Protein AF-0000000081143257 (afdb_homodimer)

Nearest PDB structures (foldseek):
  6wh4-assembly2_B  TM=2.110E-01  e=7.341E+00  Homo sapiens
  6paq-assembly1_A  TM=2.400E-01  e=8.860E+00  Novosphingobium aromaticivorans DSM 12444
  4mnd-assembly1_A-2  TM=6.280E-01  e=2.820E-02  Archaeoglobus fulgidus
  7ezc-assembly1_B  TM=2.021E-01  e=9.972E+00  Homo sapiens

InterPro domains:
  IPR000462 CDP-alcohol phosphatidyltransferase [PF01066] (14-151)
  IPR014387 CDP-diacylglycerol-inositol 3-phosphatidyltransferase, eukaryote [PIRSF000848] (7-224)
  IPR043130 CDP-alcohol phosphatidyltransferase, transmembrane domain [G3DSA:1.20.120.1760] (10-184)
  IPR048254 CDP-alcohol phosphatidyltransferase, conserved site [PS00379] (58-80)

Structure (mmCIF, N/CA/C/O backbone):
data_AF-0000000081143257-model_v1
#
loop_
_entity.id
_entity.type
_entity.pdbx_description
1 polymer 'CDP-diacylglycerol--inositol 3-phosphatidyltransferase'
#
loop_
_atom_site.group_PDB
_atom_site.id
_atom_site.type_symbol
_atom_site.label_atom_id
_atom_site.label_alt_id
_atom_site.label_comp_id
_atom_site.label_asym_id
_atom_site.label_entity_id
_atom_site.label_seq_id
_atom_site.pdbx_PDB_ins_code
_atom_site.Cartn_x
_atom_site.Cartn_y
_atom_site.Cartn_z
_atom_site.occupancy
_atom_site.B_iso_or_equiv
_atom_site.auth_seq_id
_atom_site.auth_comp_id
_atom_site.auth_asym_id
_atom_site.auth_atom_id
_atom_site.pdbx_PDB_model_num
ATOM 1 N N . MET A 1 1 ? -26.156 17.719 33.812 1 37.97 1 MET A N 1
ATOM 2 C CA . MET A 1 1 ? -25.703 16.375 33.469 1 37.97 1 MET A CA 1
ATOM 3 C C . MET A 1 1 ? -24.25 16.422 32.969 1 37.97 1 MET A C 1
ATOM 5 O O . MET A 1 1 ? -23.953 17.141 32 1 37.97 1 MET A O 1
ATOM 9 N N . ALA A 1 2 ? -23.234 16.188 33.562 1 48.09 2 ALA A N 1
ATOM 10 C CA . ALA A 1 2 ? -21.844 16.609 33.469 1 48.09 2 ALA A CA 1
ATOM 11 C C . ALA A 1 2 ? -21.234 16.172 32.125 1 48.09 2 ALA A C 1
ATOM 13 O O . ALA A 1 2 ? -21.375 15.016 31.734 1 48.09 2 ALA A O 1
ATOM 14 N N . ASN A 1 3 ? -21.078 16.906 30.938 1 57.84 3 ASN A N 1
ATOM 15 C CA . ASN A 1 3 ? -20.688 16.797 29.547 1 57.84 3 ASN A CA 1
ATOM 16 C C . ASN A 1 3 ? -19.453 15.922 29.375 1 57.84 3 ASN A C 1
ATOM 18 O O . ASN A 1 3 ? -18.344 16.328 29.75 1 57.84 3 ASN A O 1
ATOM 22 N N . LYS A 1 4 ? -19.578 14.555 29.531 1 72.75 4 LYS A N 1
ATOM 23 C CA . LYS A 1 4 ? -18.484 13.578 29.547 1 72.75 4 LYS A CA 1
ATOM 24 C C . LYS A 1 4 ? -17.547 13.789 28.359 1 72.75 4 LYS A C 1
ATOM 26 O O . LYS A 1 4 ? -17.984 13.898 27.219 1 72.75 4 LYS A O 1
ATOM 31 N N . SER A 1 5 ? -16.312 14.062 28.656 1 91.31 5 SER A N 1
ATOM 32 C CA . SER A 1 5 ? -15.25 14.312 27.688 1 91.31 5 SER A CA 1
ATOM 33 C C . SER A 1 5 ? -15.031 13.102 26.781 1 91.31 5 SER A C 1
ATOM 35 O O . SER A 1 5 ? -15.07 11.961 27.25 1 91.31 5 SER A O 1
ATOM 37 N N . THR A 1 6 ? -15.164 13.203 25.531 1 94.06 6 THR A N 1
ATOM 38 C CA . THR A 1 6 ? -14.914 12.164 24.547 1 94.06 6 THR A CA 1
ATOM 39 C C . THR A 1 6 ? -13.492 11.625 24.656 1 94.06 6 THR A C 1
ATOM 41 O O . THR A 1 6 ? -12.547 12.406 24.797 1 94.06 6 THR A O 1
ATOM 44 N N . THR A 1 7 ? -13.297 10.32 24.75 1 95 7 THR A N 1
ATOM 45 C CA . THR A 1 7 ? -11.992 9.688 24.828 1 95 7 THR A CA 1
ATOM 46 C C . THR A 1 7 ? -11.633 9.031 23.5 1 95 7 THR A C 1
ATOM 48 O O . THR A 1 7 ? -12.477 8.922 22.609 1 95 7 THR A O 1
ATOM 51 N N . ALA A 1 8 ? -10.359 8.625 23.422 1 94.81 8 ALA A N 1
ATOM 52 C CA . ALA A 1 8 ? -9.914 7.902 22.234 1 94.81 8 ALA A CA 1
ATOM 53 C C . ALA A 1 8 ? -10.711 6.613 22.047 1 94.81 8 ALA A C 1
ATOM 55 O O . ALA A 1 8 ? -11.031 6.227 20.922 1 94.81 8 ALA A O 1
ATOM 56 N N . GLY A 1 9 ? -10.93 5.977 23.172 1 96.12 9 GLY A N 1
ATOM 57 C CA . GLY A 1 9 ? -11.719 4.754 23.125 1 96.12 9 GLY A CA 1
ATOM 58 C C . GLY A 1 9 ? -13.109 4.961 22.547 1 96.12 9 GLY A C 1
ATOM 59 O O . GLY A 1 9 ? -13.617 4.105 21.812 1 96.12 9 GLY A O 1
ATOM 60 N N . ASP A 1 10 ? -13.711 6.039 22.844 1 97.12 10 ASP A N 1
ATOM 61 C CA . ASP A 1 10 ? -15.031 6.359 22.312 1 97.12 10 ASP A CA 1
ATOM 62 C C . ASP A 1 10 ? -14.984 6.508 20.781 1 97.12 10 ASP A C 1
ATOM 64 O O . ASP A 1 10 ? -15.867 6.012 20.078 1 97.12 10 ASP A O 1
ATOM 68 N N . VAL A 1 11 ? -13.969 7.145 20.344 1 97.25 11 VAL A N 1
ATOM 69 C CA . VAL A 1 11 ? -13.828 7.371 18.906 1 97.25 11 VAL A CA 1
ATOM 70 C C . VAL A 1 11 ? -13.641 6.035 18.188 1 97.25 11 VAL A C 1
ATOM 72 O O . VAL A 1 11 ? -14.234 5.797 17.141 1 97.25 11 VAL A O 1
ATOM 75 N N . LEU A 1 12 ? -12.805 5.191 18.812 1 97.56 12 LEU A N 1
ATOM 76 C CA . LEU A 1 12 ? -12.531 3.893 18.219 1 97.56 12 LEU A CA 1
ATOM 77 C C . LEU A 1 12 ? -13.797 3.057 18.109 1 97.56 12 LEU A C 1
ATOM 79 O O . LEU A 1 12 ? -13.891 2.16 17.281 1 97.56 12 LEU A O 1
ATOM 83 N N . LEU A 1 13 ? -14.773 3.465 18.922 1 97.62 13 LEU A N 1
ATOM 84 C CA . LEU A 1 13 ? -15.992 2.662 18.953 1 97.62 13 LEU A CA 1
ATOM 85 C C . LEU A 1 13 ? -17.156 3.42 18.328 1 97.62 13 LEU A C 1
ATOM 87 O O . LEU A 1 13 ? -18.312 3.037 18.5 1 97.62 13 LEU A O 1
ATOM 91 N N . TYR A 1 14 ? -16.844 4.48 17.578 1 97.69 14 TYR A N 1
ATOM 92 C CA . TYR A 1 14 ? -17.875 5.145 16.797 1 97.69 14 TYR A CA 1
ATOM 93 C C . TYR A 1 14 ? -18.578 4.152 15.867 1 97.69 14 TYR A C 1
ATOM 95 O O . TYR A 1 14 ? -17.953 3.201 15.391 1 97.69 14 TYR A O 1
ATOM 103 N N . ILE A 1 15 ? -19.766 4.379 15.57 1 97.94 15 ILE A N 1
ATOM 104 C CA . ILE A 1 15 ? -20.578 3.486 14.758 1 97.94 15 ILE A CA 1
ATOM 105 C C . ILE A 1 15 ? -19.938 3.311 13.383 1 97.94 15 ILE A C 1
ATOM 107 O O . ILE A 1 15 ? -19.75 2.186 12.914 1 97.94 15 ILE A O 1
ATOM 111 N N . PRO A 1 16 ? -19.578 4.395 12.68 1 97.94 16 PRO A N 1
ATOM 112 C CA . PRO A 1 16 ? -18.922 4.215 11.383 1 97.94 16 PRO A CA 1
ATOM 113 C C . PRO A 1 16 ? -17.641 3.381 11.469 1 97.94 16 PRO A C 1
ATOM 115 O O . PRO A 1 16 ? -17.328 2.629 10.547 1 97.94 16 PRO A O 1
ATOM 118 N N . ASN A 1 17 ? -16.922 3.486 12.586 1 98.44 17 ASN A N 1
ATOM 119 C CA . ASN A 1 17 ? -15.695 2.723 12.75 1 98.44 17 ASN A CA 1
ATOM 120 C C . ASN A 1 17 ? -15.977 1.238 12.953 1 98.44 17 ASN A C 1
ATOM 122 O O . ASN A 1 17 ? -15.211 0.385 12.5 1 98.44 17 ASN A O 1
ATOM 126 N N . LEU A 1 18 ? -17.047 0.957 13.633 1 98.38 18 LEU A N 1
ATOM 127 C CA . LEU A 1 18 ? -17.453 -0.435 13.781 1 98.38 18 LEU A CA 1
ATOM 128 C C . LEU A 1 18 ? -17.781 -1.055 12.422 1 98.38 18 LEU A C 1
ATOM 130 O O . LEU A 1 18 ? -17.453 -2.215 12.172 1 98.38 18 LEU A O 1
ATOM 134 N N . ILE A 1 19 ? -18.438 -0.302 11.602 1 98.19 19 ILE A N 1
ATOM 135 C CA . ILE A 1 19 ? -18.703 -0.764 10.25 1 98.19 19 ILE A CA 1
ATOM 136 C C . ILE A 1 19 ? -17.391 -0.984 9.5 1 98.19 19 ILE A C 1
ATOM 138 O O . ILE A 1 19 ? -17.234 -1.972 8.781 1 98.19 19 ILE A O 1
ATOM 142 N N . GLY A 1 20 ? -16.438 -0.087 9.727 1 98.19 20 GLY A N 1
ATOM 143 C CA . GLY A 1 20 ? -15.125 -0.239 9.125 1 98.19 20 GLY A CA 1
ATOM 144 C C . GLY A 1 20 ? -14.422 -1.516 9.547 1 98.19 20 GLY A C 1
ATOM 145 O O . GLY A 1 20 ? -13.82 -2.201 8.719 1 98.19 20 GLY A O 1
ATOM 146 N N . TYR A 1 21 ? -14.547 -1.812 10.891 1 98.38 21 TYR A N 1
ATOM 147 C CA . TYR A 1 21 ? -13.938 -3.045 11.383 1 98.38 21 TYR A CA 1
ATOM 148 C C . TYR A 1 21 ? -14.594 -4.266 10.742 1 98.38 21 TYR A C 1
ATOM 150 O O . TYR A 1 21 ? -13.906 -5.234 10.398 1 98.38 21 TYR A O 1
ATOM 158 N N . LEU A 1 22 ? -15.82 -4.215 10.562 1 98.38 22 LEU A N 1
ATOM 159 C CA . LEU A 1 22 ? -16.531 -5.309 9.914 1 98.38 22 LEU A CA 1
ATOM 160 C C . LEU A 1 22 ? -16.078 -5.461 8.461 1 98.38 22 LEU A C 1
ATOM 162 O O . LEU A 1 22 ? -15.953 -6.582 7.965 1 98.38 22 LEU A O 1
ATOM 166 N N . ARG A 1 23 ? -15.883 -4.32 7.793 1 98.56 23 ARG A N 1
ATOM 167 C CA . ARG A 1 23 ? -15.391 -4.355 6.422 1 98.56 23 ARG A CA 1
ATOM 168 C C . ARG A 1 23 ? -14.047 -5.07 6.344 1 98.56 23 ARG A C 1
ATOM 170 O O . ARG A 1 23 ? -13.82 -5.887 5.445 1 98.56 23 ARG A O 1
ATOM 177 N N . VAL A 1 24 ? -13.188 -4.793 7.301 1 98.44 24 VAL A N 1
ATOM 178 C CA . VAL A 1 24 ? -11.859 -5.41 7.344 1 98.44 24 VAL A CA 1
ATOM 179 C C . VAL A 1 24 ? -12 -6.918 7.535 1 98.44 24 VAL A C 1
ATOM 181 O O . VAL A 1 24 ? -11.359 -7.703 6.832 1 98.44 24 VAL A O 1
ATOM 184 N N . ILE A 1 25 ? -12.859 -7.34 8.414 1 98.5 25 ILE A N 1
ATOM 185 C CA . ILE A 1 25 ? -13.078 -8.75 8.703 1 98.5 25 ILE A CA 1
ATOM 186 C C . ILE A 1 25 ? -13.625 -9.453 7.461 1 98.5 25 ILE A C 1
ATOM 188 O O . ILE A 1 25 ? -13.141 -10.523 7.082 1 98.5 25 ILE A O 1
ATOM 192 N N . CYS A 1 26 ? -14.586 -8.836 6.836 1 98.62 26 CYS A N 1
ATOM 193 C CA . CYS A 1 26 ? -15.18 -9.406 5.633 1 98.62 26 CYS A CA 1
ATOM 194 C C . CYS A 1 26 ? -14.141 -9.562 4.531 1 98.62 26 CYS A C 1
ATOM 196 O O . CYS A 1 26 ? -14.094 -10.586 3.846 1 98.62 26 CYS A O 1
ATOM 198 N N . THR A 1 27 ? -13.305 -8.578 4.387 1 98.5 27 THR A N 1
ATOM 199 C CA . THR A 1 27 ? -12.273 -8.617 3.355 1 98.5 27 THR A CA 1
ATOM 200 C C . THR A 1 27 ? -11.273 -9.734 3.633 1 98.5 27 THR A C 1
ATOM 202 O O . THR A 1 27 ? -10.945 -10.516 2.736 1 98.5 27 THR A O 1
ATOM 205 N N . VAL A 1 28 ? -10.812 -9.859 4.875 1 98.56 28 VAL A N 1
ATOM 206 C CA . VAL A 1 28 ? -9.828 -10.867 5.23 1 98.56 28 VAL A CA 1
ATOM 207 C C . VAL A 1 28 ? -10.422 -12.266 5.023 1 98.56 28 VAL A C 1
ATOM 209 O O . VAL A 1 28 ? -9.781 -13.141 4.438 1 98.56 28 VAL A O 1
ATOM 212 N N . LEU A 1 29 ? -11.617 -12.438 5.43 1 98.62 29 LEU A N 1
ATOM 213 C CA . LEU A 1 29 ? -12.281 -13.727 5.246 1 98.62 29 LEU A CA 1
ATOM 214 C C . LEU A 1 29 ? -12.461 -14.031 3.764 1 98.62 29 LEU A C 1
ATOM 216 O O . LEU A 1 29 ? -12.289 -15.18 3.338 1 98.62 29 LEU A O 1
ATOM 220 N N . SER A 1 30 ? -12.836 -13.023 3.062 1 98.69 30 SER A N 1
ATOM 221 C CA . SER A 1 30 ? -12.992 -13.203 1.623 1 98.69 30 SER A CA 1
ATOM 222 C C . SER A 1 30 ? -11.68 -13.656 0.981 1 98.69 30 SER A C 1
ATOM 224 O O . SER A 1 30 ? -11.672 -14.578 0.165 1 98.69 30 SER A O 1
ATOM 226 N N . LEU A 1 31 ? -10.609 -13.07 1.339 1 98.56 31 LEU A N 1
ATOM 227 C CA . LEU A 1 31 ? -9.305 -13.398 0.767 1 98.56 31 LEU A CA 1
ATOM 228 C C . LEU A 1 31 ? -8.891 -14.812 1.147 1 98.56 31 LEU A C 1
ATOM 230 O O . LEU A 1 31 ? -8.32 -15.539 0.326 1 98.56 31 LEU A O 1
ATOM 234 N N . ILE A 1 32 ? -9.148 -15.195 2.395 1 98.62 32 ILE A N 1
ATOM 235 C CA . ILE A 1 32 ? -8.859 -16.547 2.834 1 98.62 32 ILE A CA 1
ATOM 236 C C . ILE A 1 32 ? -9.602 -17.547 1.954 1 98.62 32 ILE A C 1
ATOM 238 O O . ILE A 1 32 ? -9.016 -18.531 1.485 1 98.62 32 ILE A O 1
ATOM 242 N N . LEU A 1 33 ? -10.836 -17.297 1.684 1 98.5 33 LEU A N 1
ATOM 243 C CA . LEU A 1 33 ? -11.648 -18.188 0.872 1 98.5 33 LEU A CA 1
ATOM 244 C C . LEU A 1 33 ? -11.172 -18.188 -0.577 1 98.5 33 LEU A C 1
ATOM 246 O O . LEU A 1 33 ? -11.062 -19.25 -1.196 1 98.5 33 LEU A O 1
ATOM 250 N N . MET A 1 34 ? -10.844 -17.062 -1.081 1 97.88 34 MET A N 1
ATOM 251 C CA . MET A 1 34 ? -10.422 -16.969 -2.477 1 97.88 34 MET A CA 1
ATOM 252 C C . MET A 1 34 ? -9.117 -17.719 -2.709 1 97.88 34 MET A C 1
ATOM 254 O O . MET A 1 34 ? -8.945 -18.359 -3.746 1 97.88 34 MET A O 1
ATOM 258 N N . ILE A 1 35 ? -8.258 -17.703 -1.736 1 97.56 35 ILE A N 1
ATOM 259 C CA . ILE A 1 35 ? -6.898 -18.188 -1.953 1 97.56 35 ILE A CA 1
ATOM 260 C C . ILE A 1 35 ? -6.781 -19.625 -1.447 1 97.56 35 ILE A C 1
ATOM 262 O O . ILE A 1 35 ? -6.23 -20.484 -2.135 1 97.56 35 ILE A O 1
ATOM 266 N N . CYS A 1 36 ? -7.395 -19.922 -0.313 1 97.25 36 CYS A N 1
ATOM 267 C CA . CYS A 1 36 ? -7.188 -21.219 0.314 1 97.25 36 CYS A CA 1
ATOM 268 C C . CYS A 1 36 ? -8.352 -22.156 0.024 1 97.25 36 CYS A C 1
ATOM 270 O O . CYS A 1 36 ? -8.188 -23.375 0.048 1 97.25 36 CYS A O 1
ATOM 272 N N . PHE A 1 37 ? -9.539 -21.625 -0.223 1 96.81 37 PHE A N 1
ATOM 273 C CA . PHE A 1 37 ? -10.719 -22.453 -0.483 1 96.81 37 PHE A CA 1
ATOM 274 C C . PHE A 1 37 ? -11.438 -21.969 -1.742 1 96.81 37 PHE A C 1
ATOM 276 O O . PHE A 1 37 ? -12.609 -21.594 -1.688 1 96.81 37 PHE A O 1
ATOM 283 N N . PRO A 1 38 ? -10.727 -22.188 -2.867 1 92.38 38 PRO A N 1
ATOM 284 C CA . PRO A 1 38 ? -11.25 -21.609 -4.113 1 92.38 38 PRO A CA 1
ATOM 285 C C . PRO A 1 38 ? -12.594 -22.219 -4.512 1 92.38 38 PRO A C 1
ATOM 287 O O . PRO A 1 38 ? -13.32 -21.625 -5.324 1 92.38 38 PRO A O 1
ATOM 290 N N . GLN A 1 39 ? -13.016 -23.328 -3.992 1 93.69 39 GLN A N 1
ATOM 291 C CA . GLN A 1 39 ? -14.312 -23.938 -4.289 1 93.69 39 GLN A CA 1
ATOM 292 C C . GLN A 1 39 ? -15.453 -23.109 -3.697 1 93.69 39 GLN A C 1
ATOM 294 O O . GLN A 1 39 ? -16.594 -23.234 -4.129 1 93.69 39 GLN A O 1
ATOM 299 N N . ARG A 1 40 ? -15.156 -22.281 -2.705 1 96.69 40 ARG A N 1
ATOM 300 C CA . ARG A 1 40 ? -16.156 -21.453 -2.053 1 96.69 40 ARG A CA 1
ATOM 301 C C . ARG A 1 40 ? -16.109 -20.016 -2.584 1 96.69 40 ARG A C 1
ATOM 303 O O . ARG A 1 40 ? -16.203 -19.062 -1.813 1 96.69 40 ARG A O 1
ATOM 310 N N . TRP A 1 41 ? -15.945 -19.938 -3.9 1 95.75 41 TRP A N 1
ATOM 311 C CA . TRP A 1 41 ? -15.727 -18.641 -4.527 1 95.75 41 TRP A CA 1
ATOM 312 C C . TRP A 1 41 ? -16.984 -17.766 -4.43 1 95.75 41 TRP A C 1
ATOM 314 O O . TRP A 1 41 ? -16.891 -16.547 -4.344 1 95.75 41 TRP A O 1
ATOM 324 N N . ILE A 1 42 ? -18.203 -18.328 -4.344 1 96.62 42 ILE A N 1
ATOM 325 C CA . ILE A 1 42 ? -19.438 -17.562 -4.266 1 96.62 42 ILE A CA 1
ATOM 326 C C . ILE A 1 42 ? -19.516 -16.828 -2.934 1 96.62 42 ILE A C 1
ATOM 328 O O . ILE A 1 42 ? -19.781 -15.625 -2.898 1 96.62 42 ILE A O 1
ATOM 332 N N . ILE A 1 43 ? -19.219 -17.531 -1.865 1 98.31 43 ILE A N 1
ATOM 333 C CA . ILE A 1 43 ? -19.234 -16.906 -0.545 1 98.31 43 ILE A CA 1
ATOM 334 C C . ILE A 1 43 ? -18.141 -15.844 -0.47 1 98.31 43 ILE A C 1
ATOM 336 O O . ILE A 1 43 ? -18.328 -14.789 0.142 1 98.31 43 ILE A O 1
ATOM 340 N N . ALA A 1 44 ? -17 -16.141 -1.064 1 98.31 44 ALA A N 1
ATOM 341 C CA . ALA A 1 44 ? -15.891 -15.18 -1.084 1 98.31 44 ALA A CA 1
ATOM 342 C C . ALA A 1 44 ? -16.312 -13.867 -1.746 1 98.31 44 ALA A C 1
ATOM 344 O O . ALA A 1 44 ? -16.031 -12.789 -1.225 1 98.31 44 ALA A O 1
ATOM 345 N N . ILE A 1 45 ? -16.984 -14 -2.836 1 97.75 45 ILE A N 1
ATOM 346 C CA . ILE A 1 45 ? -17.422 -12.82 -3.574 1 97.75 45 ILE A CA 1
ATOM 347 C C . ILE A 1 45 ? -18.453 -12.055 -2.76 1 97.75 45 ILE A C 1
ATOM 349 O O . ILE A 1 45 ? -18.422 -10.82 -2.703 1 97.75 45 ILE A O 1
ATOM 353 N N . ILE A 1 46 ? -19.359 -12.742 -2.152 1 98.25 46 ILE A N 1
ATOM 354 C CA . ILE A 1 46 ? -20.391 -12.109 -1.342 1 98.25 46 ILE A CA 1
ATOM 355 C C . ILE A 1 46 ? -19.75 -11.328 -0.202 1 98.25 46 ILE A C 1
ATOM 357 O O . ILE A 1 46 ? -20.125 -10.18 0.063 1 98.25 46 ILE A O 1
ATOM 361 N N . LEU A 1 47 ? -18.812 -11.93 0.434 1 98.62 47 LEU A N 1
ATOM 362 C CA . LEU A 1 47 ? -18.109 -11.266 1.527 1 98.62 47 LEU A CA 1
ATOM 363 C C . LEU A 1 47 ? -17.359 -10.039 1.025 1 98.62 47 LEU A C 1
ATOM 365 O O . LEU A 1 47 ? -17.391 -8.977 1.658 1 98.62 47 LEU A O 1
ATOM 369 N N . TYR A 1 48 ? -16.719 -10.195 -0.108 1 98.44 48 TYR A N 1
ATOM 370 C CA . TYR A 1 48 ? -15.953 -9.078 -0.651 1 98.44 48 TYR A CA 1
ATOM 371 C C . TYR A 1 48 ? -16.875 -7.918 -1.017 1 98.44 48 TYR A C 1
ATOM 373 O O . TYR A 1 48 ? -16.594 -6.766 -0.681 1 98.44 48 TYR A O 1
ATOM 381 N N . VAL A 1 49 ? -17.922 -8.219 -1.694 1 97 49 VAL A N 1
ATOM 382 C CA . VAL A 1 49 ? -18.875 -7.191 -2.127 1 97 49 VAL A CA 1
ATOM 383 C C . VAL A 1 49 ? -19.531 -6.547 -0.91 1 97 49 VAL A C 1
ATOM 385 O O . VAL A 1 49 ? -19.781 -5.34 -0.898 1 97 49 VAL A O 1
ATOM 388 N N . SER A 1 50 ? -19.797 -7.336 0.068 1 97.75 50 SER A N 1
ATOM 389 C CA . SER A 1 50 ? -20.344 -6.781 1.301 1 97.75 50 SER A CA 1
ATOM 390 C C . SER A 1 50 ? -19.406 -5.766 1.92 1 97.75 50 SER A C 1
ATOM 392 O O . SER A 1 50 ? -19.828 -4.727 2.424 1 97.75 50 SER A O 1
ATOM 394 N N . SER A 1 51 ? -18.125 -6.09 1.945 1 97.5 51 SER A N 1
ATOM 395 C CA . SER A 1 51 ? -17.125 -5.148 2.443 1 97.5 51 SER A CA 1
ATOM 396 C C . SER A 1 51 ? -17.125 -3.861 1.63 1 97.5 51 SER A C 1
ATOM 398 O O . SER A 1 51 ? -17.016 -2.768 2.189 1 97.5 51 SER A O 1
ATOM 400 N N . PHE A 1 52 ? -17.219 -4.02 0.372 1 94.44 52 PHE A N 1
ATOM 401 C CA . PHE A 1 52 ? -17.219 -2.873 -0.527 1 94.44 52 PHE A CA 1
ATOM 402 C C . PHE A 1 52 ? -18.422 -1.982 -0.283 1 94.44 52 PHE A C 1
ATOM 404 O O . PHE A 1 52 ? -18.297 -0.756 -0.235 1 94.44 52 PHE A O 1
ATOM 411 N N . VAL A 1 53 ? -19.594 -2.57 -0.133 1 92.81 53 VAL A N 1
ATOM 412 C CA . VAL A 1 53 ? -20.828 -1.843 0.107 1 92.81 53 VAL A CA 1
ATOM 413 C C . VAL A 1 53 ? -20.781 -1.187 1.484 1 92.81 53 VAL A C 1
ATOM 415 O O . VAL A 1 53 ? -21.359 -0.11 1.685 1 92.81 53 VAL A O 1
ATOM 418 N N . GLY A 1 54 ? -20.125 -1.856 2.391 1 95.19 54 GLY A N 1
ATOM 419 C CA . GLY A 1 54 ? -19.969 -1.289 3.721 1 95.19 54 GLY A CA 1
ATOM 420 C C . GLY A 1 54 ? -19.344 0.093 3.707 1 95.19 54 GLY A C 1
ATOM 421 O O . GLY A 1 54 ? -19.562 0.89 4.621 1 95.19 54 GLY A O 1
ATOM 422 N N . ASP A 1 55 ? -18.547 0.347 2.695 1 94.25 55 ASP A N 1
ATOM 423 C CA . ASP A 1 55 ? -17.906 1.651 2.543 1 94.25 55 ASP A CA 1
ATOM 424 C C . ASP A 1 55 ? -18.953 2.764 2.455 1 94.25 55 ASP A C 1
ATOM 426 O O . ASP A 1 55 ? -18.797 3.816 3.076 1 94.25 55 ASP A O 1
ATOM 430 N N . LEU A 1 56 ? -20 2.518 1.712 1 90 56 LEU A N 1
ATOM 431 C CA . LEU A 1 56 ? -21.094 3.473 1.587 1 90 56 LEU A CA 1
ATOM 432 C C . LEU A 1 56 ? -21.781 3.68 2.926 1 90 56 LEU A C 1
ATOM 434 O O . LEU A 1 56 ? -22.094 4.812 3.307 1 90 56 LEU A O 1
ATOM 438 N N . PHE A 1 57 ? -21.906 2.646 3.648 1 94.69 57 PHE A N 1
ATOM 439 C CA . PHE A 1 57 ? -22.672 2.691 4.895 1 94.69 57 PHE A CA 1
ATOM 440 C C . PHE A 1 57 ? -21.875 3.391 5.988 1 94.69 57 PHE A C 1
ATOM 442 O O . PHE A 1 57 ? -22.438 4.074 6.84 1 94.69 57 PHE A O 1
ATOM 449 N N . ASP A 1 58 ? -20.578 3.143 6.031 1 95.69 58 ASP A N 1
ATOM 450 C CA . ASP A 1 58 ? -19.812 3.807 7.082 1 95.69 58 ASP A CA 1
ATOM 451 C C . ASP A 1 58 ? -19.766 5.316 6.852 1 95.69 58 ASP A C 1
ATOM 453 O O . ASP A 1 58 ? -19.75 6.094 7.809 1 95.69 58 ASP A O 1
ATOM 457 N N . GLY A 1 59 ? -19.766 5.777 5.59 1 93 59 GLY A N 1
ATOM 458 C CA . GLY A 1 59 ? -19.859 7.199 5.301 1 93 59 GLY A CA 1
ATOM 459 C C . GLY A 1 59 ? -21.188 7.805 5.707 1 93 59 GLY A C 1
ATOM 460 O O . GLY A 1 59 ? -21.234 8.875 6.32 1 93 59 GLY A O 1
ATOM 461 N N . ILE A 1 60 ? -22.266 7.066 5.355 1 94.81 60 ILE A N 1
ATOM 462 C CA . ILE A 1 60 ? -23.594 7.527 5.711 1 94.81 60 ILE A CA 1
ATOM 463 C C . ILE A 1 60 ? -23.734 7.594 7.23 1 94.81 60 ILE A C 1
ATOM 465 O O . ILE A 1 60 ? -24.25 8.57 7.77 1 94.81 60 ILE A O 1
ATOM 469 N N . ALA A 1 61 ? -23.219 6.633 7.891 1 96.31 61 ALA A N 1
ATOM 470 C CA . ALA A 1 61 ? -23.297 6.582 9.352 1 96.31 61 ALA A CA 1
ATOM 471 C C . ALA A 1 61 ? -22.5 7.723 9.977 1 96.31 61 ALA A C 1
ATOM 473 O O . ALA A 1 61 ? -22.938 8.32 10.961 1 96.31 61 ALA A O 1
ATOM 474 N N . ALA A 1 62 ? -21.328 8.031 9.445 1 95.75 62 ALA A N 1
ATOM 475 C CA . ALA A 1 62 ? -20.5 9.109 9.984 1 95.75 62 ALA A CA 1
ATOM 476 C C . ALA A 1 62 ? -21.25 10.445 9.953 1 95.75 62 ALA A C 1
ATOM 478 O O . ALA A 1 62 ? -21.203 11.203 10.922 1 95.75 62 ALA A O 1
ATOM 479 N N . ARG A 1 63 ? -21.969 10.648 8.891 1 94.75 63 ARG A N 1
ATOM 480 C CA . ARG A 1 63 ? -22.703 11.891 8.727 1 94.75 63 ARG A CA 1
ATOM 481 C C . ARG A 1 63 ? -23.984 11.883 9.555 1 94.75 63 ARG A C 1
ATOM 483 O O . ARG A 1 63 ? -24.297 12.875 10.219 1 94.75 63 ARG A O 1
ATOM 490 N N . LYS A 1 64 ? -24.672 10.82 9.531 1 96.56 64 LYS A N 1
ATOM 491 C CA . LYS A 1 64 ? -25.953 10.703 10.227 1 96.56 64 LYS A CA 1
ATOM 492 C C . LYS A 1 64 ? -25.781 10.875 11.734 1 96.56 64 LYS A C 1
ATOM 494 O O . LYS A 1 64 ? -26.594 11.523 12.383 1 96.56 64 LYS A O 1
ATOM 499 N N . PHE A 1 65 ? -24.719 10.328 12.297 1 96.81 65 PHE A N 1
ATOM 500 C CA . PHE A 1 65 ? -24.531 10.336 13.742 1 96.81 65 PHE A CA 1
ATOM 501 C C . PHE A 1 65 ? -23.547 11.43 14.156 1 96.81 65 PHE A C 1
ATOM 503 O O . PHE A 1 65 ? -23.125 11.492 15.312 1 96.81 65 PHE A O 1
ATOM 510 N N . ASP A 1 66 ? -23.125 12.219 13.195 1 95.25 66 ASP A N 1
ATOM 511 C CA . ASP A 1 66 ? -22.172 13.289 13.445 1 95.25 66 ASP A CA 1
ATOM 512 C C . ASP A 1 66 ? -20.891 12.742 14.078 1 95.25 66 ASP A C 1
ATOM 514 O O . ASP A 1 66 ? -20.438 13.25 15.109 1 95.25 66 ASP A O 1
ATOM 518 N N . GLN A 1 67 ? -20.422 11.703 13.539 1 96.62 67 GLN A N 1
ATOM 519 C CA . GLN A 1 67 ? -19.234 11.023 14.031 1 96.62 67 GLN A CA 1
ATOM 520 C C . GLN A 1 67 ? -18.141 11.008 12.977 1 96.62 67 GLN A C 1
ATOM 522 O O . GLN A 1 67 ? -17.453 10 12.789 1 96.62 67 GLN A O 1
ATOM 527 N N . CYS A 1 68 ? -18.078 12.086 12.234 1 94.31 68 CYS A N 1
ATOM 528 C CA . CYS A 1 68 ? -16.953 12.234 11.305 1 94.31 68 CYS A CA 1
ATOM 529 C C . CYS A 1 68 ? -15.648 12.461 12.062 1 94.31 68 CYS A C 1
ATOM 531 O O . CYS A 1 68 ? -15.586 13.297 12.961 1 94.31 68 CYS A O 1
ATOM 533 N N . SER A 1 69 ? -14.648 11.641 11.805 1 95.25 69 SER A N 1
ATOM 534 C CA . SER A 1 69 ? -13.359 11.727 12.484 1 95.25 69 SER A CA 1
ATOM 535 C C . SER A 1 69 ? -12.211 11.469 11.523 1 95.25 69 SER A C 1
ATOM 537 O O . SER A 1 69 ? -12.406 10.891 10.453 1 95.25 69 SER A O 1
ATOM 539 N N . LEU A 1 70 ? -11.07 11.867 11.898 1 93.56 70 LEU A N 1
ATOM 540 C CA . LEU A 1 70 ? -9.867 11.586 11.133 1 93.56 70 LEU A CA 1
ATOM 541 C C . LEU A 1 70 ? -9.547 10.094 11.148 1 93.56 70 LEU A C 1
ATOM 543 O O . LEU A 1 70 ? -9.109 9.539 10.141 1 93.56 70 LEU A O 1
ATOM 547 N N . PHE A 1 71 ? -9.781 9.508 12.297 1 96.5 71 PHE A N 1
ATOM 548 C CA . PHE A 1 71 ? -9.539 8.07 12.391 1 96.5 71 PHE A CA 1
ATOM 549 C C . PHE A 1 71 ? -10.43 7.309 11.414 1 96.5 71 PHE A C 1
ATOM 551 O O . PHE A 1 71 ? -9.977 6.391 10.734 1 96.5 71 PHE A O 1
ATOM 558 N N . GLY A 1 72 ? -11.68 7.66 11.438 1 97 72 GLY A N 1
ATOM 559 C CA . GLY A 1 72 ? -12.586 7.016 10.5 1 97 72 GLY A CA 1
ATOM 560 C C . GLY A 1 72 ? -12.141 7.164 9.055 1 97 72 GLY A C 1
ATOM 561 O O . GLY A 1 72 ? -12.25 6.223 8.266 1 97 72 GLY A O 1
ATOM 562 N N . GLY A 1 73 ? -11.68 8.359 8.703 1 94.62 73 GLY A N 1
ATOM 563 C CA . GLY A 1 73 ? -11.133 8.578 7.371 1 94.62 73 GLY A CA 1
ATOM 564 C C . GLY A 1 73 ? -9.914 7.723 7.074 1 94.62 73 GLY A C 1
ATOM 565 O O . GLY A 1 73 ? -9.797 7.16 5.984 1 94.62 73 GLY A O 1
ATOM 566 N N . LEU A 1 74 ? -9.039 7.633 8.008 1 95.56 74 LEU A N 1
ATOM 567 C CA . LEU A 1 74 ? -7.848 6.801 7.871 1 95.56 74 LEU A CA 1
ATOM 568 C C . LEU A 1 74 ? -8.227 5.336 7.676 1 95.56 74 LEU A C 1
ATOM 570 O O . LEU A 1 74 ? -7.719 4.676 6.77 1 95.56 74 LEU A O 1
ATOM 574 N N . LEU A 1 75 ? -9.086 4.863 8.547 1 97.62 75 LEU A N 1
ATOM 575 C CA . LEU A 1 75 ? -9.555 3.482 8.469 1 97.62 75 LEU A CA 1
ATOM 576 C C . LEU A 1 75 ? -10.156 3.193 7.098 1 97.62 75 LEU A C 1
ATOM 578 O O . LEU A 1 75 ? -9.875 2.152 6.496 1 97.62 75 LEU A O 1
ATOM 582 N N . ASP A 1 76 ? -10.93 4.137 6.645 1 96.19 76 ASP A N 1
ATOM 583 C CA . ASP A 1 76 ? -11.594 3.998 5.352 1 96.19 76 ASP A CA 1
ATOM 584 C C . ASP A 1 76 ? -10.578 3.924 4.215 1 96.19 76 ASP A C 1
ATOM 586 O O . ASP A 1 76 ? -10.625 3.006 3.393 1 96.19 76 ASP A O 1
ATOM 590 N N . MET A 1 77 ? -9.617 4.77 4.164 1 94.25 77 MET A N 1
ATOM 591 C CA . MET A 1 77 ? -8.641 4.848 3.084 1 94.25 77 MET A CA 1
ATOM 592 C C . MET A 1 77 ? -7.75 3.607 3.062 1 94.25 77 MET A C 1
ATOM 594 O O . MET A 1 77 ? -7.457 3.07 1.995 1 94.25 77 MET A O 1
ATOM 598 N N . VAL A 1 78 ? -7.332 3.166 4.203 1 96.88 78 VAL A N 1
ATOM 599 C CA . VAL A 1 78 ? -6.441 2.012 4.301 1 96.88 78 VAL A CA 1
ATOM 600 C C . VAL A 1 78 ? -7.199 0.744 3.906 1 96.88 78 VAL A C 1
ATOM 602 O O . VAL A 1 78 ? -6.68 -0.089 3.16 1 96.88 78 VAL A O 1
ATOM 605 N N . THR A 1 79 ? -8.414 0.634 4.402 1 97.56 79 THR A N 1
ATOM 606 C CA . THR A 1 79 ? -9.219 -0.544 4.09 1 97.56 79 THR A CA 1
ATOM 607 C C . THR A 1 79 ? -9.453 -0.654 2.586 1 97.56 79 THR A C 1
ATOM 609 O O . THR A 1 79 ? -9.359 -1.742 2.016 1 97.56 79 THR A O 1
ATOM 612 N N . ASP A 1 80 ? -9.742 0.454 1.969 1 95.5 80 ASP A N 1
ATOM 613 C CA . ASP A 1 80 ? -9.984 0.457 0.53 1 95.5 80 ASP A CA 1
ATOM 614 C C . ASP A 1 80 ? -8.75 -0.02 -0.236 1 95.5 80 ASP A C 1
ATOM 616 O O . ASP A 1 80 ? -8.852 -0.876 -1.117 1 95.5 80 ASP A O 1
ATOM 620 N N . ARG A 1 81 ? -7.582 0.503 0.116 1 96 81 ARG A N 1
ATOM 621 C CA . ARG A 1 81 ? -6.34 0.139 -0.559 1 96 81 ARG A CA 1
ATOM 622 C C . ARG A 1 81 ? -5.98 -1.32 -0.299 1 96 81 ARG A C 1
ATOM 624 O O . ARG A 1 81 ? -5.539 -2.027 -1.206 1 96 81 ARG A O 1
ATOM 631 N N . CYS A 1 82 ? -6.176 -1.775 0.881 1 97.25 82 CYS A N 1
ATOM 632 C CA . CYS A 1 82 ? -5.82 -3.139 1.252 1 97.25 82 CYS A CA 1
ATOM 633 C C . CYS A 1 82 ? -6.758 -4.148 0.597 1 97.25 82 CYS A C 1
ATOM 635 O O . CYS A 1 82 ? -6.324 -5.223 0.18 1 97.25 82 CYS A O 1
ATOM 637 N N . SER A 1 83 ? -8.031 -3.773 0.563 1 97.62 83 SER A N 1
ATOM 638 C CA . SER A 1 83 ? -8.984 -4.664 -0.083 1 97.62 83 SER A CA 1
ATOM 639 C C . SER A 1 83 ? -8.656 -4.855 -1.559 1 97.62 83 SER A C 1
ATOM 641 O O . SER A 1 83 ? -8.602 -5.984 -2.047 1 97.62 83 SER A O 1
ATOM 643 N N . THR A 1 84 ? -8.414 -3.777 -2.217 1 97.5 84 THR A N 1
ATOM 644 C CA . THR A 1 84 ? -8.078 -3.848 -3.633 1 97.5 84 THR A CA 1
ATOM 645 C C . THR A 1 84 ? -6.77 -4.613 -3.836 1 97.5 84 THR A C 1
ATOM 647 O O . THR A 1 84 ? -6.668 -5.449 -4.734 1 97.5 84 THR A O 1
ATOM 650 N N . THR A 1 85 ? -5.789 -4.352 -3.033 1 98.5 85 THR A N 1
ATOM 651 C CA . THR A 1 85 ? -4.523 -5.074 -3.092 1 98.5 85 THR A CA 1
ATOM 652 C C . THR A 1 85 ? -4.75 -6.574 -2.93 1 98.5 85 THR A C 1
ATOM 654 O O . THR A 1 85 ? -4.23 -7.375 -3.709 1 98.5 85 THR A O 1
ATOM 657 N N . GLY A 1 86 ? -5.527 -6.918 -1.936 1 98.5 86 GLY A N 1
ATOM 658 C CA . GLY A 1 86 ? -5.82 -8.328 -1.708 1 98.5 86 GLY A CA 1
ATOM 659 C C . GLY A 1 86 ? -6.523 -8.984 -2.879 1 98.5 86 GLY A C 1
ATOM 660 O O . GLY A 1 86 ? -6.191 -10.109 -3.256 1 98.5 86 GLY A O 1
ATOM 661 N N . LEU A 1 87 ? -7.488 -8.289 -3.408 1 98.38 87 LEU A N 1
ATOM 662 C CA . LEU A 1 87 ? -8.219 -8.836 -4.543 1 98.38 87 LEU A CA 1
ATOM 663 C C . LEU A 1 87 ? -7.293 -9.055 -5.734 1 98.38 87 LEU A C 1
ATOM 665 O O . LEU A 1 87 ? -7.367 -10.094 -6.402 1 98.38 87 LEU A O 1
ATOM 669 N N . LEU A 1 88 ? -6.422 -8.141 -5.988 1 98.56 88 LEU A N 1
ATOM 670 C CA . LEU A 1 88 ? -5.484 -8.258 -7.102 1 98.56 88 LEU A CA 1
ATOM 671 C C . LEU A 1 88 ? -4.484 -9.383 -6.852 1 98.56 88 LEU A C 1
ATOM 673 O O . LEU A 1 88 ? -4.055 -10.055 -7.793 1 98.56 88 LEU A O 1
ATOM 677 N N . CYS A 1 89 ? -4.129 -9.578 -5.594 1 98.38 89 CYS A N 1
ATOM 678 C CA . CYS A 1 89 ? -3.297 -10.727 -5.258 1 98.38 89 CYS A CA 1
ATOM 679 C C . CYS A 1 89 ? -4.035 -12.031 -5.535 1 98.38 89 CYS A C 1
ATOM 681 O O . CYS A 1 89 ? -3.453 -12.977 -6.078 1 98.38 89 CYS A O 1
ATOM 683 N N . ALA A 1 90 ? -5.281 -12.055 -5.172 1 98 90 ALA A N 1
ATOM 684 C CA . ALA A 1 90 ? -6.086 -13.242 -5.438 1 98 90 ALA A CA 1
ATOM 685 C C . ALA A 1 90 ? -6.203 -13.5 -6.938 1 98 90 ALA A C 1
ATOM 687 O O . ALA A 1 90 ? -6.141 -14.648 -7.383 1 98 90 ALA A O 1
ATOM 688 N N . LEU A 1 91 ? -6.363 -12.438 -7.672 1 97.75 91 LEU A N 1
ATOM 689 C CA . LEU A 1 91 ? -6.438 -12.562 -9.125 1 97.75 91 LEU A CA 1
ATOM 690 C C . LEU A 1 91 ? -5.121 -13.086 -9.695 1 97.75 91 LEU A C 1
ATOM 692 O O . LEU A 1 91 ? -5.121 -13.93 -10.594 1 97.75 91 LEU A O 1
ATOM 696 N N . SER A 1 92 ? -4.047 -12.547 -9.18 1 97.56 92 SER A N 1
ATOM 697 C CA . SER A 1 92 ? -2.734 -13.023 -9.602 1 97.56 92 SER A CA 1
ATOM 698 C C . SER A 1 92 ? -2.582 -14.523 -9.336 1 97.56 92 SER A C 1
ATOM 700 O O . SER A 1 92 ? -2.014 -15.25 -10.148 1 97.56 92 SER A O 1
ATOM 702 N N . HIS A 1 93 ? -3.107 -14.906 -8.227 1 95.94 93 HIS A N 1
ATOM 703 C CA . HIS A 1 93 ? -3.064 -16.312 -7.855 1 95.94 93 HIS A CA 1
ATOM 704 C C . HIS A 1 93 ? -3.904 -17.156 -8.812 1 95.94 93 HIS A C 1
ATOM 706 O O . HIS A 1 93 ? -3.521 -18.281 -9.156 1 95.94 93 HIS A O 1
ATOM 712 N N . GLU A 1 94 ? -5.004 -16.656 -9.266 1 93.94 94 GLU A N 1
ATOM 713 C CA . GLU A 1 94 ? -5.91 -17.359 -10.164 1 93.94 94 GLU A CA 1
ATOM 714 C C . GLU A 1 94 ? -5.328 -17.453 -11.57 1 93.94 94 GLU A C 1
ATOM 716 O O . GLU A 1 94 ? -5.613 -18.406 -12.305 1 93.94 94 GLU A O 1
ATOM 721 N N . HIS A 1 95 ? -4.508 -16.516 -11.922 1 95 95 HIS A N 1
ATOM 722 C CA . HIS A 1 95 ? -4.008 -16.453 -13.289 1 95 95 HIS A CA 1
ATOM 723 C C . HIS A 1 95 ? -2.504 -16.703 -13.336 1 95 95 HIS A C 1
ATOM 725 O O . HIS A 1 95 ? -1.795 -16.094 -14.141 1 95 95 HIS A O 1
ATOM 731 N N . THR A 1 96 ? -2.084 -17.547 -12.539 1 92.69 96 THR A N 1
ATOM 732 C CA . THR A 1 96 ? -0.66 -17.812 -12.391 1 92.69 96 THR A CA 1
ATOM 733 C C . THR A 1 96 ? -0.067 -18.328 -13.703 1 92.69 96 THR A C 1
ATOM 735 O O . THR A 1 96 ? 1.13 -18.172 -13.953 1 92.69 96 THR A O 1
ATOM 738 N N . GLU A 1 97 ? -0.855 -18.922 -14.602 1 93.5 97 GLU A N 1
ATOM 739 C CA . GLU A 1 97 ? -0.382 -19.516 -15.852 1 93.5 97 GLU A CA 1
ATOM 740 C C . GLU A 1 97 ? -0.066 -18.438 -16.875 1 93.5 97 GLU A C 1
ATOM 742 O O . GLU A 1 97 ? 0.583 -18.703 -17.891 1 93.5 97 GLU A O 1
ATOM 747 N N . ARG A 1 98 ? -0.498 -17.219 -16.625 1 96.12 98 ARG A N 1
ATOM 748 C CA . ARG A 1 98 ? -0.243 -16.094 -17.516 1 96.12 98 ARG A CA 1
ATOM 749 C C . ARG A 1 98 ? 0.592 -15.023 -16.812 1 96.12 98 ARG A C 1
ATOM 751 O O . ARG A 1 98 ? 0.047 -14.055 -16.281 1 96.12 98 ARG A O 1
ATOM 758 N N . PRO A 1 99 ? 1.915 -15.07 -16.984 1 96.81 99 PRO A N 1
ATOM 759 C CA . PRO A 1 99 ? 2.801 -14.164 -16.25 1 96.81 99 PRO A CA 1
ATOM 760 C C . PRO A 1 99 ? 2.537 -12.695 -16.578 1 96.81 99 PRO A C 1
ATOM 762 O O . PRO A 1 99 ? 2.707 -11.82 -15.727 1 96.81 99 PRO A O 1
ATOM 765 N N . ILE A 1 100 ? 2.111 -12.453 -17.75 1 97.44 100 ILE A N 1
ATOM 766 C CA . ILE A 1 100 ? 1.856 -11.07 -18.156 1 97.44 100 ILE A CA 1
ATOM 767 C C . ILE A 1 100 ? 0.708 -10.5 -17.328 1 97.44 100 ILE A C 1
ATOM 769 O O . ILE A 1 100 ? 0.724 -9.32 -16.969 1 97.44 100 ILE A O 1
ATOM 773 N N . LEU A 1 101 ? -0.306 -11.312 -17.031 1 97.38 101 LEU A N 1
ATOM 774 C CA . LEU A 1 101 ? -1.42 -10.852 -16.203 1 97.38 101 LEU A CA 1
ATOM 775 C C . LEU A 1 101 ? -0.981 -10.656 -14.75 1 97.38 101 LEU A C 1
ATOM 777 O O . LEU A 1 101 ? -1.413 -9.711 -14.094 1 97.38 101 LEU A O 1
ATOM 781 N N . VAL A 1 102 ? -0.152 -11.547 -14.312 1 98 102 VAL A N 1
ATOM 782 C CA . VAL A 1 102 ? 0.385 -11.422 -12.969 1 98 102 VAL A CA 1
ATOM 783 C C . VAL A 1 102 ? 1.152 -10.109 -12.836 1 98 102 VAL A C 1
ATOM 785 O O . VAL A 1 102 ? 0.976 -9.375 -11.859 1 98 102 VAL A O 1
ATOM 788 N N . LEU A 1 103 ? 1.961 -9.867 -13.844 1 98.44 103 LEU A N 1
ATOM 789 C CA . LEU A 1 103 ? 2.707 -8.609 -13.859 1 98.44 103 LEU A CA 1
ATOM 790 C C . LEU A 1 103 ? 1.763 -7.414 -13.898 1 98.44 103 LEU A C 1
ATOM 792 O O . LEU A 1 103 ? 1.971 -6.43 -13.188 1 98.44 103 LEU A O 1
ATOM 796 N N . LEU A 1 104 ? 0.771 -7.508 -14.688 1 98.12 104 LEU A N 1
ATOM 797 C CA . LEU A 1 104 ? -0.203 -6.426 -14.789 1 98.12 104 LEU A CA 1
ATOM 798 C C . LEU A 1 104 ? -0.851 -6.145 -13.438 1 98.12 104 LEU A C 1
ATOM 800 O O . LEU A 1 104 ? -0.933 -4.992 -13.008 1 98.12 104 LEU A O 1
ATOM 804 N N . PHE A 1 105 ? -1.339 -7.184 -12.758 1 98.5 105 PHE A N 1
ATOM 805 C CA . PHE A 1 105 ? -1.988 -7.016 -11.461 1 98.5 105 PHE A CA 1
ATOM 806 C C . PHE A 1 105 ? -1.018 -6.438 -10.438 1 98.5 105 PHE A C 1
ATOM 808 O O . PHE A 1 105 ? -1.397 -5.594 -9.625 1 98.5 105 PHE A O 1
ATOM 815 N N . THR A 1 106 ? 0.24 -6.871 -10.5 1 98.62 106 THR A N 1
ATOM 816 C CA . THR A 1 106 ? 1.265 -6.344 -9.602 1 98.62 106 THR A CA 1
ATOM 817 C C . THR A 1 106 ? 1.487 -4.855 -9.844 1 98.62 106 THR A C 1
ATOM 819 O O . THR A 1 106 ? 1.538 -4.066 -8.898 1 98.62 106 THR A O 1
ATOM 822 N N . MET A 1 107 ? 1.548 -4.461 -11.094 1 98.56 107 MET A N 1
ATOM 823 C CA . MET A 1 107 ? 1.766 -3.059 -11.445 1 98.56 107 MET A CA 1
ATOM 824 C C . MET A 1 107 ? 0.555 -2.211 -11.07 1 98.56 107 MET A C 1
ATOM 826 O O . MET A 1 107 ? 0.699 -1.045 -10.695 1 98.56 107 MET A O 1
ATOM 830 N N . LEU A 1 108 ? -0.614 -2.789 -11.188 1 98.31 108 LEU A N 1
ATOM 831 C CA . LEU A 1 108 ? -1.819 -2.076 -10.781 1 98.31 108 LEU A CA 1
ATOM 832 C C . LEU A 1 108 ? -1.815 -1.814 -9.273 1 98.31 108 LEU A C 1
ATOM 834 O O . LEU A 1 108 ? -2.234 -0.745 -8.828 1 98.31 108 LEU A O 1
ATOM 838 N N . ILE A 1 109 ? -1.375 -2.801 -8.492 1 98.62 109 ILE A N 1
ATOM 839 C CA . ILE A 1 109 ? -1.245 -2.627 -7.051 1 98.62 109 ILE A CA 1
ATOM 840 C C . ILE A 1 109 ? -0.274 -1.485 -6.754 1 98.62 109 ILE A C 1
ATOM 842 O O . ILE A 1 109 ? -0.59 -0.578 -5.98 1 98.62 109 ILE A O 1
ATOM 846 N N . ILE A 1 110 ? 0.855 -1.51 -7.395 1 98.44 110 ILE A N 1
ATOM 847 C CA . ILE A 1 110 ? 1.914 -0.531 -7.172 1 98.44 110 ILE A CA 1
ATOM 848 C C . ILE A 1 110 ? 1.417 0.862 -7.547 1 98.44 110 ILE A C 1
ATOM 850 O O . ILE A 1 110 ? 1.637 1.827 -6.812 1 98.44 110 ILE A O 1
ATOM 854 N N . LEU A 1 111 ? 0.735 0.959 -8.633 1 98.12 111 LEU A N 1
ATOM 855 C CA . LEU A 1 111 ? 0.205 2.246 -9.07 1 98.12 111 LEU A CA 1
ATOM 856 C C . LEU A 1 111 ? -0.834 2.771 -8.086 1 98.12 111 LEU A C 1
ATOM 858 O O . LEU A 1 111 ? -0.817 3.951 -7.73 1 98.12 111 LEU A O 1
ATOM 862 N N . ASP A 1 112 ? -1.707 1.93 -7.688 1 97.38 112 ASP A N 1
ATOM 863 C CA . ASP A 1 112 ? -2.764 2.324 -6.762 1 97.38 112 ASP A CA 1
ATOM 864 C C . ASP A 1 112 ? -2.178 2.855 -5.457 1 97.38 112 ASP A C 1
ATOM 866 O O . ASP A 1 112 ? -2.553 3.936 -4.996 1 97.38 112 ASP A O 1
ATOM 870 N N . ILE A 1 113 ? -1.245 2.141 -4.914 1 97.5 113 ILE A N 1
ATOM 871 C CA . ILE A 1 113 ? -0.628 2.51 -3.643 1 97.5 113 ILE A CA 1
ATOM 872 C C . ILE A 1 113 ? 0.171 3.801 -3.814 1 97.5 113 ILE A C 1
ATOM 874 O O . ILE A 1 113 ? 0.019 4.738 -3.029 1 97.5 113 ILE A O 1
ATOM 878 N N . SER A 1 114 ? 0.962 3.885 -4.848 1 97.88 114 SER A N 1
ATOM 879 C CA . SER A 1 114 ? 1.818 5.051 -5.043 1 97.88 114 SER A CA 1
ATOM 880 C C . SER A 1 114 ? 0.992 6.312 -5.262 1 97.88 114 SER A C 1
ATOM 882 O O . SER A 1 114 ? 1.308 7.371 -4.711 1 97.88 114 SER A O 1
ATOM 884 N N . SER A 1 115 ? -0.023 6.164 -6.012 1 96.5 115 SER A N 1
ATOM 885 C CA . SER A 1 115 ? -0.869 7.309 -6.328 1 96.5 115 SER A CA 1
ATOM 886 C C . SER A 1 115 ? -1.581 7.832 -5.086 1 96.5 115 SER A C 1
ATOM 888 O O . SER A 1 115 ? -1.46 9.008 -4.742 1 96.5 115 SER A O 1
ATOM 890 N N . HIS A 1 116 ? -2.197 6.973 -4.371 1 96.06 116 HIS A N 1
ATOM 891 C CA . HIS A 1 116 ? -2.988 7.395 -3.221 1 96.06 116 HIS A CA 1
ATOM 892 C C . HIS A 1 116 ? -2.092 7.797 -2.055 1 96.06 116 HIS A C 1
ATOM 894 O O . HIS A 1 116 ? -2.438 8.695 -1.282 1 96.06 116 HIS A O 1
ATOM 900 N N . TRP A 1 117 ? -0.973 7.125 -1.959 1 95.81 117 TRP A N 1
ATOM 901 C CA . TRP A 1 117 ? 0.002 7.496 -0.94 1 95.81 117 TRP A CA 1
ATOM 902 C C . TRP A 1 117 ? 0.482 8.93 -1.144 1 95.81 117 TRP A C 1
ATOM 904 O O . TRP A 1 117 ? 0.493 9.727 -0.202 1 95.81 117 TRP A O 1
ATOM 914 N N . SER A 1 118 ? 0.793 9.273 -2.324 1 95.12 118 SER A N 1
ATOM 915 C CA . SER A 1 118 ? 1.317 10.594 -2.641 1 95.12 118 SER A CA 1
ATOM 916 C C . SER A 1 118 ? 0.249 11.672 -2.463 1 95.12 118 SER A C 1
ATOM 918 O O . SER A 1 118 ? 0.533 12.758 -1.96 1 95.12 118 SER A O 1
ATOM 920 N N . GLN A 1 119 ? -0.941 11.328 -2.855 1 92.19 119 GLN A N 1
ATOM 921 C CA . GLN A 1 119 ? -2.039 12.273 -2.693 1 92.19 119 GLN A CA 1
ATOM 922 C C . GLN A 1 119 ? -2.32 12.547 -1.219 1 92.19 119 GLN A C 1
ATOM 924 O O . GLN A 1 119 ? -2.496 13.695 -0.817 1 92.19 119 GLN A O 1
ATOM 929 N N . MET A 1 120 ? -2.357 11.5 -0.49 1 92 120 MET A N 1
ATOM 930 C CA . MET A 1 120 ? -2.613 11.641 0.941 1 92 120 MET A CA 1
ATOM 931 C C . MET A 1 120 ? -1.488 12.406 1.624 1 92 120 MET A C 1
ATOM 933 O O . MET A 1 120 ? -1.741 13.25 2.486 1 92 120 MET A O 1
ATOM 937 N N . TYR A 1 121 ? -0.258 12.109 1.246 1 91.19 121 TYR A N 1
ATOM 938 C CA . TYR A 1 121 ? 0.899 12.805 1.803 1 91.19 121 TYR A CA 1
ATOM 939 C C . TYR A 1 121 ? 0.817 14.305 1.54 1 91.19 121 TYR A C 1
ATOM 941 O O . TYR A 1 121 ? 1.039 15.109 2.445 1 91.19 121 TYR A O 1
ATOM 949 N N . PHE A 1 122 ? 0.422 14.672 0.399 1 87.38 122 PHE A N 1
ATOM 950 C CA . PHE A 1 122 ? 0.318 16.078 0.026 1 87.38 122 PHE A CA 1
ATOM 951 C C . PHE A 1 122 ? -0.816 16.766 0.784 1 87.38 122 PHE A C 1
ATOM 953 O O . PHE A 1 122 ? -0.63 17.828 1.356 1 87.38 122 PHE A O 1
ATOM 960 N N . THR A 1 123 ? -1.945 16.141 0.808 1 83.81 123 THR A N 1
ATOM 961 C CA . THR A 1 123 ? -3.119 16.766 1.413 1 83.81 123 THR A CA 1
ATOM 962 C C . THR A 1 123 ? -2.951 16.875 2.926 1 83.81 123 THR A C 1
ATOM 964 O O . THR A 1 123 ? -3.381 17.859 3.531 1 83.81 123 THR A O 1
ATOM 967 N N . SER A 1 124 ? -2.365 15.883 3.527 1 81.69 124 SER A N 1
ATOM 968 C CA . SER A 1 124 ? -2.211 15.883 4.977 1 81.69 124 SER A CA 1
ATOM 969 C C . SER A 1 124 ? -1.113 16.844 5.418 1 81.69 124 SER A C 1
ATOM 971 O O . SER A 1 124 ? -1.177 17.406 6.512 1 81.69 124 SER A O 1
ATOM 973 N N . SER A 1 125 ? -0.124 17.031 4.609 1 76.31 125 SER A N 1
ATOM 974 C CA . SER A 1 125 ? 1.013 17.859 4.984 1 76.31 125 SER A CA 1
ATOM 975 C C . SER A 1 125 ? 0.748 19.328 4.672 1 76.31 125 SER A C 1
ATOM 977 O O . SER A 1 125 ? 1.274 20.219 5.348 1 76.31 125 SER A O 1
ATOM 979 N N . PHE A 1 126 ? 0.069 19.656 3.656 1 69.94 126 PHE A N 1
ATOM 980 C CA . PHE A 1 126 ? 0.042 21.031 3.176 1 69.94 126 PHE A CA 1
ATOM 981 C C . PHE A 1 126 ? -1.364 21.609 3.271 1 69.94 126 PHE A C 1
ATOM 983 O O . PHE A 1 126 ? -1.552 22.828 3.148 1 69.94 126 PHE A O 1
ATOM 990 N N . LYS A 1 127 ? -2.391 20.984 3.057 1 57.09 127 LYS A N 1
ATOM 991 C CA . LYS A 1 127 ? -3.707 21.594 3.219 1 57.09 127 LYS A CA 1
ATOM 992 C C . LYS A 1 127 ? -3.859 22.219 4.605 1 57.09 127 LYS A C 1
ATOM 994 O O . LYS A 1 127 ? -4.566 23.219 4.77 1 57.09 127 LYS A O 1
ATOM 999 N N . GLN A 1 128 ? -3.188 21.719 5.594 1 49.22 128 GLN A N 1
ATOM 1000 C CA . GLN A 1 128 ? -3.25 22.438 6.863 1 49.22 128 GLN A CA 1
ATOM 1001 C C . GLN A 1 128 ? -2.527 23.781 6.777 1 49.22 128 GLN A C 1
ATOM 1003 O O . GLN A 1 128 ? -2.873 24.719 7.492 1 49.22 128 GLN A O 1
ATOM 1008 N N . HIS A 1 129 ? -1.5 23.859 5.867 1 45.38 129 HIS A N 1
ATOM 1009 C CA . HIS A 1 129 ? -0.747 25.109 5.789 1 45.38 129 HIS A CA 1
ATOM 1010 C C . HIS A 1 129 ? -1.418 26.094 4.84 1 45.38 129 HIS A C 1
ATOM 1012 O O . HIS A 1 129 ? -1.132 27.297 4.883 1 45.38 129 HIS A O 1
ATOM 1018 N N . HIS A 1 130 ? -1.995 25.672 3.816 1 45.38 130 HIS A N 1
ATOM 1019 C CA . HIS A 1 130 ? -2.48 26.625 2.834 1 45.38 130 HIS A CA 1
ATOM 1020 C C . HIS A 1 130 ? -3.879 27.125 3.188 1 45.38 130 HIS A C 1
ATOM 1022 O O . HIS A 1 130 ? -4.613 27.594 2.318 1 45.38 130 HIS A O 1
ATOM 1028 N N . LYS A 1 131 ? -4.316 27.141 4.473 1 42.97 131 LYS A N 1
ATOM 1029 C CA . LYS A 1 131 ? -5.449 28.031 4.734 1 42.97 131 LYS A CA 1
ATOM 1030 C C . LYS A 1 131 ? -5.242 29.391 4.078 1 42.97 131 LYS A C 1
ATOM 1032 O O . LYS A 1 131 ? -6 30.328 4.332 1 42.97 131 LYS A O 1
ATOM 1037 N N . SER A 1 132 ? -4.117 29.516 3.273 1 40.62 132 SER A N 1
ATOM 1038 C CA . SER A 1 132 ? -4.078 30.812 2.609 1 40.62 132 SER A CA 1
ATOM 1039 C C . SER A 1 132 ? -4.898 30.812 1.324 1 40.62 132 SER A C 1
ATOM 1041 O O . SER A 1 132 ? -5.148 29.75 0.752 1 40.62 132 SER A O 1
ATOM 1043 N N . ALA A 1 133 ? -5.395 31.891 0.683 1 44.31 133 ALA A N 1
ATOM 1044 C CA . ALA A 1 133 ? -6.332 32.25 -0.382 1 44.31 133 ALA A CA 1
ATOM 1045 C C . ALA A 1 133 ? -6.043 31.438 -1.65 1 44.31 133 ALA A C 1
ATOM 1047 O O . ALA A 1 133 ? -6.969 30.984 -2.33 1 44.31 133 ALA A O 1
ATOM 1048 N N . GLU A 1 134 ? -4.836 31.188 -2.17 1 44.62 134 GLU A N 1
ATOM 1049 C CA . GLU A 1 134 ? -4.441 30.625 -3.461 1 44.62 134 GLU A CA 1
ATOM 1050 C C . GLU A 1 134 ? -4.48 29.109 -3.441 1 44.62 134 GLU A C 1
ATOM 1052 O O . GLU A 1 134 ? -4.723 28.469 -4.469 1 44.62 134 GLU A O 1
ATOM 1057 N N . GLY A 1 135 ? -4.082 28.406 -2.539 1 43.72 135 GLY A N 1
ATOM 1058 C CA . GLY A 1 135 ? -4.234 26.969 -2.365 1 43.72 135 GLY A CA 1
ATOM 1059 C C . GLY A 1 135 ? -5.676 26.5 -2.449 1 43.72 135 GLY A C 1
ATOM 1060 O O . GLY A 1 135 ? -5.941 25.344 -2.77 1 43.72 135 GLY A O 1
ATOM 1061 N N . ASN A 1 136 ? -6.59 27.312 -2.053 1 41.62 136 ASN A N 1
ATOM 1062 C CA . ASN A 1 136 ? -8.031 27.156 -2.184 1 41.62 136 ASN A CA 1
ATOM 1063 C C . ASN A 1 136 ? -8.461 27.062 -3.646 1 41.62 136 ASN A C 1
ATOM 1065 O O . ASN A 1 136 ? -9.438 26.375 -3.965 1 41.62 136 ASN A O 1
ATOM 1069 N N . GLN A 1 137 ? -7.664 27.766 -4.422 1 43.5 137 GLN A N 1
ATOM 1070 C CA . GLN A 1 137 ? -8.109 27.766 -5.809 1 43.5 137 GLN A CA 1
ATOM 1071 C C . GLN A 1 137 ? -7.891 26.391 -6.445 1 43.5 137 GLN A C 1
ATOM 1073 O O . GLN A 1 137 ? -8.734 25.906 -7.207 1 43.5 137 GLN A O 1
ATOM 1078 N N . ASN A 1 138 ? -6.699 25.781 -6.281 1 45.47 138 ASN A N 1
ATOM 1079 C CA . ASN A 1 138 ? -6.438 24.469 -6.871 1 45.47 138 ASN A CA 1
ATOM 1080 C C . ASN A 1 138 ? -7.23 23.375 -6.172 1 45.47 138 ASN A C 1
ATOM 1082 O O . ASN A 1 138 ? -7.676 22.422 -6.812 1 45.47 138 ASN A O 1
ATOM 1086 N N . SER A 1 139 ? -7.273 23.516 -4.902 1 47.22 139 SER A N 1
ATOM 1087 C CA . SER A 1 139 ? -8.219 22.656 -4.203 1 47.22 139 SER A CA 1
ATOM 1088 C C . SER A 1 139 ? -9.641 22.859 -4.73 1 47.22 139 SER A C 1
ATOM 1090 O O . SER A 1 139 ? -10.391 21.891 -4.879 1 47.22 139 SER A O 1
ATOM 1092 N N . PHE A 1 140 ? -9.844 24.078 -4.996 1 45.81 140 PHE A N 1
ATOM 1093 C CA . PHE A 1 140 ? -11.141 24.375 -5.586 1 45.81 140 PHE A CA 1
ATOM 1094 C C . PHE A 1 140 ? -11.289 23.719 -6.953 1 45.81 140 PHE A C 1
ATOM 1096 O O . PHE A 1 140 ? -12.367 23.234 -7.301 1 45.81 140 PHE A O 1
ATOM 1103 N N . ALA A 1 141 ? -10.195 23.688 -7.699 1 48.28 141 ALA A N 1
ATOM 1104 C CA . ALA A 1 141 ? -10.328 23.062 -9.008 1 48.28 141 ALA A CA 1
ATOM 1105 C C . ALA A 1 141 ? -10.539 21.547 -8.875 1 48.28 141 ALA A C 1
ATOM 1107 O O . ALA A 1 141 ? -11.359 20.969 -9.586 1 48.28 141 ALA A O 1
ATOM 1108 N N . LEU A 1 142 ? -9.789 21.031 -7.988 1 50.22 142 LEU A N 1
ATOM 1109 C CA . LEU A 1 142 ? -10 19.609 -7.754 1 50.22 142 LEU A CA 1
ATOM 1110 C C . LEU A 1 142 ? -11.375 19.359 -7.145 1 50.22 142 LEU A C 1
ATOM 1112 O O . LEU A 1 142 ? -12.055 18.406 -7.531 1 50.22 142 LEU A O 1
ATOM 1116 N N . VAL A 1 143 ? -11.633 20.234 -6.164 1 52.38 143 VAL A N 1
ATOM 1117 C CA . VAL A 1 143 ? -12.961 20.125 -5.582 1 52.38 143 VAL A CA 1
ATOM 1118 C C . VAL A 1 143 ? -14.023 20.406 -6.645 1 52.38 143 VAL A C 1
ATOM 1120 O O . VAL A 1 143 ? -15.031 19.703 -6.734 1 52.38 143 VAL A O 1
ATOM 1123 N N . ARG A 1 144 ? -13.758 21.406 -7.473 1 51.53 144 ARG A N 1
ATOM 1124 C CA . ARG A 1 144 ? -14.695 21.703 -8.547 1 51.53 144 ARG A CA 1
ATOM 1125 C C . ARG A 1 144 ? -14.781 20.547 -9.539 1 51.53 144 ARG A C 1
ATOM 1127 O O . ARG A 1 144 ? -15.867 20.188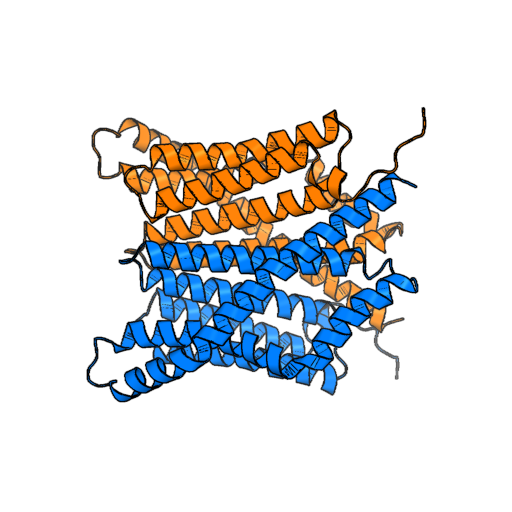 -9.984 1 51.53 144 ARG A O 1
ATOM 1134 N N . TRP A 1 145 ? -13.688 20.078 -9.914 1 55.5 145 TRP A N 1
ATOM 1135 C CA . TRP A 1 145 ? -13.672 18.922 -10.82 1 55.5 145 TRP A CA 1
ATOM 1136 C C . TRP A 1 145 ? -14.344 17.719 -10.172 1 55.5 145 TRP A C 1
ATOM 1138 O O . TRP A 1 145 ? -15.102 17 -10.828 1 55.5 145 TRP A O 1
ATOM 1148 N N . TYR A 1 146 ? -14.039 17.562 -8.875 1 53 146 TYR A N 1
ATOM 1149 C CA . TYR A 1 146 ? -14.711 16.484 -8.148 1 53 146 TYR A CA 1
ATOM 1150 C C . TYR A 1 146 ? -16.219 16.672 -8.18 1 53 146 TYR A C 1
ATOM 1152 O O . TYR A 1 146 ? -16.953 15.727 -8.477 1 53 146 TYR A O 1
ATOM 1160 N N . TYR A 1 147 ? -16.656 17.812 -7.848 1 52.69 147 TYR A N 1
ATOM 1161 C CA . TYR A 1 147 ? -18.094 18.062 -7.785 1 52.69 147 TYR A CA 1
ATOM 1162 C C . TYR A 1 147 ? -18.719 18 -9.172 1 52.69 147 TYR A C 1
ATOM 1164 O O . TYR A 1 147 ? -19.891 17.641 -9.328 1 52.69 147 TYR A O 1
ATOM 1172 N N . SER A 1 148 ? -18.016 18.469 -10.156 1 55.16 148 SER A N 1
ATOM 1173 C CA . SER A 1 148 ? -18.578 18.453 -11.508 1 55.16 148 SER A CA 1
ATOM 1174 C C . SER A 1 148 ? -18.656 17.047 -12.055 1 55.16 148 SER A C 1
ATOM 1176 O O . SER A 1 148 ? -19.547 16.719 -12.852 1 55.16 148 SER A O 1
ATOM 1178 N N . TYR A 1 149 ? -17.828 16.156 -11.406 1 66 149 TYR A N 1
ATOM 1179 C CA . TYR A 1 149 ? -17.781 14.844 -12.031 1 66 149 TYR A CA 1
ATOM 1180 C C . TYR A 1 149 ? -17.922 13.734 -10.992 1 66 149 TYR A C 1
ATOM 1182 O O . TYR A 1 149 ? -17.359 12.648 -11.156 1 66 149 TYR A O 1
ATOM 1190 N N . TYR A 1 150 ? -18.688 14.016 -10.031 1 68.31 150 TYR A N 1
ATOM 1191 C CA . TYR A 1 150 ? -18.859 13.086 -8.914 1 68.31 150 TYR A CA 1
ATOM 1192 C C . TYR A 1 150 ? -19.359 11.734 -9.398 1 68.31 150 TYR A C 1
ATOM 1194 O O . TYR A 1 150 ? -18.812 10.695 -9.016 1 68.31 150 TYR A O 1
ATOM 1202 N N . TYR A 1 151 ? -20.344 11.766 -10.211 1 72.19 151 TYR A N 1
ATOM 1203 C CA . TYR A 1 151 ? -20.906 10.523 -10.711 1 72.19 151 TYR A CA 1
ATOM 1204 C C . TYR A 1 151 ? -19.906 9.773 -11.578 1 72.19 151 TYR A C 1
ATOM 1206 O O . TYR A 1 151 ? -19.859 8.539 -11.562 1 72.19 151 TYR A O 1
ATOM 1214 N N . PHE A 1 152 ? -19.203 10.602 -12.234 1 75.5 152 PHE A N 1
ATOM 1215 C CA . PHE A 1 152 ? -18.203 9.984 -13.086 1 75.5 152 PHE A CA 1
ATOM 1216 C C . PHE A 1 152 ? -17.125 9.305 -12.234 1 75.5 152 PHE A C 1
ATOM 1218 O O . PHE A 1 152 ? -16.703 8.188 -12.539 1 75.5 152 PHE A O 1
ATOM 1225 N N . PHE A 1 153 ? -16.812 9.914 -11.117 1 75.25 153 PHE A N 1
ATOM 1226 C CA . PHE A 1 153 ? -15.812 9.328 -10.234 1 75.25 153 PHE A CA 1
ATOM 1227 C C . PHE A 1 153 ? -16.359 8.078 -9.555 1 75.25 153 PHE A C 1
ATOM 1229 O O . PHE A 1 153 ? -15.633 7.086 -9.406 1 75.25 153 PHE A O 1
ATOM 1236 N N . GLY A 1 154 ? -17.609 8.203 -9.242 1 78.5 154 GLY A N 1
ATOM 1237 C CA . GLY A 1 154 ? -18.234 7.02 -8.672 1 78.5 154 GLY A CA 1
ATOM 1238 C C . GLY A 1 154 ? -18.266 5.844 -9.633 1 78.5 154 GLY A C 1
ATOM 1239 O O . GLY A 1 154 ? -18 4.707 -9.242 1 78.5 154 GLY A O 1
ATOM 1240 N N . TYR A 1 155 ? -18.547 6.211 -10.82 1 81 155 TYR A N 1
ATOM 1241 C CA . TYR A 1 155 ? -18.547 5.199 -11.867 1 81 155 TYR A CA 1
ATOM 1242 C C . TYR A 1 155 ? -17.156 4.582 -12.039 1 81 155 TYR A C 1
ATOM 1244 O O . TYR A 1 155 ? -17.031 3.361 -12.156 1 81 155 TYR A O 1
ATOM 1252 N N . CYS A 1 156 ? -16.172 5.301 -11.953 1 82.25 156 CYS A N 1
ATOM 1253 C CA . CYS A 1 156 ? -14.812 4.801 -12.164 1 82.25 156 CYS A CA 1
ATOM 1254 C C . CYS A 1 156 ? -14.367 3.934 -10.992 1 82.25 156 CYS A C 1
ATOM 1256 O O . CYS A 1 156 ? -13.75 2.889 -11.188 1 82.25 156 CYS A O 1
ATOM 1258 N N . CYS A 1 157 ? -14.727 4.387 -9.82 1 82.38 157 CYS A N 1
ATOM 1259 C CA . CYS A 1 157 ? -14.305 3.646 -8.633 1 82.38 157 CYS A CA 1
ATOM 1260 C C . CYS A 1 157 ? -15.039 2.312 -8.539 1 82.38 157 CYS A C 1
ATOM 1262 O O . CYS A 1 157 ? -14.406 1.267 -8.367 1 82.38 157 CYS A O 1
ATOM 1264 N N . VAL A 1 158 ? -16.328 2.389 -8.703 1 84.94 158 VAL A N 1
ATOM 1265 C CA . VAL A 1 158 ? -17.125 1.174 -8.633 1 84.94 158 VAL A CA 1
ATOM 1266 C C . VAL A 1 158 ? -16.828 0.289 -9.844 1 84.94 158 VAL A C 1
ATOM 1268 O O . VAL A 1 158 ? -16.688 -0.928 -9.711 1 84.94 158 VAL A O 1
ATOM 1271 N N . GLY A 1 159 ? -16.672 0.959 -10.906 1 89 159 GLY A N 1
ATOM 1272 C CA . GLY A 1 159 ? -16.359 0.222 -12.125 1 89 159 GLY A CA 1
ATOM 1273 C C . GLY A 1 159 ? -15.062 -0.555 -12.047 1 89 159 GLY A C 1
ATOM 1274 O O . GLY A 1 159 ? -15 -1.711 -12.469 1 89 159 GLY A O 1
ATOM 1275 N N . THR A 1 160 ? -14.078 0.015 -11.547 1 92.06 160 THR A N 1
ATOM 1276 C CA . THR A 1 160 ? -12.781 -0.644 -11.461 1 92.06 160 THR A CA 1
ATOM 1277 C C . THR A 1 160 ? -12.844 -1.845 -10.523 1 92.06 160 THR A C 1
ATOM 1279 O O . THR A 1 160 ? -12.422 -2.945 -10.883 1 92.06 160 THR A O 1
ATOM 1282 N N . GLU A 1 161 ? -13.406 -1.636 -9.359 1 93.19 161 GLU A N 1
ATOM 1283 C CA . GLU A 1 161 ? -13.492 -2.721 -8.383 1 93.19 161 GLU A CA 1
ATOM 1284 C C . GLU A 1 161 ? -14.305 -3.889 -8.93 1 93.19 161 GLU A C 1
ATOM 1286 O O . GLU A 1 161 ? -13.922 -5.051 -8.781 1 93.19 161 GLU A O 1
ATOM 1291 N N . PHE A 1 162 ? -15.328 -3.604 -9.57 1 93.44 162 PHE A N 1
ATOM 1292 C CA . PHE A 1 162 ? -16.203 -4.672 -10.047 1 93.44 162 PHE A CA 1
ATOM 1293 C C . PHE A 1 162 ? -15.641 -5.293 -11.32 1 93.44 162 PHE A C 1
ATOM 1295 O O . PHE A 1 162 ? -16.016 -6.406 -11.695 1 93.44 162 PHE A O 1
ATOM 1302 N N . THR A 1 163 ? -14.805 -4.562 -12.016 1 95.88 163 THR A N 1
ATOM 1303 C CA . THR A 1 163 ? -14.047 -5.199 -13.086 1 95.88 163 THR A CA 1
ATOM 1304 C C . THR A 1 163 ? -13.195 -6.34 -12.539 1 95.88 163 THR A C 1
ATOM 1306 O O . THR A 1 163 ? -13.203 -7.449 -13.078 1 95.88 163 THR A O 1
ATOM 1309 N N . TYR A 1 164 ? -12.477 -6.102 -11.453 1 97.06 164 TYR A N 1
ATOM 1310 C CA . TYR A 1 164 ? -11.625 -7.121 -10.852 1 97.06 164 TYR A CA 1
ATOM 1311 C C . TYR A 1 164 ? -12.453 -8.297 -10.344 1 97.06 164 TYR A C 1
ATOM 1313 O O . TYR A 1 164 ? -12.078 -9.453 -10.523 1 97.06 164 TYR A O 1
ATOM 1321 N N . VAL A 1 165 ? -13.586 -7.984 -9.758 1 96.75 165 VAL A N 1
ATOM 1322 C CA . VAL A 1 165 ? -14.469 -9.031 -9.25 1 96.75 165 VAL A CA 1
ATOM 1323 C C . VAL A 1 165 ? -14.984 -9.883 -10.406 1 96.75 165 VAL A C 1
ATOM 1325 O O . VAL A 1 165 ? -15 -11.109 -10.32 1 96.75 165 VAL A O 1
ATOM 1328 N N . ALA A 1 166 ? -15.367 -9.273 -11.477 1 96.19 166 ALA A N 1
ATOM 1329 C CA . ALA A 1 166 ? -15.883 -9.984 -12.641 1 96.19 166 ALA A CA 1
ATOM 1330 C C . ALA A 1 166 ? -14.812 -10.891 -13.242 1 96.19 166 ALA A C 1
ATOM 1332 O O . ALA A 1 166 ? -15.109 -12.023 -13.656 1 96.19 166 ALA A O 1
ATOM 1333 N N . ILE A 1 167 ? -13.625 -10.43 -13.32 1 96.06 167 ILE A N 1
ATOM 1334 C CA . ILE A 1 167 ? -12.531 -11.242 -13.836 1 96.06 167 ILE A CA 1
ATOM 1335 C C . ILE A 1 167 ? -12.32 -12.461 -12.938 1 96.06 167 ILE A C 1
ATOM 1337 O O . ILE A 1 167 ? -12.07 -13.562 -13.43 1 96.06 167 ILE A O 1
ATOM 1341 N N . TYR A 1 168 ? -12.438 -12.258 -11.648 1 96.44 168 TYR A N 1
ATOM 1342 C CA . TYR A 1 168 ? -12.297 -13.367 -10.719 1 96.44 168 TYR A CA 1
ATOM 1343 C C . TYR A 1 168 ? -13.391 -14.398 -10.93 1 96.44 168 TYR A C 1
ATOM 1345 O O . TYR A 1 168 ? -13.117 -15.602 -10.992 1 96.44 168 TYR A O 1
ATOM 1353 N N . ILE A 1 169 ? -14.633 -13.914 -11.07 1 95.75 169 ILE A N 1
ATOM 1354 C CA . ILE A 1 169 ? -15.758 -14.805 -11.281 1 95.75 169 ILE A CA 1
ATOM 1355 C C . ILE A 1 169 ? -15.578 -15.562 -12.594 1 95.75 169 ILE A C 1
ATOM 1357 O O . ILE A 1 169 ? -15.797 -16.781 -12.656 1 95.75 169 ILE A O 1
ATOM 1361 N N . LEU A 1 170 ? -15.172 -14.906 -13.57 1 94.31 170 LEU A N 1
ATOM 1362 C CA . LEU A 1 170 ? -14.977 -15.523 -14.875 1 94.31 170 LEU A CA 1
ATOM 1363 C C . LEU A 1 170 ? -13.93 -16.625 -14.812 1 94.31 170 LEU A C 1
ATOM 1365 O O . LEU A 1 170 ? -14.078 -17.672 -15.453 1 94.31 170 LEU A O 1
ATOM 1369 N N . ALA A 1 171 ? -12.898 -16.391 -14.039 1 93.06 171 ALA A N 1
ATOM 1370 C CA . ALA A 1 171 ? -11.852 -17.391 -13.891 1 93.06 171 ALA A CA 1
ATOM 1371 C C . ALA A 1 171 ? -12.391 -18.656 -13.234 1 93.06 171 ALA A C 1
ATOM 1373 O O . ALA A 1 171 ? -11.906 -19.766 -13.5 1 93.06 171 ALA A O 1
ATOM 1374 N N . LYS A 1 172 ? -13.414 -18.5 -12.422 1 92.81 172 LYS A N 1
ATOM 1375 C CA . LYS A 1 172 ? -13.961 -19.641 -11.695 1 92.81 172 LYS A CA 1
ATOM 1376 C C . LYS A 1 172 ? -15.008 -20.375 -12.531 1 92.81 172 LYS A C 1
ATOM 1378 O O . LYS A 1 172 ? -15.117 -21.594 -12.461 1 92.81 172 LYS A O 1
ATOM 1383 N N . VAL A 1 173 ? -15.719 -19.703 -13.406 1 91.12 173 VAL A N 1
ATOM 1384 C CA . VAL A 1 173 ? -16.906 -20.297 -14.031 1 91.12 173 VAL A CA 1
ATOM 1385 C C . VAL A 1 173 ? -16.578 -20.734 -15.461 1 91.12 173 VAL A C 1
ATOM 1387 O O . VAL A 1 173 ? -17.344 -21.453 -16.078 1 91.12 173 VAL A O 1
ATOM 1390 N N . THR A 1 174 ? -15.508 -20.312 -16.016 1 82.75 174 THR A N 1
ATOM 1391 C CA . THR A 1 174 ? -15.188 -20.562 -17.406 1 82.75 174 THR A CA 1
ATOM 1392 C C . THR A 1 174 ? -15.164 -22.062 -17.688 1 82.75 174 THR A C 1
ATOM 1394 O O . THR A 1 174 ? -15.617 -22.5 -18.75 1 82.75 174 THR A O 1
ATOM 1397 N N . ALA A 1 175 ? -14.836 -22.875 -16.766 1 78 175 ALA A N 1
ATOM 1398 C CA . ALA A 1 175 ? -14.727 -24.312 -17.047 1 78 175 ALA A CA 1
ATOM 1399 C C . ALA A 1 175 ? -15.992 -25.047 -16.625 1 78 175 ALA A C 1
ATOM 1401 O O . ALA A 1 175 ? -16.078 -26.266 -16.781 1 78 175 ALA A O 1
ATOM 1402 N N . LEU A 1 176 ? -16.969 -24.203 -16.188 1 84.5 176 LEU A N 1
ATOM 1403 C CA . LEU A 1 176 ? -18.156 -24.859 -15.633 1 84.5 176 LEU A CA 1
ATOM 1404 C C . LEU A 1 176 ? -19.391 -24.562 -16.469 1 84.5 176 LEU A C 1
ATOM 1406 O O . LEU A 1 176 ? -19.875 -23.422 -16.5 1 84.5 176 LEU A O 1
ATOM 1410 N N . ASP A 1 177 ? -19.969 -25.547 -17.062 1 82.44 177 ASP A N 1
ATOM 1411 C CA . ASP A 1 177 ? -21.109 -25.406 -17.969 1 82.44 177 ASP A CA 1
ATOM 1412 C C . ASP A 1 177 ? -22.328 -24.906 -17.219 1 82.44 177 ASP A C 1
ATOM 1414 O O . ASP A 1 177 ? -23.141 -24.141 -17.766 1 82.44 177 ASP A O 1
ATOM 1418 N N . GLN A 1 178 ? -22.438 -25.281 -16.016 1 87.19 178 GLN A N 1
ATOM 1419 C CA . GLN A 1 178 ? -23.609 -24.922 -15.203 1 87.19 178 GLN A CA 1
ATOM 1420 C C . GLN A 1 178 ? -23.688 -23.422 -14.992 1 87.19 178 GLN A C 1
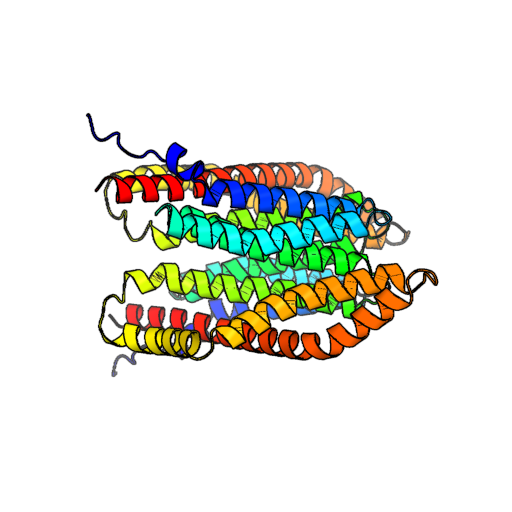ATOM 1422 O O . GLN A 1 178 ? -24.766 -22.891 -14.695 1 87.19 178 GLN A O 1
ATOM 1427 N N . TYR A 1 179 ? -22.609 -22.703 -15.305 1 88.81 179 TYR A N 1
ATOM 1428 C CA . TYR A 1 179 ? -22.594 -21.281 -15.023 1 88.81 179 TYR A CA 1
ATOM 1429 C C . TYR A 1 179 ? -22.5 -20.469 -16.312 1 88.81 179 TYR A C 1
ATOM 1431 O O . TYR A 1 179 ? -21.844 -19.422 -16.344 1 88.81 179 TYR A O 1
ATOM 1439 N N . GLU A 1 180 ? -23.125 -20.875 -17.344 1 88 180 GLU A N 1
ATOM 1440 C CA . GLU A 1 180 ? -23.031 -20.219 -18.641 1 88 180 GLU A CA 1
ATOM 1441 C C . GLU A 1 180 ? -23.672 -18.828 -18.594 1 88 180 GLU A C 1
ATOM 1443 O O . GLU A 1 180 ? -23.141 -17.875 -19.172 1 88 180 GLU A O 1
ATOM 1448 N N . THR A 1 181 ? -24.734 -18.75 -17.938 1 89.75 181 THR A N 1
ATOM 1449 C CA . THR A 1 181 ? -25.422 -17.469 -17.812 1 89.75 181 THR A CA 1
ATOM 1450 C C . THR A 1 181 ? -24.578 -16.453 -17.047 1 89.75 181 THR A C 1
ATOM 1452 O O . THR A 1 181 ? -24.484 -15.289 -17.438 1 89.75 181 THR A O 1
ATOM 1455 N N . VAL A 1 182 ? -24.016 -16.891 -15.992 1 90.31 182 VAL A N 1
ATOM 1456 C CA . VAL A 1 182 ? -23.141 -16.031 -15.188 1 90.31 182 VAL A CA 1
ATOM 1457 C C . VAL A 1 182 ? -21.938 -15.594 -16.016 1 90.31 182 VAL A C 1
ATOM 1459 O O . VAL A 1 182 ? -21.516 -14.438 -15.953 1 90.31 182 VAL A O 1
ATOM 1462 N N . ARG A 1 183 ? -21.422 -16.453 -16.766 1 92.12 183 ARG A N 1
ATOM 1463 C CA . ARG A 1 183 ? -20.297 -16.156 -17.625 1 92.12 183 ARG A CA 1
ATOM 1464 C C . ARG A 1 183 ? -20.641 -15.047 -18.625 1 92.12 183 ARG A C 1
ATOM 1466 O O . ARG A 1 183 ? -19.906 -14.062 -18.75 1 92.12 183 ARG A O 1
ATOM 1473 N N . MET A 1 184 ? -21.766 -15.258 -19.281 1 91.75 184 MET A N 1
ATOM 1474 C CA . MET A 1 184 ? -22.203 -14.273 -20.266 1 91.75 184 MET A CA 1
ATOM 1475 C C . MET A 1 184 ? -22.438 -12.914 -19.609 1 91.75 184 MET A C 1
ATOM 1477 O O . MET A 1 184 ? -22.062 -11.875 -20.141 1 91.75 184 MET A O 1
ATOM 1481 N N . GLY A 1 185 ? -23.078 -12.984 -18.516 1 92.06 185 GLY A N 1
ATOM 1482 C CA . GLY A 1 185 ? -23.312 -11.758 -17.766 1 92.06 185 GLY A CA 1
ATOM 1483 C C . GLY A 1 185 ? -22.031 -11.031 -17.406 1 92.06 185 GLY A C 1
ATOM 1484 O O . GLY A 1 185 ? -21.938 -9.812 -17.547 1 92.06 185 GLY A O 1
ATOM 1485 N N . CYS A 1 186 ? -21.047 -11.727 -16.953 1 92.31 186 CYS A N 1
ATOM 1486 C CA . CYS A 1 186 ? -19.766 -11.141 -16.578 1 92.31 186 CYS A CA 1
ATOM 1487 C C . CYS A 1 186 ? -19.047 -10.57 -17.797 1 92.31 186 CYS A C 1
ATOM 1489 O O . CYS A 1 186 ? -18.453 -9.5 -17.719 1 92.31 186 CYS A O 1
ATOM 1491 N N . GLU A 1 187 ? -19.141 -11.219 -18.875 1 92.81 187 GLU A N 1
ATOM 1492 C CA . GLU A 1 187 ? -18.469 -10.75 -20.094 1 92.81 187 GLU A CA 1
ATOM 1493 C C . GLU A 1 187 ? -19.094 -9.438 -20.578 1 92.81 187 GLU A C 1
ATOM 1495 O O . GLU A 1 187 ? -18.375 -8.516 -20.969 1 92.81 187 GLU A O 1
ATOM 1500 N N . TYR A 1 188 ? -20.391 -9.383 -20.547 1 92.94 188 TYR A N 1
ATOM 1501 C CA . TYR A 1 188 ? -21.062 -8.148 -20.938 1 92.94 188 TYR A CA 1
ATOM 1502 C C . TYR A 1 188 ? -20.734 -7.023 -19.969 1 92.94 188 TYR A C 1
ATOM 1504 O O . TYR A 1 188 ? -20.5 -5.883 -20.375 1 92.94 188 TYR A O 1
ATOM 1512 N N . PHE A 1 189 ? -20.766 -7.391 -18.75 1 92.81 189 PHE A N 1
ATOM 1513 C CA . PHE A 1 189 ? -20.438 -6.406 -17.734 1 92.81 189 PHE A CA 1
ATOM 1514 C C . PHE A 1 189 ? -19.016 -5.875 -17.922 1 92.81 189 PHE A C 1
ATOM 1516 O O . PHE A 1 189 ? -18.766 -4.68 -17.75 1 92.81 189 PHE A O 1
ATOM 1523 N N . LEU A 1 190 ? -18.078 -6.703 -18.297 1 93.12 190 LEU A N 1
ATOM 1524 C CA . LEU A 1 190 ? -16.672 -6.316 -18.469 1 93.12 190 LEU A CA 1
ATOM 1525 C C . LEU A 1 190 ? -16.531 -5.348 -19.641 1 93.12 190 LEU A C 1
ATOM 1527 O O . LEU A 1 190 ? -15.664 -4.469 -19.609 1 93.12 190 LEU A O 1
ATOM 1531 N N . MET A 1 191 ? -17.406 -5.441 -20.594 1 92 191 MET A N 1
ATOM 1532 C CA . MET A 1 191 ? -17.375 -4.527 -21.734 1 92 191 MET A CA 1
ATOM 1533 C C . MET A 1 191 ? -17.672 -3.098 -21.297 1 92 191 MET A C 1
ATOM 1535 O O . MET A 1 191 ? -17.125 -2.145 -21.844 1 92 191 MET A O 1
ATOM 1539 N N . ILE A 1 192 ? -18.453 -2.98 -20.312 1 90.38 192 ILE A N 1
ATOM 1540 C CA . ILE A 1 192 ? -18.844 -1.667 -19.828 1 90.38 192 ILE A CA 1
ATOM 1541 C C . ILE A 1 192 ? -17.875 -1.193 -18.75 1 90.38 192 ILE A C 1
ATOM 1543 O O . ILE A 1 192 ? -17.578 0 -18.641 1 90.38 192 ILE A O 1
ATOM 1547 N N . SER A 1 193 ? -17.328 -2.121 -18 1 92.06 193 SER A N 1
ATOM 1548 C CA . SER A 1 193 ? -16.547 -1.738 -16.828 1 92.06 193 SER A CA 1
ATOM 1549 C C . SER A 1 193 ? -15.078 -1.562 -17.156 1 92.06 193 SER A C 1
ATOM 1551 O O . SER A 1 193 ? -14.359 -0.821 -16.484 1 92.06 193 SER A O 1
ATOM 1553 N N . ILE A 1 194 ? -14.586 -2.094 -18.2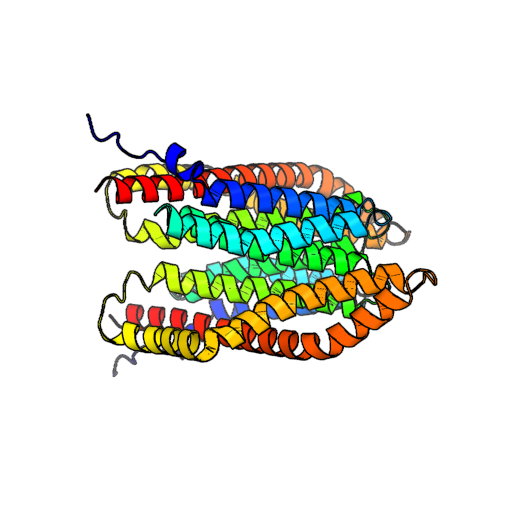34 1 92.94 194 ILE A N 1
ATOM 1554 C CA . ILE A 1 194 ? -13.172 -2.023 -18.594 1 92.94 194 ILE A CA 1
ATOM 1555 C C . ILE A 1 194 ? -12.797 -0.582 -18.922 1 92.94 194 ILE A C 1
ATOM 1557 O O . ILE A 1 194 ? -11.773 -0.076 -18.453 1 92.94 194 ILE A O 1
ATOM 1561 N N . PRO A 1 195 ? -13.641 0.091 -19.703 1 91.5 195 PRO A N 1
ATOM 1562 C CA . PRO A 1 195 ? -13.297 1.494 -19.953 1 91.5 195 PRO A CA 1
ATOM 1563 C C . PRO A 1 195 ? -13.219 2.318 -18.672 1 91.5 195 PRO A C 1
ATOM 1565 O O . PRO A 1 195 ? -12.375 3.209 -18.562 1 91.5 195 PRO A O 1
ATOM 1568 N N . ALA A 1 196 ? -14.109 2.029 -17.797 1 90.38 196 ALA A N 1
ATOM 1569 C CA . ALA A 1 196 ? -14.07 2.717 -16.5 1 90.38 196 ALA A CA 1
ATOM 1570 C C . ALA A 1 196 ? -12.773 2.412 -15.758 1 90.38 196 ALA A C 1
ATOM 1572 O O . ALA A 1 196 ? -12.172 3.305 -15.156 1 90.38 196 ALA A O 1
ATOM 1573 N N . CYS A 1 197 ? -12.359 1.241 -15.844 1 93 197 CYS A N 1
ATOM 1574 C CA . CYS A 1 197 ? -11.125 0.818 -15.195 1 93 197 CYS A C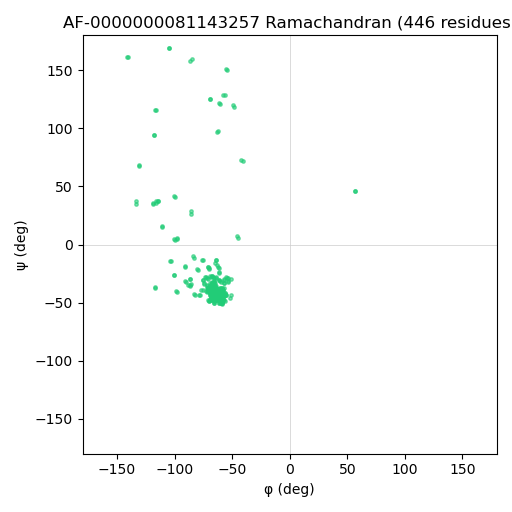A 1
ATOM 1575 C C . CYS A 1 197 ? -9.914 1.498 -15.82 1 93 197 CYS A C 1
ATOM 1577 O O . CYS A 1 197 ? -9.023 1.978 -15.117 1 93 197 CYS A O 1
ATOM 1579 N N . ILE A 1 198 ? -9.867 1.583 -17.109 1 93.69 198 ILE A N 1
ATOM 1580 C CA . ILE A 1 198 ? -8.766 2.229 -17.828 1 93.69 198 ILE A CA 1
ATOM 1581 C C . ILE A 1 198 ? -8.711 3.709 -17.453 1 93.69 198 ILE A C 1
ATOM 1583 O O . ILE A 1 198 ? -7.633 4.246 -17.188 1 93.69 198 ILE A O 1
ATOM 1587 N N . THR A 1 199 ? -9.859 4.293 -17.438 1 91.12 199 THR A N 1
ATOM 1588 C CA . THR A 1 199 ? -9.922 5.703 -17.062 1 91.12 199 THR A CA 1
ATOM 1589 C C . THR A 1 199 ? -9.391 5.914 -15.648 1 91.12 199 THR A C 1
ATOM 1591 O O . THR A 1 199 ? -8.625 6.848 -15.398 1 91.12 199 THR A O 1
ATOM 1594 N N . LYS A 1 200 ? -9.781 5.059 -14.781 1 92.75 200 LYS A N 1
ATOM 1595 C CA . LYS A 1 200 ? -9.32 5.168 -13.398 1 92.75 200 LYS A CA 1
ATOM 1596 C C . LYS A 1 200 ? -7.801 5.062 -13.312 1 92.75 200 LYS A C 1
ATOM 1598 O O . LYS A 1 200 ? -7.172 5.758 -12.516 1 92.75 200 LYS A O 1
ATOM 1603 N N . GLN A 1 201 ? -7.215 4.25 -14.086 1 94.69 201 GLN A N 1
ATOM 1604 C CA . GLN A 1 201 ? -5.766 4.09 -14.062 1 94.69 201 GLN A CA 1
ATOM 1605 C C . GLN A 1 201 ? -5.066 5.32 -14.633 1 94.69 201 GLN A C 1
ATOM 1607 O O . GLN A 1 201 ? -4.016 5.73 -14.141 1 94.69 201 GLN A O 1
ATOM 1612 N N . ILE A 1 202 ? -5.656 5.891 -15.648 1 93.12 202 ILE A N 1
ATOM 1613 C CA . ILE A 1 202 ? -5.117 7.129 -16.203 1 93.12 202 ILE A CA 1
ATOM 1614 C C . ILE A 1 202 ? -5.18 8.234 -15.156 1 93.12 202 ILE A C 1
ATOM 1616 O O . ILE A 1 202 ? -4.219 8.992 -14.984 1 93.12 202 ILE A O 1
ATOM 1620 N N . VAL A 1 203 ? -6.262 8.25 -14.484 1 89.94 203 VAL A N 1
ATOM 1621 C CA . VAL A 1 203 ? -6.434 9.242 -13.43 1 89.94 203 VAL A CA 1
ATOM 1622 C C . VAL A 1 203 ? -5.41 8.992 -12.32 1 89.94 203 VAL A C 1
ATOM 1624 O O . VAL A 1 203 ? -4.844 9.945 -11.773 1 89.94 203 VAL A O 1
ATOM 1627 N N . ASN A 1 204 ? -5.168 7.77 -11.969 1 93.31 204 ASN A N 1
ATOM 1628 C CA . ASN A 1 204 ? -4.18 7.438 -10.945 1 93.31 204 ASN A CA 1
ATOM 1629 C C . ASN A 1 204 ? -2.787 7.934 -11.336 1 93.31 204 ASN A C 1
ATOM 1631 O O . ASN A 1 204 ? -2.049 8.445 -10.492 1 93.31 204 ASN A O 1
ATOM 1635 N N . VAL A 1 205 ? -2.449 7.801 -12.578 1 94.56 205 VAL A N 1
ATOM 1636 C CA . VAL A 1 205 ? -1.15 8.266 -13.055 1 94.56 205 VAL A CA 1
ATOM 1637 C C . VAL A 1 205 ? -1.085 9.789 -12.961 1 94.56 205 VAL A C 1
ATOM 1639 O O . VAL A 1 205 ? -0.094 10.344 -12.484 1 94.56 205 VAL A O 1
ATOM 1642 N N . SER A 1 206 ? -2.109 10.445 -13.383 1 92.94 206 SER A N 1
ATOM 1643 C CA . SER A 1 206 ? -2.166 11.898 -13.344 1 92.94 206 SER A CA 1
ATOM 1644 C C . SER A 1 206 ? -2.09 12.422 -11.914 1 92.94 206 SER A C 1
ATOM 1646 O O . SER A 1 206 ? -1.392 13.398 -11.633 1 92.94 206 SER A O 1
ATOM 1648 N N . GLN A 1 207 ? -2.809 11.727 -11.055 1 90 207 GLN A N 1
ATOM 1649 C CA . GLN A 1 207 ? -2.82 12.133 -9.648 1 90 207 GLN A CA 1
ATOM 1650 C C . GLN A 1 207 ? -1.45 11.93 -9.008 1 90 207 GLN A C 1
ATOM 1652 O O . GLN A 1 207 ? -1.025 12.734 -8.18 1 90 207 GLN A O 1
ATOM 1657 N N . LEU A 1 208 ? -0.84 10.898 -9.336 1 94 208 LEU A N 1
ATOM 1658 C CA . LEU A 1 208 ? 0.506 10.648 -8.828 1 94 208 LEU A CA 1
ATOM 1659 C C . LEU A 1 208 ? 1.462 11.75 -9.258 1 94 208 LEU A C 1
ATOM 1661 O O . LEU A 1 208 ? 2.176 12.32 -8.43 1 94 208 LEU A O 1
ATOM 1665 N N . CYS A 1 209 ? 1.418 12.125 -10.508 1 93.81 209 CYS A N 1
ATOM 1666 C CA . CYS A 1 209 ? 2.295 13.164 -11.039 1 93.81 209 CYS A CA 1
ATOM 1667 C C . CYS A 1 209 ? 1.978 14.523 -10.422 1 93.81 209 CYS A C 1
ATOM 1669 O O . CYS A 1 209 ? 2.885 15.258 -10.039 1 93.81 209 CYS A O 1
ATOM 1671 N N . SER A 1 210 ? 0.742 14.766 -10.305 1 91.94 210 SER A N 1
ATOM 1672 C CA . SER A 1 210 ? 0.312 16.047 -9.75 1 91.94 210 SER A CA 1
ATOM 1673 C C . SER A 1 210 ? 0.725 16.172 -8.289 1 91.94 210 SER A C 1
ATOM 1675 O O . SER A 1 210 ? 1.198 17.219 -7.859 1 91.94 210 SER A O 1
ATOM 1677 N N . ALA A 1 211 ? 0.511 15.133 -7.551 1 92.19 211 ALA A N 1
ATOM 1678 C CA . ALA A 1 211 ? 0.879 15.156 -6.137 1 92.19 211 ALA A CA 1
ATOM 1679 C C . ALA A 1 211 ? 2.387 15.32 -5.965 1 92.19 211 ALA A C 1
ATOM 1681 O O . ALA A 1 211 ? 2.84 16.109 -5.133 1 92.19 211 ALA A O 1
ATOM 1682 N N . CYS A 1 212 ? 3.145 14.617 -6.73 1 94.31 212 CYS A N 1
ATOM 1683 C CA . CYS A 1 212 ? 4.598 14.703 -6.668 1 94.31 212 CYS A CA 1
ATOM 1684 C C . CYS A 1 212 ? 5.074 16.109 -7.016 1 94.31 212 CYS A C 1
ATOM 1686 O O . CYS A 1 212 ? 5.93 16.672 -6.328 1 94.31 212 CYS A O 1
ATOM 1688 N N . HIS A 1 213 ? 4.5 16.656 -8.039 1 94.25 213 HIS A N 1
ATOM 1689 C CA . HIS A 1 213 ? 4.867 18.016 -8.445 1 94.25 213 HIS A CA 1
ATOM 1690 C C . HIS A 1 213 ? 4.512 19.031 -7.359 1 94.25 213 HIS A C 1
ATOM 1692 O O . HIS A 1 213 ? 5.266 19.969 -7.113 1 94.25 213 HIS A O 1
ATOM 1698 N N . ALA A 1 214 ? 3.398 18.844 -6.762 1 91.25 214 ALA A N 1
ATOM 1699 C CA . ALA A 1 214 ? 2.949 19.766 -5.719 1 91.25 214 ALA A CA 1
ATOM 1700 C C . ALA A 1 214 ? 3.895 19.734 -4.52 1 91.25 214 ALA A C 1
ATOM 1702 O O . ALA A 1 214 ? 4.219 20.781 -3.953 1 91.25 214 ALA A O 1
ATOM 1703 N N . VAL A 1 215 ? 4.316 18.594 -4.121 1 93.19 215 VAL A N 1
ATOM 1704 C CA . VAL A 1 215 ? 5.238 18.469 -2.998 1 93.19 215 VAL A CA 1
ATOM 1705 C C . VAL A 1 215 ? 6.578 19.109 -3.35 1 93.19 215 VAL A C 1
ATOM 1707 O O . VAL A 1 215 ? 7.156 19.828 -2.535 1 93.19 215 VAL A O 1
ATOM 1710 N N . ALA A 1 216 ? 7.055 18.875 -4.562 1 95.31 216 ALA A N 1
ATOM 1711 C CA . ALA A 1 216 ? 8.312 19.469 -5.02 1 95.31 216 ALA A CA 1
ATOM 1712 C C . ALA A 1 216 ? 8.211 21 -5.066 1 95.31 216 ALA A C 1
ATOM 1714 O O . ALA A 1 216 ? 9.172 21.688 -4.742 1 95.31 216 ALA A O 1
ATOM 1715 N N . ALA A 1 217 ? 7.09 21.469 -5.488 1 92.94 217 ALA A N 1
ATOM 1716 C CA . ALA A 1 217 ? 6.863 22.922 -5.523 1 92.94 217 ALA A CA 1
ATOM 1717 C C . ALA A 1 217 ? 6.914 23.516 -4.121 1 92.94 217 ALA A C 1
ATOM 1719 O O . ALA A 1 217 ? 7.465 24.609 -3.926 1 92.94 217 ALA A O 1
ATOM 1720 N N . TYR A 1 218 ? 6.332 22.812 -3.236 1 91.56 218 TYR A N 1
ATOM 1721 C CA . TYR A 1 218 ? 6.387 23.25 -1.847 1 91.56 218 TYR A CA 1
ATOM 1722 C C . TYR A 1 218 ? 7.824 23.297 -1.347 1 91.56 218 TYR A C 1
ATOM 1724 O O . TYR A 1 218 ? 8.227 24.266 -0.687 1 91.56 218 TYR A O 1
ATOM 1732 N N . ASP A 1 219 ? 8.586 22.297 -1.613 1 93.75 219 ASP A N 1
ATOM 1733 C CA . ASP A 1 219 ? 9.992 22.25 -1.229 1 93.75 219 ASP A CA 1
ATOM 1734 C C . ASP A 1 219 ? 10.75 23.453 -1.806 1 93.75 219 ASP A C 1
ATOM 1736 O O . ASP A 1 219 ? 11.57 24.062 -1.116 1 93.75 219 ASP A O 1
ATOM 1740 N N . ALA A 1 220 ? 10.5 23.75 -3.004 1 94.5 220 ALA A N 1
ATOM 1741 C CA . ALA A 1 220 ? 11.164 24.859 -3.668 1 94.5 220 ALA A CA 1
ATOM 1742 C C . ALA A 1 220 ? 10.82 26.188 -2.99 1 94.5 220 ALA A C 1
ATOM 1744 O O . ALA A 1 220 ? 11.695 27.031 -2.781 1 94.5 220 ALA A O 1
ATOM 1745 N N . GLU A 1 221 ? 9.586 26.312 -2.695 1 91.44 221 GLU A N 1
ATOM 1746 C CA . GLU A 1 221 ? 9.141 27.516 -2.012 1 91.44 221 GLU A CA 1
ATOM 1747 C C . GLU A 1 221 ? 9.836 27.672 -0.663 1 91.44 221 GLU A C 1
ATOM 1749 O O . GLU A 1 221 ? 10.234 28.781 -0.295 1 91.44 221 GLU A O 1
ATOM 1754 N N . GLN A 1 222 ? 9.961 26.609 0.076 1 90.5 222 GLN A N 1
ATOM 1755 C CA . GLN A 1 222 ? 10.594 26.656 1.389 1 90.5 222 GLN A CA 1
ATOM 1756 C C . GLN A 1 222 ? 12.078 26.984 1.269 1 90.5 222 GLN A C 1
ATOM 1758 O O . GLN A 1 222 ? 12.648 27.656 2.125 1 90.5 222 GLN A O 1
ATOM 1763 N N . LYS A 1 223 ? 12.703 26.5 0.226 1 91.62 223 LYS A N 1
ATOM 1764 C CA . LYS A 1 223 ? 14.133 26.734 0.015 1 91.62 223 LYS A CA 1
ATOM 1765 C C . LYS A 1 223 ? 14.391 28.188 -0.368 1 91.62 223 LYS A C 1
ATOM 1767 O O . LYS A 1 223 ? 15.445 28.75 -0.044 1 91.62 223 LYS A O 1
ATOM 1772 N N . ASN A 1 224 ? 13.461 28.797 -0.999 1 92 224 ASN A N 1
ATOM 1773 C CA . ASN A 1 224 ? 13.594 30.172 -1.443 1 92 224 ASN A CA 1
ATOM 1774 C C . ASN A 1 224 ? 13.258 31.156 -0.328 1 92 224 ASN A C 1
ATOM 1776 O O . ASN A 1 224 ? 13.477 32.375 -0.467 1 92 224 ASN A O 1
ATOM 1780 N N . LYS A 1 225 ? 12.711 30.828 0.778 1 86.62 225 LYS A N 1
ATOM 1781 C CA . LYS A 1 225 ? 12.461 31.688 1.938 1 86.62 225 LYS A CA 1
ATOM 1782 C C . LYS A 1 225 ? 13.695 31.781 2.824 1 86.62 225 LYS A C 1
ATOM 1784 O O . LYS A 1 225 ? 14.008 32.844 3.344 1 86.62 225 LYS A O 1
ATOM 1789 N N . MET B 1 1 ? 25.969 38.031 -8.172 1 38.62 1 MET B N 1
ATOM 1790 C CA . MET B 1 1 ? 25.562 36.906 -9 1 38.62 1 MET B CA 1
ATOM 1791 C C . MET B 1 1 ? 24.125 36.5 -8.703 1 38.62 1 MET B C 1
ATOM 1793 O O . MET B 1 1 ? 23.781 36.219 -7.555 1 38.62 1 MET B O 1
ATOM 1797 N N . ALA B 1 2 ? 23.125 36.781 -9.305 1 47.88 2 ALA B N 1
ATOM 1798 C CA . ALA B 1 2 ? 21.703 36.938 -8.961 1 47.88 2 ALA B CA 1
ATOM 1799 C C . ALA B 1 2 ? 21.109 35.625 -8.438 1 47.88 2 ALA B C 1
ATOM 1801 O O . ALA B 1 2 ? 21.312 34.562 -9.039 1 47.88 2 ALA B O 1
ATOM 1802 N N . ASN B 1 3 ? 20.922 35.219 -7.105 1 57.97 3 ASN B N 1
ATOM 1803 C CA . ASN B 1 3 ? 20.516 34.094 -6.277 1 57.97 3 ASN B CA 1
ATOM 1804 C C . ASN B 1 3 ? 19.312 33.344 -6.875 1 57.97 3 ASN B C 1
ATOM 1806 O O . ASN B 1 3 ? 18.188 33.875 -6.855 1 57.97 3 ASN B O 1
ATOM 1810 N N . LYS B 1 4 ? 19.5 32.594 -7.988 1 72.25 4 LYS B N 1
ATOM 1811 C CA . LYS B 1 4 ? 18.453 31.938 -8.766 1 72.25 4 LYS B CA 1
ATOM 1812 C C . LYS B 1 4 ? 17.5 31.156 -7.863 1 72.25 4 LYS B C 1
ATOM 1814 O O . LYS B 1 4 ? 17.922 30.344 -7.043 1 72.25 4 LYS B O 1
ATOM 1819 N N . SER B 1 5 ? 16.25 31.531 -7.875 1 91.31 5 SER B N 1
ATOM 1820 C CA . SER B 1 5 ? 15.188 30.922 -7.086 1 91.31 5 SER B CA 1
ATOM 1821 C C . SER B 1 5 ? 15 29.453 -7.441 1 91.31 5 SER B C 1
ATOM 1823 O O . SER B 1 5 ? 15.078 29.078 -8.617 1 91.31 5 SER B O 1
ATOM 1825 N N . THR B 1 6 ? 15.117 28.562 -6.562 1 94 6 THR B N 1
ATOM 1826 C CA . THR B 1 6 ? 14.898 27.141 -6.73 1 94 6 THR B CA 1
ATOM 1827 C C . THR B 1 6 ? 13.477 26.859 -7.227 1 94 6 THR B C 1
ATOM 1829 O O . THR B 1 6 ? 12.516 27.438 -6.727 1 94 6 THR B O 1
ATOM 1832 N N . THR B 1 7 ? 13.312 26.078 -8.289 1 95.06 7 THR B N 1
ATOM 1833 C CA . THR B 1 7 ? 12.016 25.703 -8.836 1 95.06 7 THR B CA 1
ATOM 1834 C C . THR B 1 7 ? 11.68 24.25 -8.484 1 95.06 7 THR B C 1
ATOM 1836 O O . THR B 1 7 ? 12.531 23.516 -7.988 1 95.06 7 THR B O 1
ATOM 1839 N N . ALA B 1 8 ? 10.406 23.922 -8.758 1 94.81 8 ALA B N 1
ATOM 1840 C CA . ALA B 1 8 ? 9.984 22.531 -8.547 1 94.81 8 ALA B CA 1
ATOM 1841 C C . ALA B 1 8 ? 10.797 21.578 -9.414 1 94.81 8 ALA B C 1
ATOM 1843 O O . ALA B 1 8 ? 11.133 20.484 -8.984 1 94.81 8 ALA B O 1
ATOM 1844 N N . GLY B 1 9 ? 11.023 22.016 -10.617 1 96.19 9 GLY B N 1
ATOM 1845 C CA . GLY B 1 9 ? 11.828 21.219 -11.523 1 96.19 9 GLY B CA 1
ATOM 1846 C C . GLY B 1 9 ? 13.219 20.938 -10.992 1 96.19 9 GLY B C 1
ATOM 1847 O O . GLY B 1 9 ? 13.75 19.844 -11.172 1 96.19 9 GLY B O 1
ATOM 1848 N N . ASP B 1 10 ? 13.805 21.859 -10.344 1 97.12 10 ASP B N 1
ATOM 1849 C CA . ASP B 1 10 ? 15.125 21.672 -9.742 1 97.12 10 ASP B CA 1
ATOM 1850 C C . ASP B 1 10 ? 15.086 20.609 -8.648 1 97.12 10 ASP B C 1
ATOM 1852 O O . ASP B 1 10 ? 15.984 19.766 -8.57 1 97.12 10 ASP B O 1
ATOM 1856 N N . VAL B 1 11 ? 14.062 20.672 -7.902 1 97.31 11 VAL B N 1
ATOM 1857 C CA . VAL B 1 11 ? 13.93 19.719 -6.809 1 97.31 11 VAL B CA 1
ATOM 1858 C C . VAL B 1 11 ? 13.773 18.297 -7.371 1 97.31 11 VAL B C 1
ATOM 1860 O O . VAL B 1 11 ? 14.391 17.359 -6.875 1 97.31 11 VAL B O 1
ATOM 1863 N N . LEU B 1 12 ? 12.953 18.219 -8.422 1 97.56 12 LEU B N 1
ATOM 1864 C CA . LEU B 1 12 ? 12.703 16.922 -9.039 1 97.56 12 LEU B CA 1
ATOM 1865 C C . LEU B 1 12 ? 13.992 16.328 -9.602 1 97.56 12 LEU B C 1
ATOM 1867 O O . LEU B 1 12 ? 14.109 15.117 -9.75 1 97.56 12 LEU B O 1
ATOM 1871 N N . LEU B 1 13 ? 14.961 17.234 -9.797 1 97.62 13 LEU B N 1
ATOM 1872 C CA . LEU B 1 13 ? 16.188 16.766 -10.422 1 97.62 13 LEU B CA 1
ATOM 1873 C C . LEU B 1 13 ? 17.344 16.781 -9.43 1 97.62 13 LEU B C 1
ATOM 1875 O O . LEU B 1 13 ? 18.516 16.688 -9.828 1 97.62 13 LEU B O 1
ATOM 1879 N N . TYR B 1 14 ? 17 16.891 -8.141 1 97.62 14 TYR B N 1
ATOM 1880 C CA . TYR B 1 14 ? 18.031 16.719 -7.121 1 97.62 14 TYR B CA 1
ATOM 1881 C C . TYR B 1 14 ? 18.75 15.391 -7.281 1 97.62 14 TYR B C 1
ATOM 1883 O O . TYR B 1 14 ? 18.141 14.398 -7.703 1 97.62 14 TYR B O 1
ATOM 1891 N N . ILE B 1 15 ? 19.938 15.328 -6.922 1 97.88 15 ILE B N 1
ATOM 1892 C CA . ILE B 1 15 ? 20.781 14.141 -7.074 1 97.88 15 ILE B CA 1
ATOM 1893 C C . ILE B 1 15 ? 20.141 12.961 -6.332 1 97.88 15 ILE B C 1
ATOM 1895 O O . ILE B 1 15 ? 19.984 11.875 -6.895 1 97.88 15 ILE B O 1
ATOM 1899 N N . PRO B 1 16 ? 19.766 13.109 -5.059 1 97.88 16 PRO B N 1
ATOM 1900 C CA . PRO B 1 16 ? 19.125 11.992 -4.371 1 97.88 16 PRO B CA 1
ATOM 1901 C C . PRO B 1 16 ? 17.875 11.5 -5.078 1 97.88 16 PRO B C 1
ATOM 1903 O O . PRO B 1 16 ? 17.578 10.305 -5.062 1 97.88 16 PRO B O 1
ATOM 1906 N N . ASN B 1 17 ? 17.156 12.422 -5.711 1 98.44 17 ASN B N 1
ATOM 1907 C CA . ASN B 1 17 ? 15.93 12.031 -6.41 1 98.44 17 ASN B CA 1
ATOM 1908 C C . ASN B 1 17 ? 16.234 11.242 -7.68 1 98.44 17 ASN B C 1
ATOM 1910 O O . ASN B 1 17 ? 15.492 10.328 -8.047 1 98.44 17 ASN B O 1
ATOM 1914 N N . LEU B 1 18 ? 17.297 11.594 -8.32 1 98.31 18 LEU B N 1
ATOM 1915 C CA . LEU B 1 18 ? 17.734 10.828 -9.484 1 98.31 18 LEU B CA 1
ATOM 1916 C C . LEU B 1 18 ? 18.078 9.391 -9.086 1 98.31 18 LEU B C 1
ATOM 1918 O O . LEU B 1 18 ? 17.766 8.453 -9.812 1 98.31 18 LEU B O 1
ATOM 1922 N N . ILE B 1 19 ? 18.719 9.258 -7.977 1 98.19 19 ILE B N 1
ATOM 1923 C CA . ILE B 1 19 ? 19.016 7.922 -7.461 1 98.19 19 ILE B CA 1
ATOM 1924 C C . ILE B 1 19 ? 17.703 7.188 -7.164 1 98.19 19 ILE B C 1
ATOM 1926 O O . ILE B 1 19 ? 17.578 5.996 -7.461 1 98.19 19 ILE B O 1
ATOM 1930 N N . GLY B 1 20 ? 16.75 7.918 -6.625 1 98.12 20 GLY B N 1
ATOM 1931 C CA . GLY B 1 20 ? 15.438 7.34 -6.371 1 98.12 20 GLY B CA 1
ATOM 1932 C C . GLY B 1 20 ? 14.75 6.836 -7.625 1 98.12 20 GLY B C 1
ATOM 1933 O O . GLY B 1 20 ? 14.164 5.75 -7.629 1 98.12 20 GLY B O 1
ATOM 1934 N N . TYR B 1 21 ? 14.859 7.676 -8.711 1 98.31 21 TYR B N 1
ATOM 1935 C CA . TYR B 1 21 ? 14.273 7.254 -9.977 1 98.31 21 TYR B CA 1
ATOM 1936 C C . TYR B 1 21 ? 14.945 5.992 -10.5 1 98.31 21 TYR B C 1
ATOM 1938 O O . TYR B 1 21 ? 14.281 5.098 -11.023 1 98.31 21 TYR B O 1
ATOM 1946 N N . LEU B 1 22 ? 16.172 5.902 -10.336 1 98.38 22 LEU B N 1
ATOM 1947 C CA . LEU B 1 22 ? 16.906 4.715 -10.758 1 98.38 22 LEU B CA 1
ATOM 1948 C C . LEU B 1 22 ? 16.484 3.498 -9.945 1 98.38 22 LEU B C 1
ATOM 1950 O O . LEU B 1 22 ? 16.375 2.395 -10.492 1 98.38 22 LEU B O 1
ATOM 1954 N N . ARG B 1 23 ? 16.266 3.715 -8.648 1 98.5 23 ARG B N 1
ATOM 1955 C CA . ARG B 1 23 ? 15.781 2.631 -7.797 1 98.5 23 ARG B CA 1
ATOM 1956 C C . ARG B 1 23 ? 14.453 2.09 -8.305 1 98.5 23 ARG B C 1
ATOM 1958 O O . ARG B 1 23 ? 14.25 0.875 -8.367 1 98.5 23 ARG B O 1
ATOM 1965 N N . VAL B 1 24 ? 13.578 2.984 -8.711 1 98.44 24 VAL B N 1
ATOM 1966 C CA . VAL B 1 24 ? 12.266 2.598 -9.219 1 98.44 24 VAL B CA 1
ATOM 1967 C C . VAL B 1 24 ? 12.43 1.783 -10.5 1 98.44 24 VAL B C 1
ATOM 1969 O O . VAL B 1 24 ? 11.805 0.73 -10.656 1 98.44 24 VAL B O 1
ATOM 1972 N N . ILE B 1 25 ? 13.289 2.213 -11.383 1 98.5 25 ILE B N 1
ATOM 1973 C CA . ILE B 1 25 ? 13.523 1.531 -12.648 1 98.5 25 ILE B CA 1
ATOM 1974 C C . ILE B 1 25 ? 14.094 0.137 -12.391 1 98.5 25 ILE B C 1
ATOM 1976 O O . ILE B 1 25 ? 13.625 -0.847 -12.969 1 98.5 25 ILE B O 1
ATOM 1980 N N . CYS B 1 26 ? 15.055 0.058 -11.516 1 98.62 26 CYS B N 1
ATOM 1981 C CA . CYS B 1 26 ? 15.664 -1.224 -11.18 1 98.62 26 CYS B CA 1
ATOM 1982 C C . CYS B 1 26 ? 14.633 -2.182 -10.594 1 98.62 26 CYS B C 1
ATOM 1984 O O . CYS B 1 26 ? 14.609 -3.363 -10.938 1 98.62 26 CYS B O 1
ATOM 1986 N N . THR B 1 27 ? 13.789 -1.668 -9.758 1 98.5 27 THR B N 1
ATOM 1987 C CA . THR B 1 27 ? 12.766 -2.5 -9.133 1 98.5 27 THR B CA 1
ATOM 1988 C C . THR B 1 27 ? 11.781 -3.021 -10.18 1 98.5 27 THR B C 1
ATOM 1990 O O . THR B 1 27 ? 11.469 -4.215 -10.203 1 98.5 27 THR B O 1
ATOM 1993 N N . VAL B 1 28 ? 11.312 -2.156 -11.062 1 98.56 28 VAL B N 1
ATOM 1994 C CA . VAL B 1 28 ? 10.336 -2.551 -12.07 1 98.56 28 VAL B CA 1
ATOM 1995 C C . VAL B 1 28 ? 10.953 -3.59 -13.008 1 98.56 28 VAL B C 1
ATOM 1997 O O . VAL B 1 28 ? 10.336 -4.609 -13.312 1 98.56 28 VAL B O 1
ATOM 2000 N N . LEU B 1 29 ? 12.156 -3.369 -13.398 1 98.62 29 LEU B N 1
ATOM 2001 C CA . LEU B 1 29 ? 12.844 -4.324 -14.266 1 98.62 29 LEU B CA 1
ATOM 2002 C C . LEU B 1 29 ? 13.039 -5.656 -13.547 1 98.62 29 LEU B C 1
ATOM 2004 O O . LEU B 1 29 ? 12.891 -6.719 -14.156 1 98.62 29 LEU B O 1
ATOM 2008 N N . SER B 1 30 ? 13.398 -5.551 -12.32 1 98.69 30 SER B N 1
ATOM 2009 C CA . SER B 1 30 ? 13.57 -6.77 -11.531 1 98.69 30 SER B CA 1
ATOM 2010 C C . SER B 1 30 ? 12.273 -7.57 -11.477 1 98.69 30 SER B C 1
ATOM 2012 O O . SER B 1 30 ? 12.281 -8.789 -11.664 1 98.69 30 SER B O 1
ATOM 2014 N N . LEU B 1 31 ? 11.188 -6.934 -11.273 1 98.56 31 LEU B N 1
ATOM 2015 C CA . LEU B 1 31 ? 9.898 -7.602 -11.172 1 98.56 31 LEU B CA 1
ATOM 2016 C C . LEU B 1 31 ? 9.5 -8.227 -12.508 1 98.56 31 LEU B C 1
ATOM 2018 O O . LEU B 1 31 ? 8.961 -9.336 -12.539 1 98.56 31 LEU B O 1
ATOM 2022 N N . ILE B 1 32 ? 9.766 -7.508 -13.594 1 98.62 32 ILE B N 1
ATOM 2023 C CA . ILE B 1 32 ? 9.492 -8.047 -14.922 1 98.62 32 ILE B CA 1
ATOM 2024 C C . ILE B 1 32 ? 10.258 -9.352 -15.117 1 98.62 32 ILE B C 1
ATOM 2026 O O . ILE B 1 32 ? 9.695 -10.352 -15.578 1 98.62 32 ILE B O 1
ATOM 2030 N N . LEU B 1 33 ? 11.484 -9.375 -14.734 1 98.5 33 LEU B N 1
ATOM 2031 C CA . LEU B 1 33 ? 12.32 -10.562 -14.898 1 98.5 33 LEU B CA 1
ATOM 2032 C C . LEU B 1 33 ? 11.852 -11.68 -13.977 1 98.5 33 LEU B C 1
ATOM 2034 O O . LEU B 1 33 ? 11.766 -12.844 -14.398 1 98.5 33 LEU B O 1
ATOM 2038 N N . MET B 1 34 ? 11.516 -11.359 -12.797 1 97.94 34 MET B N 1
ATOM 2039 C CA . MET B 1 34 ? 11.102 -12.367 -11.828 1 97.94 34 MET B CA 1
ATOM 2040 C C . MET B 1 34 ? 9.812 -13.047 -12.273 1 97.94 34 MET B C 1
ATOM 2042 O O . MET B 1 34 ? 9.648 -14.258 -12.094 1 97.94 34 MET B O 1
ATOM 2046 N N . ILE B 1 35 ? 8.93 -12.297 -12.883 1 97.56 35 ILE B N 1
ATOM 2047 C CA . ILE B 1 35 ? 7.586 -12.797 -13.133 1 97.56 35 ILE B CA 1
ATOM 2048 C C . ILE B 1 35 ? 7.488 -13.328 -14.562 1 97.56 35 ILE B C 1
ATOM 2050 O O . ILE B 1 35 ? 6.961 -14.422 -14.789 1 97.56 35 ILE B O 1
ATOM 2054 N N . CYS B 1 36 ? 8.094 -12.633 -15.508 1 97.25 36 CYS B N 1
ATOM 2055 C CA . CYS B 1 36 ? 7.902 -12.984 -16.906 1 97.25 36 CYS B CA 1
ATOM 2056 C C . CYS B 1 36 ? 9.086 -13.789 -17.438 1 97.25 36 CYS B C 1
ATOM 2058 O O . CYS B 1 36 ? 8.945 -14.555 -18.391 1 97.25 36 CYS B O 1
ATOM 2060 N N . PHE B 1 37 ? 10.273 -1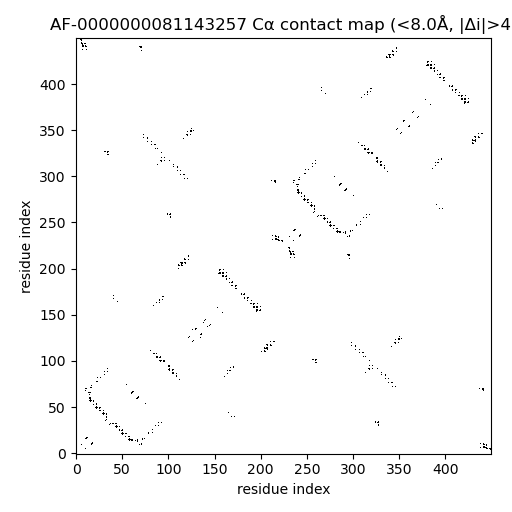3.625 -16.859 1 96.88 37 PHE B N 1
ATOM 2061 C CA . PHE B 1 37 ? 11.469 -14.336 -17.312 1 96.88 37 PHE B CA 1
ATOM 2062 C C . PHE B 1 37 ? 12.188 -14.984 -16.125 1 96.88 37 PHE B C 1
ATOM 2064 O O . PHE B 1 37 ? 13.352 -14.68 -15.859 1 96.88 37 PHE B O 1
ATOM 2071 N N . PRO B 1 38 ? 11.492 -15.992 -15.57 1 92.5 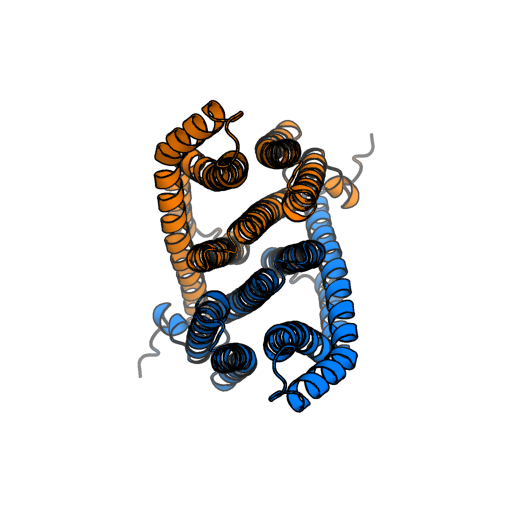38 PRO B N 1
ATOM 2072 C CA . PRO B 1 38 ? 12.008 -16.578 -14.336 1 92.5 38 PRO B CA 1
ATOM 2073 C C . PRO B 1 38 ? 13.375 -17.234 -14.523 1 92.5 38 PRO B C 1
ATOM 2075 O O . PRO B 1 38 ? 14.094 -17.469 -13.547 1 92.5 38 PRO B O 1
ATOM 2078 N N . GLN B 1 39 ? 13.812 -17.547 -15.711 1 93.62 39 GLN B N 1
ATOM 2079 C CA . GLN B 1 39 ? 15.117 -18.141 -15.969 1 93.62 39 GLN B CA 1
ATOM 2080 C C . GLN B 1 39 ? 16.25 -17.141 -15.711 1 93.62 39 GLN B C 1
ATOM 2082 O O . GLN B 1 39 ? 17.391 -17.531 -15.523 1 93.62 39 GLN B O 1
ATOM 2087 N N . ARG B 1 40 ? 15.922 -15.867 -15.719 1 96.69 40 ARG B N 1
ATOM 2088 C CA . ARG B 1 40 ? 16.906 -14.812 -15.492 1 96.69 40 ARG B CA 1
ATOM 2089 C C . ARG B 1 40 ? 16.844 -14.305 -14.055 1 96.69 40 ARG B C 1
ATOM 2091 O O . ARG B 1 40 ? 16.922 -13.094 -13.82 1 96.69 40 ARG B O 1
ATOM 2098 N N . TRP B 1 41 ? 16.688 -15.258 -13.141 1 95.75 41 TRP B N 1
ATOM 2099 C CA . TRP B 1 41 ? 16.453 -14.906 -11.742 1 95.75 41 TRP B CA 1
ATOM 2100 C C . TRP B 1 41 ? 17.688 -14.258 -11.133 1 95.75 41 TRP B C 1
ATOM 2102 O O . TRP B 1 41 ? 17.578 -13.406 -10.242 1 95.75 41 TRP B O 1
ATOM 2112 N N . ILE B 1 42 ? 18.906 -14.547 -11.609 1 96.62 42 ILE B N 1
ATOM 2113 C CA . ILE B 1 42 ? 20.141 -13.977 -11.062 1 96.62 42 ILE B CA 1
ATOM 2114 C C . ILE B 1 42 ? 20.188 -12.477 -11.344 1 96.62 42 ILE B C 1
ATOM 2116 O O . ILE B 1 42 ? 20.438 -11.68 -10.438 1 96.62 42 ILE B O 1
ATOM 2120 N N . ILE B 1 43 ? 19.906 -12.109 -12.578 1 98.31 43 ILE B N 1
ATOM 2121 C CA . ILE B 1 43 ? 19.891 -10.695 -12.945 1 98.31 43 ILE B CA 1
ATOM 2122 C C . ILE B 1 43 ? 18.781 -9.969 -12.18 1 98.31 43 ILE B C 1
ATOM 2124 O O . ILE B 1 43 ? 18.953 -8.828 -11.766 1 98.31 43 ILE B O 1
ATOM 2128 N N . ALA B 1 44 ? 17.641 -10.633 -12.031 1 98.38 44 ALA B N 1
ATOM 2129 C CA . ALA B 1 44 ? 16.531 -10.055 -11.297 1 98.38 44 ALA B CA 1
ATOM 2130 C C . ALA B 1 44 ? 16.922 -9.719 -9.867 1 98.38 44 ALA B C 1
ATOM 2132 O O . ALA B 1 44 ? 16.625 -8.633 -9.375 1 98.38 44 ALA B O 1
ATOM 2133 N N . ILE B 1 45 ? 17.609 -10.633 -9.258 1 97.75 45 ILE B N 1
ATOM 2134 C CA . ILE B 1 45 ? 18.031 -10.43 -7.875 1 97.75 45 ILE B CA 1
ATOM 2135 C C . ILE B 1 45 ? 19.062 -9.297 -7.801 1 97.75 45 ILE B C 1
ATOM 2137 O O . ILE B 1 45 ? 19 -8.469 -6.895 1 97.75 45 ILE B O 1
ATOM 2141 N N . ILE B 1 46 ? 19.969 -9.258 -8.711 1 98.25 46 ILE B N 1
ATOM 2142 C CA . ILE B 1 46 ? 20.984 -8.211 -8.734 1 98.25 46 ILE B CA 1
ATOM 2143 C C . ILE B 1 46 ? 20.312 -6.84 -8.875 1 98.25 46 ILE B C 1
ATOM 2145 O O . ILE B 1 46 ? 20.672 -5.898 -8.164 1 98.25 46 ILE B O 1
ATOM 2149 N N . LEU B 1 47 ? 19.375 -6.758 -9.742 1 98.56 47 LEU B N 1
ATOM 2150 C CA . LEU B 1 47 ? 18.656 -5.504 -9.945 1 98.56 47 LEU B CA 1
ATOM 2151 C C . LEU B 1 47 ? 17.891 -5.117 -8.688 1 98.56 47 LEU B C 1
ATOM 2153 O O . LEU B 1 47 ? 17.906 -3.953 -8.273 1 98.56 47 LEU B O 1
ATOM 2157 N N . TYR B 1 48 ? 17.25 -6.098 -8.094 1 98.38 48 TYR B N 1
ATOM 2158 C CA . TYR B 1 48 ? 16.484 -5.812 -6.891 1 98.38 48 TYR B CA 1
ATOM 2159 C C . TYR B 1 48 ? 17.375 -5.332 -5.758 1 98.38 48 TYR B C 1
ATOM 2161 O O . TYR B 1 48 ? 17.062 -4.344 -5.094 1 98.38 48 TYR B O 1
ATOM 2169 N N . VAL B 1 49 ? 18.438 -6.031 -5.543 1 97 49 VAL B N 1
ATOM 2170 C CA . VAL B 1 49 ? 19.375 -5.691 -4.469 1 97 49 VAL B CA 1
ATOM 2171 C C . VAL B 1 49 ? 20.016 -4.332 -4.746 1 97 49 VAL B C 1
ATOM 2173 O O . VAL B 1 49 ? 20.234 -3.543 -3.826 1 97 49 VAL B O 1
ATOM 2176 N N . SER B 1 50 ? 20.297 -4.078 -5.992 1 97.69 50 SER B N 1
ATOM 2177 C CA . SER B 1 50 ? 20.828 -2.768 -6.355 1 97.69 50 SER B CA 1
ATOM 2178 C C . SER B 1 50 ? 19.859 -1.654 -5.977 1 97.69 50 SER B C 1
ATOM 2180 O O . SER B 1 50 ? 20.266 -0.596 -5.5 1 97.69 50 SER B O 1
ATOM 2182 N N . SER B 1 51 ? 18.578 -1.872 -6.238 1 97.5 51 SER B N 1
ATOM 2183 C CA . SER B 1 51 ? 17.562 -0.905 -5.84 1 97.5 51 SER B CA 1
ATOM 2184 C C . SER B 1 51 ? 17.547 -0.705 -4.328 1 97.5 51 SER B C 1
ATOM 2186 O O . SER B 1 51 ? 17.422 0.423 -3.848 1 97.5 51 SER B O 1
ATOM 2188 N N . PHE B 1 52 ? 17.656 -1.78 -3.652 1 94.12 52 PHE B N 1
ATOM 2189 C CA . PHE B 1 52 ? 17.641 -1.733 -2.193 1 94.12 52 PHE B CA 1
ATOM 2190 C C . PHE B 1 52 ? 18.828 -0.956 -1.659 1 94.12 52 PHE B C 1
ATOM 2192 O O . PHE B 1 52 ? 18.688 -0.138 -0.748 1 94.12 52 PHE B O 1
ATOM 2199 N N . VAL B 1 53 ? 20 -1.187 -2.191 1 92.69 53 VAL B N 1
ATOM 2200 C CA . VAL B 1 53 ? 21.219 -0.516 -1.78 1 92.69 53 VAL B CA 1
ATOM 2201 C C . VAL B 1 53 ? 21.156 0.961 -2.162 1 92.69 53 VAL B C 1
ATOM 2203 O O . VAL B 1 53 ? 21.703 1.815 -1.458 1 92.69 53 VAL B O 1
ATOM 2206 N N . GLY B 1 54 ? 20.516 1.215 -3.25 1 95.12 54 GLY B N 1
ATOM 2207 C CA . GLY B 1 54 ? 20.328 2.596 -3.67 1 95.12 54 GLY B CA 1
ATOM 2208 C C . GLY B 1 54 ? 19.688 3.463 -2.604 1 95.12 54 GLY B C 1
ATOM 2209 O O . GLY B 1 54 ? 19.891 4.68 -2.578 1 95.12 54 GLY B O 1
ATOM 2210 N N . ASP B 1 55 ? 18.891 2.84 -1.771 1 94.25 55 ASP B N 1
ATOM 2211 C CA . ASP B 1 55 ? 18.234 3.549 -0.674 1 94.25 55 ASP B CA 1
ATOM 2212 C C . ASP B 1 55 ? 19.266 4.211 0.239 1 94.25 55 ASP B C 1
ATOM 2214 O O . ASP B 1 55 ? 19.094 5.359 0.65 1 94.25 55 ASP B O 1
ATOM 2218 N N . LEU B 1 56 ? 20.328 3.51 0.527 1 90.06 56 LEU B N 1
ATOM 2219 C CA . LEU B 1 56 ? 21.406 4.039 1.347 1 90.06 56 LEU B CA 1
ATOM 2220 C C . LEU B 1 56 ? 22.094 5.211 0.65 1 90.06 56 LEU B C 1
ATOM 2222 O O . LEU B 1 56 ? 22.375 6.234 1.278 1 90.06 56 LEU B O 1
ATOM 2226 N N . PHE B 1 57 ? 22.203 5.102 -0.601 1 94.69 57 PHE B N 1
ATOM 2227 C CA . PHE B 1 57 ? 22.953 6.098 -1.359 1 94.69 57 PHE B CA 1
ATOM 2228 C C . PHE B 1 57 ? 22.141 7.371 -1.529 1 94.69 57 PHE B C 1
ATOM 2230 O O . PHE B 1 57 ? 22.688 8.477 -1.54 1 94.69 57 PHE B O 1
ATOM 2237 N N . ASP B 1 58 ? 20.859 7.227 -1.755 1 95.69 58 ASP B N 1
ATOM 2238 C CA . ASP B 1 58 ? 20.062 8.445 -1.921 1 95.69 58 ASP B CA 1
ATOM 2239 C C . ASP B 1 58 ? 20 9.234 -0.616 1 95.69 58 ASP B C 1
ATOM 2241 O O . ASP B 1 58 ? 19.953 10.469 -0.63 1 95.69 58 ASP B O 1
ATOM 2245 N N . GLY B 1 59 ? 20 8.562 0.555 1 93.12 59 GLY B N 1
ATOM 2246 C CA . GLY B 1 59 ? 20.078 9.25 1.834 1 93.12 59 GLY B CA 1
ATOM 2247 C C . GLY B 1 59 ? 21.391 9.969 2.049 1 93.12 59 GLY B C 1
ATOM 2248 O O . GLY B 1 59 ? 21.406 11.125 2.484 1 93.12 59 GLY B O 1
ATOM 2249 N N . ILE B 1 60 ? 22.484 9.25 1.713 1 94.88 60 ILE B N 1
ATOM 2250 C CA . ILE B 1 60 ? 23.812 9.844 1.848 1 94.88 60 ILE B CA 1
ATOM 2251 C C . ILE B 1 60 ? 23.922 11.062 0.931 1 94.88 60 ILE B C 1
ATOM 2253 O O . ILE B 1 60 ? 24.422 12.109 1.342 1 94.88 60 ILE B O 1
ATOM 2257 N N . ALA B 1 61 ? 23.438 10.945 -0.231 1 96.31 61 ALA B N 1
ATOM 2258 C CA . ALA B 1 61 ? 23.5 12.031 -1.202 1 96.31 61 ALA B CA 1
ATOM 2259 C C . ALA B 1 61 ? 22.672 13.234 -0.734 1 96.31 61 ALA B C 1
ATOM 2261 O O . ALA B 1 61 ? 23.094 14.383 -0.905 1 96.31 61 ALA B O 1
ATOM 2262 N N . ALA B 1 62 ? 21.5 12.992 -0.162 1 95.75 62 ALA B N 1
ATOM 2263 C CA . ALA B 1 62 ? 20.641 14.078 0.313 1 95.75 62 ALA B CA 1
ATOM 2264 C C . ALA B 1 62 ? 21.375 14.922 1.36 1 95.75 62 ALA B C 1
ATOM 2266 O O . ALA B 1 62 ? 21.297 16.156 1.325 1 95.75 62 ALA B O 1
ATOM 2267 N N . ARG B 1 63 ? 22.078 14.258 2.197 1 94.81 63 ARG B N 1
ATOM 2268 C CA . ARG B 1 63 ? 22.797 14.945 3.268 1 94.81 63 ARG B CA 1
ATOM 2269 C C . ARG B 1 63 ? 24.078 15.602 2.744 1 94.81 63 ARG B C 1
ATOM 2271 O O . ARG B 1 63 ? 24.375 16.75 3.084 1 94.81 63 ARG B O 1
ATOM 2278 N N . LYS B 1 64 ? 24.781 14.914 1.951 1 96.56 64 LYS B N 1
ATOM 2279 C CA . LYS B 1 64 ? 26.062 15.391 1.429 1 96.56 64 LYS B CA 1
ATOM 2280 C C . LYS B 1 64 ? 25.875 16.656 0.591 1 96.56 64 LYS B C 1
ATOM 2282 O O . LYS B 1 64 ? 26.672 17.578 0.671 1 96.56 64 LYS B O 1
ATOM 2287 N N . PHE B 1 65 ? 24.828 16.719 -0.209 1 96.81 65 PHE B N 1
ATOM 2288 C CA . PHE B 1 65 ? 24.625 17.828 -1.13 1 96.81 65 PHE B CA 1
ATOM 2289 C C . PHE B 1 65 ? 23.625 18.828 -0.56 1 96.81 65 PHE B C 1
ATOM 2291 O O . PHE B 1 65 ? 23.188 19.75 -1.258 1 96.81 65 PHE B O 1
ATOM 2298 N N . ASP B 1 66 ? 23.188 18.578 0.65 1 95.25 66 ASP B N 1
ATOM 2299 C CA . ASP B 1 66 ? 22.203 19.438 1.307 1 95.25 66 ASP B CA 1
ATOM 2300 C C . ASP B 1 66 ? 20.938 19.562 0.474 1 95.25 66 ASP B C 1
ATOM 2302 O O . ASP B 1 66 ? 20.469 20.672 0.197 1 95.25 66 ASP B O 1
ATOM 2306 N N . GLN B 1 67 ? 20.484 18.469 0.015 1 96.62 67 GLN B N 1
ATOM 2307 C CA . GLN B 1 67 ? 19.312 18.391 -0.833 1 96.62 67 GLN B CA 1
ATOM 2308 C C . GLN B 1 67 ? 18.219 17.562 -0.172 1 96.62 67 GLN B C 1
ATOM 2310 O O . GLN B 1 67 ? 17.547 16.766 -0.836 1 96.62 67 GLN B O 1
ATOM 2315 N N . CYS B 1 68 ? 18.141 17.672 1.129 1 94.31 68 CYS B N 1
ATOM 2316 C CA . CYS B 1 68 ? 17.031 17.031 1.827 1 94.31 68 CYS B CA 1
ATOM 2317 C C . CYS B 1 68 ? 15.711 17.734 1.508 1 94.31 68 CYS B C 1
ATOM 2319 O O . CYS B 1 68 ? 15.625 18.953 1.583 1 94.31 68 CYS B O 1
ATOM 2321 N N . SER B 1 69 ? 14.727 17 1.034 1 95.25 69 SER B N 1
ATOM 2322 C CA . SER B 1 69 ? 13.43 17.562 0.652 1 95.25 69 SER B CA 1
ATOM 2323 C C . SER B 1 69 ? 12.289 16.625 1.057 1 95.25 69 SER B C 1
ATOM 2325 O O . SER B 1 69 ? 12.508 15.445 1.31 1 95.25 69 SER B O 1
ATOM 2327 N N . LEU B 1 70 ? 11.148 17.156 1.116 1 93.56 70 LEU B N 1
ATOM 2328 C CA . LEU B 1 70 ? 9.953 16.359 1.385 1 93.56 70 LEU B CA 1
ATOM 2329 C C . LEU B 1 70 ? 9.656 15.414 0.225 1 93.56 70 LEU B C 1
ATOM 2331 O O . LEU B 1 70 ? 9.234 14.273 0.438 1 93.56 70 LEU B O 1
ATOM 2335 N N . PHE B 1 71 ? 9.898 15.93 -0.958 1 96.5 71 PHE B N 1
ATOM 2336 C CA . PHE B 1 71 ? 9.68 15.078 -2.121 1 96.5 71 PHE B CA 1
ATOM 2337 C C . PHE B 1 71 ? 10.594 13.859 -2.076 1 96.5 71 PHE B C 1
ATOM 2339 O O . PHE B 1 71 ? 10.148 12.742 -2.348 1 96.5 71 PHE B O 1
ATOM 2346 N N . GLY B 1 72 ? 11.836 14.125 -1.813 1 97 72 GLY B N 1
ATOM 2347 C CA . GLY B 1 72 ? 12.75 13.008 -1.697 1 97 72 GLY B CA 1
ATOM 2348 C C . GLY B 1 72 ? 12.32 11.984 -0.663 1 97 72 GLY B C 1
ATOM 2349 O O . GLY B 1 72 ? 12.453 10.773 -0.879 1 97 72 GLY B O 1
ATOM 2350 N N . GLY B 1 73 ? 11.836 12.461 0.476 1 94.56 73 GLY B N 1
ATOM 2351 C CA . GLY B 1 73 ? 11.305 11.578 1.496 1 94.56 73 GLY B CA 1
ATOM 2352 C C . GLY B 1 73 ? 10.102 10.781 1.021 1 94.56 73 GLY B C 1
ATOM 2353 O O . GLY B 1 73 ? 10.008 9.578 1.284 1 94.56 73 GLY B O 1
ATOM 2354 N N . LEU B 1 74 ? 9.219 11.422 0.344 1 95.5 74 LEU B N 1
ATOM 2355 C CA . LEU B 1 74 ? 8.039 10.766 -0.212 1 95.5 74 LEU B CA 1
ATOM 2356 C C . LEU B 1 74 ? 8.445 9.688 -1.211 1 95.5 74 LEU B C 1
ATOM 2358 O O . LEU B 1 74 ? 7.953 8.555 -1.142 1 95.5 74 LEU B O 1
ATOM 2362 N N . LEU B 1 75 ? 9.305 10.062 -2.133 1 97.56 75 LEU B N 1
ATOM 2363 C CA . LEU B 1 75 ? 9.797 9.125 -3.137 1 97.56 75 LEU B CA 1
ATOM 2364 C C . LEU B 1 75 ? 10.414 7.895 -2.477 1 97.56 75 LEU B C 1
ATOM 2366 O O . LEU B 1 75 ? 10.156 6.766 -2.893 1 97.56 75 LEU B O 1
ATOM 2370 N N . ASP B 1 76 ? 11.18 8.164 -1.448 1 96.19 76 ASP B N 1
ATOM 2371 C CA . ASP B 1 76 ? 11.859 7.094 -0.725 1 96.19 76 ASP B CA 1
ATOM 2372 C C . ASP B 1 76 ? 10.859 6.156 -0.062 1 96.19 76 ASP B C 1
ATOM 2374 O O . ASP B 1 76 ? 10.922 4.938 -0.243 1 96.19 76 ASP B O 1
ATOM 2378 N N . MET B 1 77 ? 9.891 6.641 0.608 1 94.12 77 MET B N 1
ATOM 2379 C CA . MET B 1 77 ? 8.93 5.844 1.355 1 94.12 77 MET B CA 1
ATOM 2380 C C . MET B 1 77 ? 8.055 5.02 0.412 1 94.12 77 MET B C 1
ATOM 2382 O O . MET B 1 77 ? 7.777 3.85 0.679 1 94.12 77 MET B O 1
ATOM 2386 N N . VAL B 1 78 ? 7.621 5.605 -0.661 1 96.81 78 VAL B N 1
ATOM 2387 C CA . VAL B 1 78 ? 6.754 4.922 -1.613 1 96.81 78 VAL B CA 1
ATOM 2388 C C . VAL B 1 78 ? 7.531 3.824 -2.33 1 96.81 78 VAL B C 1
ATOM 2390 O O . VAL B 1 78 ? 7.031 2.709 -2.5 1 96.81 78 VAL B O 1
ATOM 2393 N N . THR B 1 79 ? 8.75 4.148 -2.732 1 97.56 79 THR B N 1
ATOM 2394 C CA . THR B 1 79 ? 9.57 3.168 -3.432 1 97.56 79 THR B CA 1
ATOM 2395 C C . THR B 1 79 ? 9.82 1.945 -2.553 1 97.56 79 THR B C 1
ATOM 2397 O O . THR B 1 79 ? 9.75 0.809 -3.025 1 97.56 79 THR B O 1
ATOM 2400 N N . ASP B 1 80 ? 10.086 2.182 -1.301 1 95.5 80 ASP B N 1
ATOM 2401 C CA . ASP B 1 80 ? 10.336 1.081 -0.377 1 95.5 80 ASP B CA 1
ATOM 2402 C C . ASP B 1 80 ? 9.117 0.169 -0.262 1 95.5 80 ASP B C 1
ATOM 2404 O O . ASP B 1 80 ? 9.242 -1.054 -0.355 1 95.5 80 ASP B O 1
ATOM 2408 N N . ARG B 1 81 ? 7.949 0.76 -0.1 1 96 81 ARG B N 1
ATOM 2409 C CA . ARG B 1 81 ? 6.715 -0.01 0.043 1 96 81 ARG B CA 1
ATOM 2410 C C . ARG B 1 81 ? 6.379 -0.75 -1.247 1 96 81 ARG B C 1
ATOM 2412 O O . ARG B 1 81 ? 5.953 -1.905 -1.213 1 96 81 ARG B O 1
ATOM 2419 N N . CYS B 1 82 ? 6.57 -0.131 -2.344 1 97.25 82 CYS B N 1
ATOM 2420 C CA . CYS B 1 82 ? 6.234 -0.726 -3.633 1 97.25 82 CYS B CA 1
ATOM 2421 C C . CYS B 1 82 ? 7.191 -1.86 -3.975 1 97.25 82 CYS B C 1
ATOM 2423 O O . CYS B 1 82 ? 6.781 -2.877 -4.535 1 97.25 82 CYS B O 1
ATOM 2425 N N . SER B 1 83 ? 8.461 -1.62 -3.656 1 97.62 83 SER B N 1
ATOM 2426 C CA . SER B 1 83 ? 9.445 -2.67 -3.918 1 97.62 83 SER B CA 1
ATOM 2427 C C . SER B 1 83 ? 9.125 -3.932 -3.119 1 97.62 83 SER B C 1
ATOM 2429 O O . SER B 1 83 ? 9.102 -5.031 -3.674 1 97.62 83 SER B O 1
ATOM 2431 N N . THR B 1 84 ? 8.867 -3.752 -1.88 1 97.5 84 THR B N 1
ATOM 2432 C CA . THR B 1 84 ? 8.539 -4.891 -1.031 1 97.5 84 THR B CA 1
ATOM 2433 C C . THR B 1 84 ? 7.246 -5.559 -1.5 1 97.5 84 THR B C 1
ATOM 2435 O O . THR B 1 84 ? 7.168 -6.785 -1.572 1 97.5 84 THR B O 1
ATOM 2438 N N . THR B 1 85 ? 6.254 -4.793 -1.823 1 98.5 85 THR B N 1
ATOM 2439 C CA . THR B 1 85 ? 5 -5.32 -2.354 1 98.5 85 THR B CA 1
ATOM 2440 C C . THR B 1 85 ? 5.254 -6.156 -3.605 1 98.5 85 THR B C 1
ATOM 2442 O O . THR B 1 85 ? 4.754 -7.277 -3.725 1 98.5 85 THR B O 1
ATOM 2445 N N . GLY B 1 86 ? 6.027 -5.594 -4.5 1 98.5 86 GLY B N 1
ATOM 2446 C CA . GLY B 1 86 ? 6.348 -6.316 -5.723 1 98.5 86 GLY B CA 1
ATOM 2447 C C . GLY B 1 86 ? 7.074 -7.621 -5.477 1 98.5 86 GLY B C 1
ATOM 2448 O O . GLY B 1 86 ? 6.766 -8.641 -6.102 1 98.5 86 GLY B O 1
ATOM 2449 N N . LEU B 1 87 ? 8.023 -7.57 -4.586 1 98.38 87 LEU B N 1
ATOM 2450 C CA . LEU B 1 87 ? 8.781 -8.781 -4.27 1 98.38 87 LEU B CA 1
ATOM 2451 C C . LEU B 1 87 ? 7.867 -9.852 -3.686 1 98.38 87 LEU B C 1
ATOM 2453 O O . LEU B 1 87 ? 7.965 -11.023 -4.051 1 98.38 87 LEU B O 1
ATOM 2457 N N . LEU B 1 88 ? 6.973 -9.469 -2.832 1 98.56 88 LEU B N 1
ATOM 2458 C CA . LEU B 1 88 ? 6.051 -10.422 -2.217 1 98.56 88 LEU B CA 1
ATOM 2459 C C . LEU B 1 88 ? 5.066 -10.961 -3.244 1 98.56 88 LEU B C 1
ATOM 2461 O O . LEU B 1 88 ? 4.656 -12.125 -3.164 1 98.56 88 LEU B O 1
ATOM 2465 N N . CYS B 1 89 ? 4.703 -10.133 -4.203 1 98.38 89 CYS B N 1
ATOM 2466 C CA . CYS B 1 89 ? 3.891 -10.625 -5.309 1 98.38 89 CYS B CA 1
ATOM 2467 C C . CYS B 1 89 ? 4.652 -11.664 -6.125 1 98.38 89 CYS B C 1
ATOM 2469 O O . CYS B 1 89 ? 4.09 -12.695 -6.504 1 98.38 89 CYS B O 1
ATOM 2471 N N . ALA B 1 90 ? 5.902 -11.375 -6.371 1 98 90 ALA B N 1
ATOM 2472 C CA . ALA B 1 90 ? 6.73 -12.328 -7.109 1 98 90 ALA B CA 1
ATOM 2473 C C . ALA B 1 90 ? 6.863 -13.641 -6.348 1 98 90 ALA B C 1
ATOM 2475 O O . ALA B 1 90 ? 6.82 -14.719 -6.945 1 98 90 ALA B O 1
ATOM 2476 N N . LEU B 1 91 ? 7.012 -13.523 -5.055 1 97.75 91 LEU B N 1
ATOM 2477 C CA . LEU B 1 91 ? 7.098 -14.719 -4.223 1 97.75 91 LEU B CA 1
ATOM 2478 C C . LEU B 1 91 ? 5.797 -15.516 -4.27 1 97.75 91 LEU B C 1
ATOM 2480 O O . LEU B 1 91 ? 5.816 -16.75 -4.344 1 97.75 91 LEU B O 1
ATOM 2484 N N . SER B 1 92 ? 4.703 -14.797 -4.195 1 97.62 92 SER B N 1
ATOM 2485 C CA . SER B 1 92 ? 3.402 -15.453 -4.305 1 97.62 92 SER B CA 1
ATOM 2486 C C . SER B 1 92 ? 3.271 -16.203 -5.625 1 97.62 92 SER B C 1
ATOM 2488 O O . SER B 1 92 ? 2.723 -17.312 -5.664 1 97.62 92 SER B O 1
ATOM 2490 N N . HIS B 1 93 ? 3.791 -15.578 -6.625 1 96 93 HIS B N 1
ATOM 2491 C CA . HIS B 1 93 ? 3.768 -16.203 -7.945 1 96 93 HIS B CA 1
ATOM 2492 C C . HIS B 1 93 ? 4.629 -17.469 -7.977 1 96 93 HIS B C 1
ATOM 2494 O O . HIS B 1 93 ? 4.27 -18.453 -8.617 1 96 93 HIS B O 1
ATOM 2500 N N . GLU B 1 94 ? 5.727 -17.469 -7.285 1 93.94 94 GLU B N 1
ATOM 2501 C CA . GLU B 1 94 ? 6.652 -18.594 -7.246 1 93.94 94 GLU B CA 1
ATOM 2502 C C . GLU B 1 94 ? 6.086 -19.75 -6.418 1 93.94 94 GLU B C 1
ATOM 2504 O O . GLU B 1 94 ? 6.398 -20.906 -6.672 1 93.94 94 GLU B O 1
ATOM 2509 N N . HIS B 1 95 ? 5.258 -19.422 -5.48 1 94.94 95 HIS B N 1
ATOM 2510 C CA . HIS B 1 95 ? 4.766 -20.438 -4.559 1 94.94 95 HIS B CA 1
ATOM 2511 C C . HIS B 1 95 ? 3.266 -20.656 -4.73 1 94.94 95 HIS B C 1
ATOM 2513 O O . HIS B 1 95 ? 2.555 -20.906 -3.754 1 94.94 95 HIS B O 1
ATOM 2519 N N . THR B 1 96 ? 2.854 -20.594 -5.895 1 92.69 96 THR B N 1
ATOM 2520 C CA . THR B 1 96 ? 1.431 -20.688 -6.207 1 92.69 96 THR B CA 1
ATOM 2521 C C . THR B 1 96 ? 0.86 -22.031 -5.773 1 92.69 96 THR B C 1
ATOM 2523 O O . THR B 1 96 ? -0.337 -22.141 -5.504 1 92.69 96 THR B O 1
ATOM 2526 N N . GLU B 1 97 ? 1.672 -23.094 -5.664 1 93.5 97 GLU B N 1
ATOM 2527 C CA . GLU B 1 97 ? 1.222 -24.438 -5.316 1 93.5 97 GLU B CA 1
ATOM 2528 C C . GLU B 1 97 ? 0.893 -24.547 -3.832 1 93.5 97 GLU B C 1
ATOM 2530 O O . GLU B 1 97 ? 0.26 -25.5 -3.398 1 93.5 97 GLU B O 1
ATOM 2535 N N . ARG B 1 98 ? 1.304 -23.562 -3.055 1 96.19 98 ARG B N 1
ATOM 2536 C CA . ARG B 1 98 ? 1.034 -23.531 -1.62 1 96.19 98 ARG B CA 1
ATOM 2537 C C . ARG B 1 98 ? 0.177 -22.328 -1.252 1 96.19 98 ARG B C 1
ATOM 2539 O O . ARG B 1 98 ? 0.7 -21.281 -0.852 1 96.19 98 ARG B O 1
ATOM 2546 N N . PRO B 1 99 ? -1.142 -22.5 -1.193 1 96.81 99 PRO B N 1
ATOM 2547 C CA . PRO B 1 99 ? -2.049 -21.375 -0.965 1 96.81 99 PRO B CA 1
ATOM 2548 C C . PRO B 1 99 ? -1.809 -20.688 0.377 1 96.81 99 PRO B C 1
ATOM 2550 O O . PRO B 1 99 ? -1.997 -19.469 0.495 1 96.81 99 PRO B O 1
ATOM 2553 N N . ILE B 1 100 ? -1.378 -21.422 1.321 1 97.44 100 ILE B N 1
ATOM 2554 C CA . ILE B 1 100 ? -1.144 -20.844 2.639 1 97.44 100 ILE B CA 1
ATOM 2555 C C . ILE B 1 100 ? -0.012 -19.828 2.561 1 97.44 100 ILE B C 1
ATOM 2557 O O . ILE B 1 100 ? -0.05 -18.797 3.236 1 97.44 100 ILE B O 1
ATOM 2561 N N . LEU B 1 101 ? 1.017 -20.094 1.75 1 97.38 101 LEU B N 1
ATOM 2562 C CA . LEU B 1 101 ? 2.115 -19.141 1.583 1 97.38 101 LEU B CA 1
ATOM 2563 C C . LEU B 1 101 ? 1.661 -17.922 0.803 1 97.38 101 LEU B C 1
ATOM 2565 O O . LEU B 1 101 ? 2.07 -16.797 1.11 1 97.38 101 LEU B O 1
ATOM 2569 N N . VAL B 1 102 ? 0.84 -18.156 -0.169 1 98 102 VAL B N 1
ATOM 2570 C CA . VAL B 1 102 ? 0.291 -17.047 -0.942 1 98 102 VAL B CA 1
ATOM 2571 C C . VAL B 1 102 ? -0.502 -16.125 -0.025 1 98 102 VAL B C 1
ATOM 2573 O O . VAL B 1 102 ? -0.349 -14.906 -0.085 1 98 102 VAL B O 1
ATOM 2576 N N . LEU B 1 103 ? -1.3 -16.766 0.809 1 98.44 103 LEU B N 1
ATOM 2577 C CA . LEU B 1 103 ? -2.068 -15.977 1.771 1 98.44 103 LEU B CA 1
ATOM 2578 C C . LEU B 1 103 ? -1.145 -15.227 2.723 1 98.44 103 LEU B C 1
ATOM 2580 O O . LEU B 1 103 ? -1.375 -14.055 3.021 1 98.44 103 LEU B O 1
ATOM 2584 N N . LEU B 1 104 ? -0.145 -15.875 3.17 1 98.12 104 LEU B N 1
ATOM 2585 C CA . LEU B 1 104 ? 0.81 -15.242 4.074 1 98.12 104 LEU B CA 1
ATOM 2586 C C . LEU B 1 104 ? 1.441 -14.016 3.428 1 98.12 104 LEU B C 1
ATOM 2588 O O . LEU B 1 104 ? 1.499 -12.945 4.039 1 98.12 104 LEU B O 1
ATOM 2592 N N . PHE B 1 105 ? 1.94 -14.148 2.189 1 98.44 105 PHE B N 1
ATOM 2593 C CA . PHE B 1 105 ? 2.574 -13.039 1.493 1 98.44 105 PHE B CA 1
ATOM 2594 C C . PHE B 1 105 ? 1.586 -11.898 1.278 1 98.44 105 PHE B C 1
ATOM 2596 O O . PHE B 1 105 ? 1.943 -10.727 1.409 1 98.44 105 PHE B O 1
ATOM 2603 N N . THR B 1 106 ? 0.329 -12.25 0.973 1 98.62 106 THR B N 1
ATOM 2604 C CA . THR B 1 106 ? -0.713 -11.242 0.795 1 98.62 106 THR B CA 1
ATOM 2605 C C . THR B 1 106 ? -0.96 -10.484 2.096 1 98.62 106 THR B C 1
ATOM 2607 O O . THR B 1 106 ? -1.032 -9.25 2.098 1 98.62 106 THR B O 1
ATOM 2610 N N . MET B 1 107 ? -1.009 -11.188 3.197 1 98.56 107 MET B N 1
ATOM 2611 C CA . MET B 1 107 ? -1.246 -10.562 4.496 1 98.56 107 MET B CA 1
ATOM 2612 C C . MET B 1 107 ? -0.055 -9.711 4.914 1 98.56 107 MET B C 1
ATOM 2614 O O . MET B 1 107 ? -0.223 -8.68 5.57 1 98.56 107 MET B O 1
ATOM 2618 N N . LEU B 1 108 ? 1.118 -10.148 4.562 1 98.31 108 LEU B N 1
ATOM 2619 C CA . LEU B 1 108 ? 2.309 -9.359 4.859 1 98.31 108 LEU B CA 1
ATOM 2620 C C . LEU B 1 108 ? 2.287 -8.031 4.102 1 98.31 108 LEU B C 1
ATOM 2622 O O . LEU B 1 108 ? 2.682 -6.996 4.641 1 98.31 108 LEU B O 1
ATOM 2626 N N . ILE B 1 109 ? 1.859 -8.07 2.83 1 98.56 109 ILE B N 1
ATOM 2627 C CA . ILE B 1 109 ? 1.715 -6.852 2.041 1 98.56 109 ILE B CA 1
ATOM 2628 C C . ILE B 1 109 ? 0.721 -5.91 2.721 1 98.56 109 ILE B C 1
ATOM 2630 O O . ILE B 1 109 ? 1.014 -4.73 2.926 1 98.56 109 ILE B O 1
ATOM 2634 N N . ILE B 1 110 ? -0.401 -6.441 3.105 1 98.5 110 ILE B N 1
ATOM 2635 C CA . ILE B 1 110 ? -1.479 -5.664 3.703 1 98.5 110 ILE B CA 1
ATOM 2636 C C . ILE B 1 110 ? -1.005 -5.051 5.02 1 98.5 110 ILE B C 1
ATOM 2638 O O . ILE B 1 110 ? -1.248 -3.873 5.289 1 98.5 110 ILE B O 1
ATOM 2642 N N . LEU B 1 111 ? -0.317 -5.812 5.793 1 98.06 111 LEU B N 1
ATOM 2643 C CA . LEU B 1 111 ? 0.193 -5.316 7.066 1 98.06 111 LEU B CA 1
ATOM 2644 C C . LEU B 1 111 ? 1.213 -4.207 6.852 1 98.06 111 LEU B C 1
ATOM 2646 O O . LEU B 1 111 ? 1.17 -3.176 7.527 1 98.06 111 LEU B O 1
ATOM 2650 N N . ASP B 1 112 ? 2.1 -4.422 5.961 1 97.31 112 ASP B N 1
ATOM 2651 C CA . ASP B 1 112 ? 3.141 -3.439 5.68 1 97.31 112 ASP B CA 1
ATOM 2652 C C . ASP B 1 112 ? 2.535 -2.107 5.246 1 97.31 112 ASP B C 1
ATOM 2654 O O . ASP B 1 112 ? 2.889 -1.054 5.781 1 97.31 112 ASP B O 1
ATOM 2658 N N . ILE B 1 113 ? 1.608 -2.162 4.344 1 97.56 113 ILE B N 1
ATOM 2659 C CA . ILE B 1 113 ? 0.975 -0.962 3.807 1 97.56 113 ILE B CA 1
ATOM 2660 C C . ILE B 1 113 ? 0.152 -0.282 4.898 1 97.56 113 ILE B C 1
ATOM 2662 O O . ILE B 1 113 ? 0.276 0.925 5.117 1 97.56 113 ILE B O 1
ATOM 2666 N N . SER B 1 114 ? -0.626 -1.036 5.617 1 97.88 114 SER B N 1
ATOM 2667 C CA . SER B 1 114 ? -1.501 -0.458 6.633 1 97.88 114 SER B CA 1
ATOM 2668 C C . SER B 1 114 ? -0.694 0.202 7.746 1 97.88 114 SER B C 1
ATOM 2670 O O . SER B 1 114 ? -1.034 1.295 8.203 1 97.88 114 SER B O 1
ATOM 2672 N N . SER B 1 115 ? 0.326 -0.453 8.117 1 96.44 115 SER B N 1
ATOM 2673 C CA . SER B 1 115 ? 1.154 0.053 9.203 1 96.44 115 SER B CA 1
ATOM 2674 C C . SER B 1 115 ? 1.846 1.354 8.82 1 96.44 115 SER B C 1
ATOM 2676 O O . SER B 1 115 ? 1.699 2.369 9.5 1 96.44 115 SER B O 1
ATOM 2678 N N . HIS B 1 116 ? 2.471 1.366 7.707 1 96 116 HIS B N 1
ATOM 2679 C CA . HIS B 1 116 ? 3.244 2.535 7.297 1 96 116 HIS B CA 1
ATOM 2680 C C . HIS B 1 116 ? 2.33 3.672 6.852 1 96 116 HIS B C 1
ATOM 2682 O O . HIS B 1 116 ? 2.652 4.844 7.047 1 96 116 HIS B O 1
ATOM 2688 N N . TRP B 1 117 ? 1.227 3.287 6.258 1 95.88 117 TRP B N 1
ATOM 2689 C CA . TRP B 1 117 ? 0.234 4.289 5.883 1 95.88 117 TRP B CA 1
ATOM 2690 C C . TRP B 1 117 ? -0.269 5.043 7.109 1 95.88 117 TRP B C 1
ATOM 2692 O O . TRP B 1 117 ? -0.303 6.277 7.117 1 95.88 117 TRP B O 1
ATOM 2702 N N . SER B 1 118 ? -0.575 4.352 8.133 1 95.12 118 SER B N 1
ATOM 2703 C CA . SER B 1 118 ? -1.119 4.945 9.344 1 95.12 118 SER B CA 1
ATOM 2704 C C . SER B 1 118 ? -0.072 5.789 10.062 1 95.12 118 SER B C 1
ATOM 2706 O O . SER B 1 118 ? -0.38 6.871 10.57 1 95.12 118 SER B O 1
ATOM 2708 N N . GLN B 1 119 ? 1.127 5.293 10.062 1 92.25 119 GLN B N 1
ATOM 2709 C CA . GLN B 1 119 ? 2.207 6.043 10.695 1 92.25 119 GLN B CA 1
ATOM 2710 C C . GLN B 1 119 ? 2.469 7.355 9.961 1 92.25 119 GLN B C 1
ATOM 2712 O O . GLN B 1 119 ? 2.623 8.406 10.586 1 92.25 119 GLN B O 1
ATOM 2717 N N . MET B 1 120 ? 2.512 7.242 8.688 1 92 120 MET B N 1
ATOM 2718 C CA . MET B 1 120 ? 2.756 8.438 7.883 1 92 120 MET B CA 1
ATOM 2719 C C . MET B 1 120 ? 1.61 9.43 8.023 1 92 120 MET B C 1
ATOM 2721 O O . MET B 1 120 ? 1.839 10.641 8.109 1 92 120 MET B O 1
ATOM 2725 N N . TYR B 1 121 ? 0.391 8.914 8.023 1 91.25 121 TYR B N 1
ATOM 2726 C CA . TYR B 1 121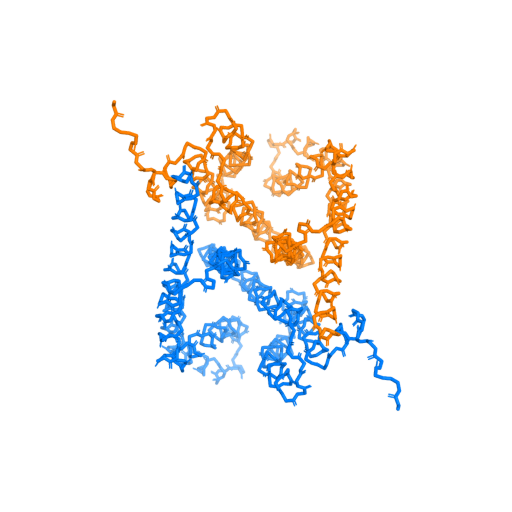 ? -0.785 9.766 8.188 1 91.25 121 TYR B CA 1
ATOM 2727 C C . TYR B 1 121 ? -0.727 10.531 9.508 1 91.25 121 TYR B C 1
ATOM 2729 O O . TYR B 1 121 ? -0.978 11.734 9.547 1 91.25 121 TYR B O 1
ATOM 2737 N N . PHE B 1 122 ? -0.335 9.898 10.516 1 87.69 122 PHE B N 1
ATOM 2738 C CA . PHE B 1 122 ? -0.25 10.516 11.836 1 87.69 122 PHE B CA 1
ATOM 2739 C C . PHE B 1 122 ? 0.864 11.555 11.883 1 87.69 122 PHE B C 1
ATOM 2741 O O . PHE B 1 122 ? 0.652 12.688 12.328 1 87.69 122 PHE B O 1
ATOM 2748 N N . THR B 1 123 ? 2.008 11.203 11.406 1 83.81 123 THR B N 1
ATOM 2749 C CA . THR B 1 123 ? 3.166 12.086 11.5 1 83.81 123 THR B CA 1
ATOM 2750 C C . THR B 1 123 ? 2.982 13.32 10.617 1 83.81 123 THR B C 1
ATOM 2752 O O . THR B 1 123 ? 3.387 14.422 10.992 1 83.81 123 THR B O 1
ATOM 2755 N N . SER B 1 124 ? 2.4 13.141 9.469 1 81.62 124 SER B N 1
ATOM 2756 C CA . SER B 1 124 ? 2.23 14.25 8.547 1 81.62 124 SER B CA 1
ATOM 2757 C C . SER B 1 124 ? 1.108 15.18 8.992 1 81.62 124 SER B C 1
ATOM 2759 O O . SER B 1 124 ? 1.152 16.391 8.734 1 81.62 124 SER B O 1
ATOM 2761 N N . SER B 1 125 ? 0.13 14.656 9.648 1 76.12 125 SER B N 1
ATOM 2762 C CA . SER B 1 125 ? -1.025 15.453 10.047 1 76.12 125 SER B CA 1
ATOM 2763 C C . SER B 1 125 ? -0.781 16.156 11.375 1 76.12 125 SER B C 1
ATOM 2765 O O . SER B 1 125 ? -1.335 17.234 11.625 1 76.12 125 SER B O 1
ATOM 2767 N N . PHE B 1 126 ? -0.088 15.609 12.281 1 69.88 126 PHE B N 1
ATOM 2768 C CA . PHE B 1 126 ? -0.074 16.125 13.641 1 69.88 126 PHE B CA 1
ATOM 2769 C C . PHE B 1 126 ? 1.319 16.609 14.031 1 69.88 126 PHE B C 1
ATOM 2771 O O . PHE B 1 126 ? 1.49 17.281 15.047 1 69.88 126 PHE B O 1
ATOM 2778 N N . LYS B 1 127 ? 2.359 16.078 13.695 1 57.06 127 LYS B N 1
ATOM 2779 C CA . LYS B 1 127 ? 3.66 16.625 14.047 1 57.06 127 LYS B CA 1
ATOM 2780 C C . LYS B 1 127 ? 3.75 18.109 13.664 1 57.06 127 LYS B C 1
ATOM 2782 O O . LYS B 1 127 ? 4.43 18.891 14.336 1 57.06 127 LYS B O 1
ATOM 2787 N N . GLN B 1 128 ? 3.064 18.531 12.664 1 49.06 128 GLN B N 1
ATOM 2788 C CA . GLN B 1 128 ? 3.084 19.969 12.414 1 49.06 128 GLN B CA 1
ATOM 2789 C C . GLN B 1 128 ? 2.342 20.719 13.508 1 49.06 128 GLN B C 1
ATOM 2791 O O . GLN B 1 128 ? 2.652 21.875 13.781 1 49.06 128 GLN B O 1
ATOM 2796 N N . HIS B 1 129 ? 1.345 20.031 14.172 1 45.47 129 HIS B N 1
ATOM 2797 C CA . HIS B 1 129 ? 0.578 20.734 15.188 1 45.47 129 HIS B CA 1
ATOM 2798 C C . HIS B 1 129 ? 1.237 20.625 16.562 1 45.47 129 HIS B C 1
ATOM 2800 O O . HIS B 1 129 ? 0.931 21.406 17.469 1 45.47 129 HIS B O 1
ATOM 2806 N N . HIS B 1 130 ? 1.831 19.578 16.875 1 45.25 130 HIS B N 1
ATOM 2807 C CA . HIS B 1 130 ? 2.289 19.406 18.25 1 45.25 130 HIS B CA 1
ATOM 2808 C C . HIS B 1 130 ? 3.672 20.031 18.453 1 45.25 130 HIS B C 1
ATOM 2810 O O . HIS B 1 130 ? 4.422 19.609 19.328 1 45.25 130 HIS B O 1
ATOM 2816 N N . LYS B 1 131 ? 4.086 21.094 17.719 1 42.28 131 LYS B N 1
ATOM 2817 C CA . LYS B 1 131 ? 5.188 21.859 18.297 1 42.28 131 LYS B CA 1
ATOM 2818 C C . LYS B 1 131 ? 4.953 22.141 19.781 1 42.28 131 LYS B C 1
ATOM 2820 O O . LYS B 1 131 ? 5.672 22.938 20.391 1 42.28 131 LYS B O 1
ATOM 2825 N N . SER B 1 132 ? 3.85 21.516 20.375 1 40.09 132 SER B N 1
ATOM 2826 C CA . SER B 1 132 ? 3.779 21.812 21.797 1 40.09 132 SER B CA 1
ATOM 2827 C C . SER B 1 132 ? 4.621 20.828 22.609 1 40.09 132 SER B C 1
ATOM 2829 O O . SER B 1 132 ? 4.914 19.719 22.141 1 40.09 132 SER B O 1
ATOM 2831 N N . ALA B 1 133 ? 5.133 20.984 23.844 1 42.88 133 ALA B N 1
ATOM 2832 C CA . ALA B 1 133 ? 6.074 20.406 24.797 1 42.88 133 ALA B CA 1
ATOM 2833 C C . ALA B 1 133 ? 5.797 18.906 24.984 1 42.88 133 ALA B C 1
ATOM 2835 O O . ALA B 1 133 ? 6.727 18.109 25.062 1 42.88 133 ALA B O 1
ATOM 2836 N N . GLU B 1 134 ? 4.586 18.375 25.172 1 44.09 134 GLU B N 1
ATOM 2837 C CA . GLU B 1 134 ? 4.199 17.016 25.594 1 44.09 134 GLU B CA 1
ATOM 2838 C C . GLU B 1 134 ? 4.215 16.062 24.406 1 44.09 134 GLU B C 1
ATOM 2840 O O . GLU B 1 134 ? 4.488 14.867 24.578 1 44.09 134 GLU B O 1
ATOM 2845 N N . GLY B 1 135 ? 3.779 16.297 23.312 1 43.62 135 GLY B N 1
ATOM 2846 C CA . GLY B 1 135 ? 3.885 15.508 22.094 1 43.62 135 GLY B CA 1
ATOM 2847 C C . GLY B 1 135 ? 5.312 15.148 21.734 1 43.62 135 GLY B C 1
ATOM 2848 O O . GLY B 1 135 ? 5.555 14.18 21.016 1 43.62 135 GLY B O 1
ATOM 2849 N N . ASN B 1 136 ? 6.266 15.984 22.047 1 41.81 136 ASN B N 1
ATOM 2850 C CA . ASN B 1 136 ? 7.711 15.797 21.953 1 41.81 136 ASN B CA 1
ATOM 2851 C C . ASN B 1 136 ? 8.18 14.617 22.797 1 41.81 136 ASN B C 1
ATOM 2853 O O . ASN B 1 136 ? 9.156 13.945 22.453 1 41.81 136 ASN B O 1
ATOM 2857 N N . GLN B 1 137 ? 7.43 14.477 23.875 1 43.47 137 GLN B N 1
ATOM 2858 C CA . GLN B 1 137 ? 7.93 13.422 24.75 1 43.47 137 GLN B CA 1
ATOM 2859 C C . GLN B 1 137 ? 7.734 12.047 24.125 1 43.47 137 GLN B C 1
ATOM 2861 O O . GLN B 1 137 ? 8.609 11.18 24.219 1 43.47 137 GLN B O 1
ATOM 2866 N N . ASN B 1 138 ? 6.531 11.742 23.578 1 46.22 138 ASN B N 1
ATOM 2867 C CA . ASN B 1 138 ? 6.293 10.43 22.984 1 46.22 138 ASN B CA 1
ATOM 2868 C C . ASN B 1 138 ? 7.059 10.273 21.672 1 46.22 138 ASN B C 1
ATOM 2870 O O . ASN B 1 138 ? 7.531 9.18 21.359 1 46.22 138 ASN B O 1
ATOM 2874 N N . SER B 1 139 ? 7.062 11.336 20.969 1 47.12 139 SER B N 1
ATOM 2875 C CA . SER B 1 139 ? 7.98 11.328 19.828 1 47.12 139 SER B CA 1
ATOM 2876 C C . SER B 1 139 ? 9.422 11.109 20.281 1 47.12 139 SER B C 1
ATOM 2878 O O . SER B 1 139 ? 10.18 10.391 19.641 1 47.12 139 SER B O 1
ATOM 2880 N N . PHE B 1 140 ? 9.648 11.727 21.359 1 45.59 140 PHE B N 1
ATOM 2881 C CA . PHE B 1 140 ? 10.969 11.531 21.938 1 45.59 140 PHE B CA 1
ATOM 2882 C C . PHE B 1 140 ? 11.18 10.07 22.328 1 45.59 140 PHE B C 1
ATOM 2884 O O . PHE B 1 140 ? 12.273 9.523 22.156 1 45.59 140 PHE B O 1
ATOM 2891 N N . ALA B 1 141 ? 10.125 9.445 22.859 1 47.5 141 ALA B N 1
ATOM 2892 C CA . ALA B 1 141 ? 10.32 8.047 23.219 1 47.5 141 ALA B CA 1
ATOM 2893 C C . ALA B 1 141 ? 10.555 7.184 21.984 1 47.5 141 ALA B C 1
ATOM 2895 O O . ALA B 1 141 ? 11.406 6.293 21.984 1 47.5 141 ALA B O 1
ATOM 2896 N N . LEU B 1 142 ? 9.766 7.469 21 1 49.78 142 LEU B N 1
ATOM 2897 C CA . LEU B 1 142 ? 9.992 6.73 19.766 1 49.78 142 LEU B CA 1
ATOM 2898 C C . LEU B 1 142 ? 11.352 7.082 19.156 1 49.78 142 LEU B C 1
ATOM 2900 O O . LEU B 1 142 ? 12.062 6.199 18.688 1 49.78 142 LEU B O 1
ATOM 2904 N N . VAL B 1 143 ? 11.547 8.406 19.172 1 51.47 143 VAL B N 1
ATOM 2905 C CA . VAL B 1 143 ? 12.852 8.828 18.688 1 51.47 143 VAL B CA 1
ATOM 2906 C C . VAL B 1 143 ? 13.945 8.266 19.594 1 51.47 143 VAL B C 1
ATOM 2908 O O . VAL B 1 143 ? 14.977 7.793 19.109 1 51.47 143 VAL B O 1
ATOM 2911 N N . ARG B 1 144 ? 13.719 8.297 20.891 1 50.66 144 ARG B N 1
ATOM 2912 C CA . ARG B 1 144 ? 14.703 7.727 21.812 1 50.66 144 ARG B CA 1
ATOM 2913 C C . ARG B 1 144 ? 14.844 6.223 21.578 1 50.66 144 ARG B C 1
ATOM 2915 O O . ARG B 1 144 ? 15.961 5.695 21.594 1 50.66 144 ARG B O 1
ATOM 2922 N N . TRP B 1 145 ? 13.766 5.574 21.469 1 54.38 145 TRP B N 1
ATOM 2923 C CA . TRP B 1 145 ? 13.828 4.141 21.188 1 54.38 145 TRP B CA 1
ATOM 2924 C C . TRP B 1 145 ? 14.484 3.883 19.828 1 54.38 145 TRP B C 1
ATOM 2926 O O . TRP B 1 145 ? 15.289 2.959 19.703 1 54.38 145 TRP B O 1
ATOM 2936 N N . TYR B 1 146 ? 14.148 4.746 18.875 1 52 146 TYR B N 1
ATOM 2937 C CA . TYR B 1 146 ? 14.812 4.641 17.594 1 52 146 TYR B CA 1
ATOM 2938 C C . TYR B 1 146 ? 16.328 4.801 17.734 1 52 146 TYR B C 1
ATOM 2940 O O . TYR B 1 146 ? 17.094 4.004 17.188 1 52 146 TYR B O 1
ATOM 2948 N N . TYR B 1 147 ? 16.734 5.824 18.406 1 51.72 147 TYR B N 1
ATOM 2949 C CA . TYR B 1 147 ? 18.156 6.09 18.531 1 51.72 147 TYR B CA 1
ATOM 2950 C C . TYR B 1 147 ? 18.828 5.012 19.375 1 51.72 147 TYR B C 1
ATOM 2952 O O . TYR B 1 147 ? 20.016 4.707 19.172 1 51.72 147 TYR B O 1
ATOM 2960 N N . SER B 1 148 ? 18.172 4.527 20.375 1 54.12 148 SER B N 1
ATOM 2961 C CA . SER B 1 148 ? 18.797 3.512 21.219 1 54.12 148 SER B CA 1
ATOM 2962 C C . SER B 1 148 ? 18.922 2.182 20.469 1 54.12 148 SER B C 1
ATOM 2964 O O . SER B 1 148 ? 19.859 1.412 20.719 1 54.12 148 SER B O 1
ATOM 2966 N N . TYR B 1 149 ? 18.078 2.092 19.391 1 65.38 149 TYR B N 1
ATOM 2967 C CA . TYR B 1 149 ? 18.094 0.767 18.781 1 65.38 149 TYR B CA 1
ATOM 2968 C C . TYR B 1 149 ? 18.203 0.862 17.266 1 65.38 149 TYR B C 1
ATOM 2970 O O . TYR B 1 149 ? 17.641 0.043 16.531 1 65.38 149 TYR B O 1
ATOM 2978 N N . TYR B 1 150 ? 18.953 1.786 16.844 1 67.94 150 TYR B N 1
ATOM 2979 C CA . TYR B 1 150 ? 19.109 2.047 15.422 1 67.94 150 TYR B CA 1
ATOM 2980 C C . TYR B 1 150 ? 19.625 0.809 14.703 1 67.94 150 TYR B C 1
ATOM 2982 O O . TYR B 1 150 ? 19.094 0.425 13.656 1 67.94 150 TYR B O 1
ATOM 2990 N N . TYR B 1 151 ? 20.609 0.23 15.258 1 71.94 151 TYR B N 1
ATOM 2991 C CA . TYR B 1 151 ? 21.203 -0.944 14.625 1 71.94 151 TYR B CA 1
ATOM 2992 C C . TYR B 1 151 ? 20.203 -2.104 14.602 1 71.94 151 TYR B C 1
ATOM 2994 O O . TYR B 1 151 ? 20.172 -2.877 13.641 1 71.94 151 TYR B O 1
ATOM 3002 N N . PHE B 1 152 ? 19.516 -2.084 15.641 1 75.5 152 PHE B N 1
ATOM 3003 C CA . PHE B 1 152 ? 18.516 -3.146 15.703 1 75.5 152 PHE B CA 1
ATOM 3004 C C . PHE B 1 152 ? 17.453 -2.945 14.641 1 75.5 152 PHE B C 1
ATOM 3006 O O . PHE B 1 152 ? 17.047 -3.898 13.969 1 75.5 152 PHE B O 1
ATOM 3013 N N . PHE B 1 153 ? 17.125 -1.69 14.391 1 75.12 153 PHE B N 1
ATOM 3014 C CA . PHE B 1 153 ? 16.125 -1.408 13.375 1 75.12 153 PHE B CA 1
ATOM 3015 C C . PHE B 1 153 ? 16.672 -1.671 11.977 1 75.12 153 PHE B C 1
ATOM 3017 O O . PHE B 1 153 ? 15.969 -2.197 11.117 1 75.12 153 PHE B O 1
ATOM 3024 N N . GLY B 1 154 ? 17.906 -1.325 11.875 1 78.44 154 GLY B N 1
ATOM 3025 C CA . GLY B 1 154 ? 18.547 -1.635 10.609 1 78.44 154 GLY B CA 1
ATOM 3026 C C . GLY B 1 154 ? 18.609 -3.123 10.32 1 78.44 154 GLY B C 1
ATOM 3027 O O . GLY B 1 154 ? 18.344 -3.555 9.195 1 78.44 154 GLY B O 1
ATOM 3028 N N . TYR B 1 155 ? 18.891 -3.803 11.367 1 80.94 155 TYR B N 1
ATOM 3029 C CA . TYR B 1 155 ? 18.922 -5.258 11.258 1 80.94 155 TYR B CA 1
ATOM 3030 C C . TYR B 1 155 ? 17.547 -5.805 10.883 1 80.94 155 TYR B C 1
ATOM 3032 O O . TYR B 1 155 ? 17.422 -6.676 10.023 1 80.94 155 TYR B O 1
ATOM 3040 N N . CYS B 1 156 ? 16.547 -5.301 11.383 1 82.06 156 CYS B N 1
ATOM 3041 C CA . CYS B 1 156 ? 15.195 -5.801 11.125 1 82.06 156 CYS B CA 1
ATOM 3042 C C . CYS B 1 156 ? 14.75 -5.465 9.703 1 82.06 156 CYS B C 1
ATOM 3044 O O . CYS B 1 156 ? 14.148 -6.293 9.023 1 82.06 156 CYS B O 1
ATOM 3046 N N . CYS B 1 157 ? 15.094 -4.266 9.297 1 82.06 157 CYS B N 1
ATOM 3047 C CA . CYS B 1 157 ? 14.68 -3.834 7.969 1 82.06 157 CYS B CA 1
ATOM 3048 C C . CYS B 1 157 ? 15.43 -4.602 6.887 1 82.06 157 CYS B C 1
ATOM 3050 O O . CYS B 1 157 ? 14.812 -5.148 5.969 1 82.06 157 CYS B O 1
ATOM 3052 N N . VAL B 1 158 ? 16.719 -4.648 7.062 1 84.81 158 VAL B N 1
ATOM 3053 C CA . VAL B 1 158 ? 17.547 -5.359 6.09 1 84.81 158 VAL B CA 1
ATOM 3054 C C . VAL B 1 158 ? 17.281 -6.859 6.18 1 84.81 158 VAL B C 1
ATOM 3056 O O . VAL B 1 158 ? 17.156 -7.539 5.16 1 84.81 158 VAL B O 1
ATOM 3059 N N . GLY B 1 159 ? 17.094 -7.25 7.375 1 88.88 159 GLY B N 1
ATOM 3060 C CA . GLY B 1 159 ? 16.828 -8.664 7.586 1 88.88 159 GLY B CA 1
ATOM 3061 C C . GLY B 1 159 ? 15.539 -9.125 6.934 1 88.88 159 GLY B C 1
ATOM 3062 O O . GLY B 1 159 ? 15.5 -10.195 6.312 1 88.88 159 GLY B O 1
ATOM 3063 N N . THR B 1 160 ? 14.547 -8.391 7.039 1 92 160 THR B N 1
ATOM 3064 C CA . THR B 1 160 ? 13.258 -8.773 6.473 1 92 160 THR B CA 1
ATOM 3065 C C . THR B 1 160 ? 13.328 -8.82 4.949 1 92 160 THR B C 1
ATOM 3067 O O . THR B 1 160 ? 12.93 -9.812 4.332 1 92 160 THR B O 1
ATOM 3070 N N . GLU B 1 161 ? 13.875 -7.777 4.383 1 93.12 161 GLU B N 1
ATOM 3071 C CA . GLU B 1 161 ? 13.977 -7.723 2.928 1 93.12 161 GLU B CA 1
ATOM 3072 C C . GLU B 1 161 ? 14.812 -8.875 2.387 1 93.12 161 GLU B C 1
ATOM 3074 O O . GLU B 1 161 ? 14.438 -9.508 1.394 1 93.12 161 GLU B O 1
ATOM 3079 N N . PHE B 1 162 ? 15.836 -9.172 3.014 1 93.5 162 PHE B N 1
ATOM 3080 C CA . PHE B 1 162 ? 16.719 -10.211 2.506 1 93.5 162 PHE B CA 1
ATOM 3081 C C . PHE B 1 162 ? 16.188 -11.594 2.846 1 93.5 162 PHE B C 1
ATOM 3083 O O . PHE B 1 162 ? 16.578 -12.586 2.225 1 93.5 162 PHE B O 1
ATOM 3090 N N . THR B 1 163 ? 15.344 -11.672 3.846 1 95.81 163 THR B N 1
ATOM 3091 C CA . THR B 1 163 ? 14.609 -12.914 4.035 1 95.81 163 THR B CA 1
ATOM 3092 C C . THR B 1 163 ? 13.766 -13.242 2.807 1 95.81 163 THR B C 1
ATOM 3094 O O . THR B 1 163 ? 13.805 -14.367 2.303 1 95.81 163 THR B O 1
ATOM 3097 N N . TYR B 1 164 ? 13.031 -12.266 2.285 1 97 164 TYR B N 1
ATOM 3098 C CA . TYR B 1 164 ? 12.195 -12.469 1.108 1 97 164 TYR B CA 1
ATOM 3099 C C . TYR B 1 164 ? 13.039 -12.82 -0.11 1 97 164 TYR B C 1
ATOM 3101 O O . TYR B 1 164 ? 12.68 -13.711 -0.884 1 97 164 TYR B O 1
ATOM 3109 N N . VAL B 1 165 ? 14.164 -12.148 -0.238 1 96.75 165 VAL B N 1
ATOM 3110 C CA . VAL B 1 165 ? 15.055 -12.414 -1.36 1 96.75 165 VAL B CA 1
ATOM 3111 C C . VAL B 1 165 ? 15.594 -13.836 -1.266 1 96.75 165 VAL B C 1
ATOM 3113 O O . VAL B 1 165 ? 15.633 -14.562 -2.264 1 96.75 165 VAL B O 1
ATOM 3116 N N . ALA B 1 166 ? 15.977 -14.258 -0.11 1 96.19 166 ALA B N 1
ATOM 3117 C CA . ALA B 1 166 ? 16.516 -15.602 0.095 1 96.19 166 ALA B CA 1
ATOM 3118 C C . ALA B 1 166 ? 15.469 -16.672 -0.224 1 96.19 166 ALA B C 1
ATOM 3120 O O . ALA B 1 166 ? 15.781 -17.703 -0.823 1 96.19 166 ALA B O 1
ATOM 3121 N N . ILE B 1 167 ? 14.273 -16.453 0.168 1 96.06 167 ILE B N 1
ATOM 3122 C CA . ILE B 1 167 ? 13.195 -17.391 -0.129 1 96.06 167 ILE B CA 1
ATOM 3123 C C . ILE B 1 167 ? 12.992 -17.484 -1.64 1 96.06 167 ILE B C 1
ATOM 3125 O O . ILE B 1 167 ? 12.773 -18.578 -2.178 1 96.06 167 ILE B O 1
ATOM 3129 N N . TYR B 1 168 ? 13.102 -16.359 -2.309 1 96.44 168 TYR B N 1
ATOM 3130 C CA . TYR B 1 168 ? 12.977 -16.359 -3.762 1 96.44 168 TYR B CA 1
ATOM 3131 C C . TYR B 1 168 ? 14.094 -17.172 -4.41 1 96.44 168 TYR B C 1
ATOM 3133 O O . TYR B 1 168 ? 13.836 -18 -5.289 1 96.44 168 TYR B O 1
ATOM 3141 N N . ILE B 1 169 ? 15.328 -16.938 -3.934 1 95.75 169 ILE B N 1
ATOM 3142 C CA . ILE B 1 169 ? 16.469 -17.656 -4.477 1 95.75 169 ILE B CA 1
ATOM 3143 C C . ILE B 1 169 ? 16.312 -19.156 -4.215 1 95.75 169 ILE B C 1
ATOM 3145 O O . ILE B 1 169 ? 16.562 -19.969 -5.105 1 95.75 169 ILE B O 1
ATOM 3149 N N . LEU B 1 170 ? 15.906 -19.5 -3.1 1 94.38 170 LEU B N 1
ATOM 3150 C CA . LEU B 1 170 ? 15.734 -20.891 -2.732 1 94.38 170 LEU B CA 1
ATOM 3151 C C . LEU B 1 170 ? 14.703 -21.578 -3.631 1 94.38 170 LEU B C 1
ATOM 3153 O O . LEU B 1 170 ? 14.883 -22.734 -4.02 1 94.38 170 LEU B O 1
ATOM 3157 N N . ALA B 1 171 ? 13.664 -20.844 -3.953 1 93 171 ALA B N 1
ATOM 3158 C CA . ALA B 1 171 ? 12.625 -21.391 -4.832 1 93 171 ALA B CA 1
ATOM 3159 C C . ALA B 1 171 ? 13.188 -21.688 -6.219 1 93 171 ALA B C 1
ATOM 3161 O O . ALA B 1 171 ? 12.734 -22.609 -6.898 1 93 171 ALA B O 1
ATOM 3162 N N . LYS B 1 172 ? 14.203 -20.938 -6.605 1 92.81 172 LYS B N 1
ATOM 3163 C CA . LYS B 1 172 ? 14.773 -21.094 -7.941 1 92.81 172 LYS B CA 1
ATOM 3164 C C . LYS B 1 172 ? 15.836 -22.188 -7.961 1 92.81 172 LYS B C 1
ATOM 3166 O O . LYS B 1 172 ? 15.969 -22.906 -8.945 1 92.81 172 LYS B O 1
ATOM 3171 N N . VAL B 1 173 ? 16.531 -22.422 -6.871 1 91 173 VAL B N 1
ATOM 3172 C CA . VAL B 1 173 ? 17.734 -23.266 -6.922 1 91 173 VAL B CA 1
ATOM 3173 C C . VAL B 1 173 ? 17.422 -24.641 -6.34 1 91 173 VAL B C 1
ATOM 3175 O O . VAL B 1 173 ? 18.219 -25.578 -6.488 1 91 173 VAL B O 1
ATOM 3178 N N . THR B 1 174 ? 16.375 -24.812 -5.676 1 82.75 174 THR B N 1
ATOM 3179 C CA . THR B 1 174 ? 16.062 -26.062 -4.984 1 82.75 174 THR B CA 1
ATOM 3180 C C . THR B 1 174 ? 16.062 -27.234 -5.957 1 82.75 174 THR B C 1
ATOM 3182 O O . THR B 1 174 ? 16.547 -28.328 -5.625 1 82.75 174 THR B O 1
ATOM 3185 N N . ALA B 1 175 ? 15.734 -27.062 -7.18 1 77.94 175 ALA B N 1
ATOM 3186 C CA . ALA B 1 175 ? 15.648 -28.188 -8.102 1 77.94 175 ALA B CA 1
ATOM 3187 C C . ALA B 1 175 ? 16.922 -28.312 -8.93 1 77.94 175 ALA B C 1
ATOM 3189 O O . ALA B 1 175 ? 17.047 -29.219 -9.758 1 77.94 175 ALA B O 1
ATOM 3190 N N . LEU B 1 176 ? 17.891 -27.438 -8.547 1 84.44 176 LEU B N 1
ATOM 3191 C CA . LEU B 1 176 ? 19.078 -27.406 -9.406 1 84.44 176 LEU B CA 1
ATOM 3192 C C . LEU B 1 176 ? 20.312 -27.844 -8.625 1 84.44 176 LEU B C 1
ATOM 3194 O O . LEU B 1 176 ? 20.781 -27.125 -7.738 1 84.44 176 LEU B O 1
ATOM 3198 N N . ASP B 1 177 ? 20.906 -28.922 -9 1 82.5 177 ASP B N 1
ATOM 3199 C CA . ASP B 1 177 ? 22.062 -29.5 -8.312 1 82.5 177 ASP B CA 1
ATOM 3200 C C . ASP B 1 177 ? 23.266 -28.562 -8.398 1 82.5 177 ASP B C 1
ATOM 3202 O O . ASP B 1 177 ? 24.062 -28.484 -7.457 1 82.5 177 ASP B O 1
ATOM 3206 N N . GLN B 1 178 ? 23.375 -27.875 -9.445 1 87.31 178 GLN B N 1
ATOM 3207 C CA . GLN B 1 178 ? 24.516 -27.016 -9.688 1 87.31 178 GLN B CA 1
ATOM 3208 C C . GLN B 1 178 ? 24.578 -25.891 -8.664 1 87.31 178 GLN B C 1
ATOM 3210 O O . GLN B 1 178 ? 25.641 -25.297 -8.438 1 87.31 178 GLN B O 1
ATOM 3215 N N . TYR B 1 179 ? 23.484 -25.703 -7.922 1 88.88 179 TYR B N 1
ATOM 3216 C CA . TYR B 1 179 ? 23.438 -24.562 -7.004 1 88.88 179 TYR B CA 1
ATOM 3217 C C . TYR B 1 179 ? 23.344 -25.031 -5.559 1 88.88 179 TYR B C 1
ATOM 3219 O O . TYR B 1 179 ? 22.672 -24.391 -4.738 1 88.88 179 TYR B O 1
ATOM 3227 N N . GLU B 1 180 ? 23.969 -26.094 -5.215 1 87.88 180 GLU B N 1
ATOM 3228 C CA . GLU B 1 180 ? 23.891 -26.656 -3.875 1 87.88 180 GLU B CA 1
ATOM 3229 C C . GLU B 1 180 ? 24.5 -25.719 -2.838 1 87.88 180 GLU B C 1
ATOM 3231 O O . GLU B 1 180 ? 23.969 -25.562 -1.739 1 87.88 180 GLU B O 1
ATOM 3236 N N . THR B 1 181 ? 25.562 -25.125 -3.178 1 89.62 181 THR B N 1
ATOM 3237 C CA . THR B 1 181 ? 26.234 -24.203 -2.264 1 89.62 181 THR B CA 1
ATOM 3238 C C . THR B 1 181 ? 25.359 -22.984 -1.988 1 89.62 181 THR B C 1
ATOM 3240 O O . THR B 1 181 ? 25.25 -22.531 -0.847 1 89.62 181 THR B O 1
ATOM 3243 N N . VAL B 1 182 ? 24.797 -22.469 -2.994 1 90.31 182 VAL B N 1
ATOM 3244 C CA . VAL B 1 182 ? 23.906 -21.328 -2.865 1 90.31 182 VAL B CA 1
ATOM 3245 C C . VAL B 1 182 ? 22.703 -21.688 -2.004 1 90.31 182 VAL B C 1
ATOM 3247 O O . VAL B 1 182 ? 22.266 -20.906 -1.156 1 90.31 182 VAL B O 1
ATOM 3250 N N . ARG B 1 183 ? 22.203 -22.828 -2.188 1 92.06 183 ARG B N 1
ATOM 3251 C CA . ARG B 1 183 ? 21.078 -23.312 -1.408 1 92.06 183 ARG B CA 1
ATOM 3252 C C . ARG B 1 183 ? 21.422 -23.375 0.077 1 92.06 183 ARG B C 1
ATOM 3254 O O . ARG B 1 183 ? 20.672 -22.844 0.908 1 92.06 183 ARG B O 1
ATOM 3261 N N . MET B 1 184 ? 22.547 -23.984 0.346 1 91.56 184 MET B N 1
ATOM 3262 C CA . MET B 1 184 ? 22.984 -24.094 1.737 1 91.56 184 MET B CA 1
ATOM 3263 C C . MET B 1 184 ? 23.188 -22.719 2.354 1 91.56 184 MET B C 1
ATOM 3265 O O . MET B 1 184 ? 22.797 -22.484 3.496 1 91.56 184 MET B O 1
ATOM 3269 N N . GLY B 1 185 ? 23.812 -21.922 1.599 1 91.94 185 GLY B N 1
ATOM 3270 C CA . GLY B 1 185 ? 24.016 -20.562 2.064 1 91.94 185 GLY B CA 1
ATOM 3271 C C . GLY B 1 185 ? 22.734 -19.828 2.377 1 91.94 185 GLY B C 1
ATOM 3272 O O . GLY B 1 185 ? 22.609 -19.172 3.412 1 91.94 185 GLY B O 1
ATOM 3273 N N . CYS B 1 186 ? 21.75 -19.938 1.55 1 92.31 186 CYS B N 1
ATOM 3274 C CA . CYS B 1 186 ? 20.453 -19.312 1.748 1 92.31 186 CYS B CA 1
ATOM 3275 C C . CYS B 1 186 ? 19.75 -19.891 2.965 1 92.31 186 CYS B C 1
ATOM 3277 O O . CYS B 1 186 ? 19.125 -19.156 3.738 1 92.31 186 CYS B O 1
ATOM 3279 N N . GLU B 1 187 ? 19.844 -21.125 3.164 1 92.88 187 GLU B N 1
ATOM 3280 C CA . GLU B 1 187 ? 19.188 -21.766 4.301 1 92.88 187 GLU B CA 1
ATOM 3281 C C . GLU B 1 187 ? 19.781 -21.297 5.621 1 92.88 187 GLU B C 1
ATOM 3283 O O . GLU B 1 187 ? 19.062 -21.016 6.574 1 92.88 187 GLU B O 1
ATOM 3288 N N . TYR B 1 188 ? 21.078 -21.219 5.664 1 92.94 188 TYR B N 1
ATOM 3289 C CA . TYR B 1 188 ? 21.734 -20.703 6.863 1 92.94 188 TYR B CA 1
ATOM 3290 C C . TYR B 1 188 ? 21.375 -19.25 7.102 1 92.94 188 TYR B C 1
ATOM 3292 O O . TYR B 1 188 ? 21.125 -18.844 8.242 1 92.94 188 TYR B O 1
ATOM 3300 N N . PHE B 1 189 ? 21.406 -18.547 6.043 1 92.81 189 PHE B N 1
ATOM 3301 C CA . PHE B 1 189 ? 21.062 -17.141 6.145 1 92.81 189 PHE B CA 1
ATOM 3302 C C . PHE B 1 189 ? 19.641 -16.969 6.66 1 92.81 189 PHE B C 1
ATOM 3304 O O . PHE B 1 189 ? 19.359 -16.078 7.465 1 92.81 189 PHE B O 1
ATOM 3311 N N . LEU B 1 190 ? 18.703 -17.797 6.258 1 93.19 190 LEU B N 1
ATOM 3312 C CA . LEU B 1 190 ? 17.297 -17.719 6.656 1 93.19 190 LEU B CA 1
ATOM 3313 C C . LEU B 1 190 ? 17.141 -18 8.148 1 93.19 190 LEU B C 1
ATOM 3315 O O . LEU B 1 190 ? 16.266 -17.422 8.797 1 93.19 190 LEU B O 1
ATOM 3319 N N . MET B 1 191 ? 18.031 -18.781 8.688 1 91.88 191 MET B N 1
ATOM 3320 C CA . MET B 1 191 ? 17.984 -19.062 10.117 1 91.88 191 MET B CA 1
ATOM 3321 C C . MET B 1 191 ? 18.25 -17.797 10.93 1 91.88 191 MET B C 1
ATOM 3323 O O . MET B 1 191 ? 17.688 -17.625 12.016 1 91.88 191 MET B O 1
ATOM 3327 N N . ILE B 1 192 ? 19.016 -16.953 10.406 1 90.44 192 ILE B N 1
ATOM 3328 C CA . ILE B 1 192 ? 19.391 -15.734 11.102 1 90.44 192 ILE B CA 1
ATOM 3329 C C . ILE B 1 192 ? 18.391 -14.625 10.766 1 90.44 192 ILE B C 1
ATOM 3331 O O . ILE B 1 192 ? 18.078 -13.781 11.617 1 90.44 192 ILE B O 1
ATOM 3335 N N . SER B 1 193 ? 17.859 -14.656 9.57 1 92.12 193 SER B N 1
ATOM 3336 C CA . SER B 1 193 ? 17.078 -13.516 9.102 1 92.12 193 SER B CA 1
ATOM 3337 C C . SER B 1 193 ? 15.594 -13.688 9.438 1 92.12 193 SER B C 1
ATOM 3339 O O . SER B 1 193 ? 14.859 -12.703 9.562 1 92.12 193 SER B O 1
ATOM 3341 N N . ILE B 1 194 ? 15.133 -14.867 9.719 1 93 194 ILE B N 1
ATOM 3342 C CA . ILE B 1 194 ? 13.719 -15.117 9.984 1 93 194 ILE B CA 1
ATOM 3343 C C . ILE B 1 194 ? 13.312 -14.461 11.305 1 93 194 ILE B C 1
ATOM 3345 O O . ILE B 1 194 ? 12.281 -13.789 11.375 1 93 194 ILE B O 1
ATOM 3349 N N . PRO B 1 195 ? 14.156 -14.617 12.328 1 91.44 195 PRO B N 1
ATOM 3350 C CA . PRO B 1 195 ? 13.797 -13.914 13.562 1 91.44 195 PRO B CA 1
ATOM 3351 C C . PRO B 1 195 ? 13.695 -12.406 13.375 1 91.44 195 PRO B C 1
ATOM 3353 O O . PRO B 1 195 ? 12.836 -11.758 13.977 1 91.44 195 PRO B O 1
ATOM 3356 N N . ALA B 1 196 ? 14.57 -11.898 12.594 1 90.31 196 ALA B N 1
ATOM 3357 C CA . ALA B 1 196 ? 14.516 -10.469 12.297 1 90.31 196 ALA B CA 1
ATOM 3358 C C . ALA B 1 196 ? 13.219 -10.109 11.578 1 90.31 196 ALA B C 1
ATOM 3360 O O . ALA B 1 196 ? 12.602 -9.086 11.867 1 90.31 196 ALA B O 1
ATOM 3361 N N . CYS B 1 197 ? 12.828 -10.93 10.727 1 92.81 197 CYS B N 1
ATOM 3362 C CA . CYS B 1 197 ? 11.594 -10.727 9.977 1 92.81 197 CYS B CA 1
ATOM 3363 C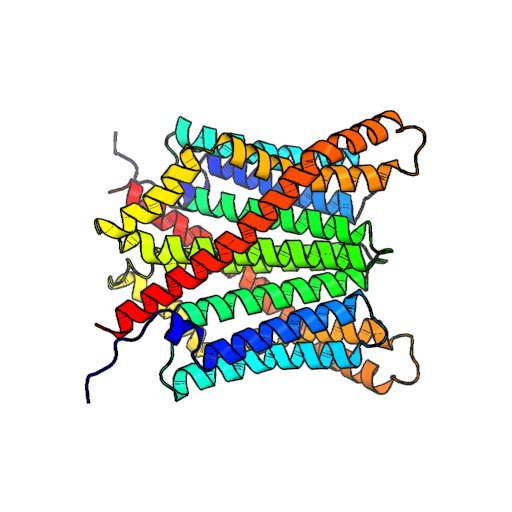 C . CYS B 1 197 ? 10.383 -10.797 10.898 1 92.81 197 CYS B C 1
ATOM 3365 O O . CYS B 1 197 ? 9.477 -9.961 10.805 1 92.81 197 CYS B O 1
ATOM 3367 N N . ILE B 1 198 ? 10.344 -11.734 11.797 1 93.5 198 ILE B N 1
ATOM 3368 C CA . ILE B 1 198 ? 9.234 -11.883 12.742 1 93.5 198 ILE B CA 1
ATOM 3369 C C . ILE B 1 198 ? 9.156 -10.656 13.641 1 93.5 198 ILE B C 1
ATOM 3371 O O . ILE B 1 198 ? 8.062 -10.125 13.875 1 93.5 198 ILE B O 1
ATOM 3375 N N . THR B 1 199 ? 10.289 -10.242 14.078 1 91 199 THR B N 1
ATOM 3376 C CA . THR B 1 199 ? 10.328 -9.055 14.922 1 91 199 THR B CA 1
ATOM 3377 C C . THR B 1 199 ? 9.773 -7.844 14.18 1 91 199 THR B C 1
ATOM 3379 O O . THR B 1 199 ? 8.992 -7.07 14.727 1 91 199 THR B O 1
ATOM 3382 N N . LYS B 1 200 ? 10.18 -7.723 12.961 1 92.44 200 LYS B N 1
ATOM 3383 C CA . LYS B 1 200 ? 9.703 -6.598 12.156 1 92.44 200 LYS B CA 1
ATOM 3384 C C . LYS B 1 200 ? 8.188 -6.625 12.008 1 92.44 200 LYS B C 1
ATOM 3386 O O . LYS B 1 200 ? 7.535 -5.578 12.023 1 92.44 200 LYS B O 1
ATOM 3391 N N . GLN B 1 201 ? 7.621 -7.75 11.883 1 94.5 201 GLN B N 1
ATOM 3392 C CA . GLN B 1 201 ? 6.176 -7.863 11.734 1 94.5 201 GLN B CA 1
ATOM 3393 C C . GLN B 1 201 ? 5.461 -7.52 13.039 1 94.5 201 GLN B C 1
ATOM 3395 O O . GLN B 1 201 ? 4.398 -6.898 13.023 1 94.5 201 GLN B O 1
ATOM 3400 N N . ILE B 1 202 ? 6.047 -7.918 14.125 1 93.06 202 ILE B N 1
ATOM 3401 C CA . ILE B 1 202 ? 5.496 -7.562 15.422 1 93.06 202 ILE B CA 1
ATOM 3402 C C . ILE B 1 202 ? 5.531 -6.043 15.602 1 93.06 202 ILE B C 1
ATOM 3404 O O . ILE B 1 202 ? 4.555 -5.445 16.062 1 93.06 202 ILE B O 1
ATOM 3408 N N . VAL B 1 203 ? 6.598 -5.512 15.195 1 89.94 203 VAL B N 1
ATOM 3409 C CA . VAL B 1 203 ? 6.746 -4.062 15.281 1 89.94 203 VAL B CA 1
ATOM 3410 C C . VAL B 1 203 ? 5.715 -3.387 14.375 1 89.94 203 VAL B C 1
ATOM 3412 O O . VAL B 1 203 ? 5.125 -2.369 14.742 1 89.94 203 VAL B O 1
ATOM 3415 N N . ASN B 1 204 ? 5.492 -3.906 13.211 1 93.12 204 ASN B N 1
ATOM 3416 C CA . ASN B 1 204 ? 4.5 -3.352 12.289 1 93.12 204 ASN B CA 1
ATOM 3417 C C . ASN B 1 204 ? 3.105 -3.357 12.906 1 93.12 204 ASN B C 1
ATOM 3419 O O . ASN B 1 204 ? 2.35 -2.396 12.75 1 93.12 204 ASN B O 1
ATOM 3423 N N . VAL B 1 205 ? 2.781 -4.41 13.602 1 94.62 205 VAL B N 1
ATOM 3424 C CA . VAL B 1 205 ? 1.479 -4.5 14.25 1 94.62 205 VAL B CA 1
ATOM 3425 C C . VAL B 1 205 ? 1.386 -3.457 15.359 1 94.62 205 VAL B C 1
ATOM 3427 O O . VAL B 1 205 ? 0.382 -2.748 15.477 1 94.62 205 VAL B O 1
ATOM 3430 N N . SER B 1 206 ? 2.398 -3.342 16.141 1 92.94 206 SER B N 1
ATOM 3431 C CA . SER B 1 206 ? 2.43 -2.381 17.234 1 92.94 206 SER B CA 1
ATOM 3432 C C . SER B 1 206 ? 2.332 -0.949 16.719 1 92.94 206 SER B C 1
ATOM 3434 O O . SER B 1 206 ? 1.612 -0.126 17.281 1 92.94 206 SER B O 1
ATOM 3436 N N . GLN B 1 207 ? 3.059 -0.72 15.648 1 89.94 207 GLN B N 1
ATOM 3437 C CA . GLN B 1 207 ? 3.055 0.617 15.07 1 89.94 207 GLN B CA 1
ATOM 3438 C C . GLN B 1 207 ? 1.687 0.958 14.484 1 89.94 207 GLN B C 1
ATOM 3440 O O . GLN B 1 207 ? 1.242 2.105 14.562 1 89.94 207 GLN B O 1
ATOM 3445 N N . LEU B 1 208 ? 1.101 0.041 13.891 1 94 208 LEU B N 1
ATOM 3446 C CA . LEU B 1 208 ? -0.243 0.243 13.367 1 94 208 LEU B CA 1
ATOM 3447 C C . LEU B 1 208 ? -1.218 0.607 14.477 1 94 208 LEU B C 1
ATOM 3449 O O . LEU B 1 208 ? -1.947 1.597 14.375 1 94 208 LEU B O 1
ATOM 3453 N N . CYS B 1 209 ? -1.182 -0.11 15.562 1 93.88 209 CYS B N 1
ATOM 3454 C CA . CYS B 1 209 ? -2.074 0.126 16.688 1 93.88 209 CYS B CA 1
ATOM 3455 C C . CYS B 1 209 ? -1.785 1.474 17.344 1 93.88 209 CYS B C 1
ATOM 3457 O O . CYS B 1 209 ? -2.709 2.229 17.656 1 93.88 209 CYS B O 1
ATOM 3459 N N . SER B 1 210 ? -0.55 1.729 17.469 1 91.81 210 SER B N 1
ATOM 3460 C CA . SER B 1 210 ? -0.146 2.984 18.094 1 91.81 210 SER B CA 1
ATOM 3461 C C . SER B 1 210 ? -0.574 4.184 17.25 1 91.81 210 SER B C 1
ATOM 3463 O O . SER B 1 210 ? -1.069 5.18 17.781 1 91.81 210 SER B O 1
ATOM 3465 N N . ALA B 1 211 ? -0.35 4.09 15.977 1 92.12 211 ALA B N 1
ATOM 3466 C CA . ALA B 1 211 ? -0.73 5.188 15.086 1 92.12 211 ALA B CA 1
ATOM 3467 C C . ALA B 1 211 ? -2.242 5.395 15.094 1 92.12 211 ALA B C 1
ATOM 3469 O O . ALA B 1 211 ? -2.717 6.531 15.164 1 92.12 211 ALA B O 1
ATOM 3470 N N . CYS B 1 212 ? -2.977 4.344 15.039 1 94.31 212 CYS B N 1
ATOM 3471 C CA . CYS B 1 212 ? -4.434 4.426 15.062 1 94.31 212 CYS B CA 1
ATOM 3472 C C . CYS B 1 212 ? -4.93 5.051 16.359 1 94.31 212 CYS B C 1
ATOM 3474 O O . CYS B 1 212 ? -5.801 5.922 16.344 1 94.31 212 CYS B O 1
ATOM 3476 N N . HIS B 1 213 ? -4.355 4.633 17.438 1 94.19 213 HIS B N 1
ATOM 3477 C CA . HIS B 1 213 ? -4.742 5.184 18.734 1 94.19 213 HIS B CA 1
ATOM 3478 C C . HIS B 1 213 ? -4.414 6.672 18.812 1 94.19 213 HIS B C 1
ATOM 3480 O O . HIS B 1 213 ? -5.188 7.449 19.375 1 94.19 213 HIS B O 1
ATOM 3486 N N . ALA B 1 214 ? -3.301 7.023 18.312 1 91.12 214 ALA B N 1
ATOM 3487 C CA . ALA B 1 214 ? -2.877 8.422 18.344 1 91.12 214 ALA B CA 1
ATOM 3488 C C . ALA B 1 214 ? -3.828 9.305 17.547 1 91.12 214 ALA B C 1
ATOM 3490 O O . ALA B 1 214 ? -4.176 10.406 17.984 1 91.12 214 ALA B O 1
ATOM 3491 N N . VAL B 1 215 ? -4.234 8.875 16.422 1 93.19 215 VAL B N 1
ATOM 3492 C CA . VAL B 1 215 ? -5.164 9.641 15.586 1 93.19 215 VAL B CA 1
ATOM 3493 C C . VAL B 1 215 ? -6.508 9.758 16.297 1 93.19 215 VAL B C 1
ATOM 3495 O O . VAL B 1 215 ? -7.109 10.836 16.328 1 93.19 215 VAL B O 1
ATOM 3498 N N . ALA B 1 216 ? -6.969 8.672 16.891 1 95.25 216 ALA B N 1
ATOM 3499 C CA . ALA B 1 216 ? -8.227 8.688 17.625 1 95.25 216 ALA B CA 1
ATOM 3500 C C . ALA B 1 216 ? -8.156 9.625 18.828 1 95.25 216 ALA B C 1
ATOM 3502 O O . ALA B 1 216 ? -9.133 10.305 19.141 1 95.25 216 ALA B O 1
ATOM 3503 N N . ALA B 1 217 ? -7.039 9.625 19.469 1 93.06 217 ALA B N 1
ATOM 3504 C CA . ALA B 1 217 ? -6.84 10.531 20.609 1 93.06 217 ALA B CA 1
ATOM 3505 C C . ALA B 1 217 ? -6.914 11.984 20.172 1 93.06 217 ALA B C 1
ATOM 3507 O O . ALA B 1 217 ? -7.484 12.828 20.875 1 93.06 217 ALA B O 1
ATOM 3508 N N . TYR B 1 218 ? -6.336 12.219 19.062 1 91.56 218 TYR B N 1
ATOM 3509 C CA . TYR B 1 218 ? -6.41 13.57 18.516 1 91.56 218 TYR B CA 1
ATOM 3510 C C . TYR B 1 218 ? -7.852 13.961 18.219 1 91.56 218 TYR B C 1
ATOM 3512 O O . TYR B 1 218 ? -8.273 15.078 18.531 1 91.56 218 TYR B O 1
ATOM 3520 N N . ASP B 1 219 ? -8.586 13.102 17.609 1 93.69 219 ASP B N 1
ATOM 3521 C CA . ASP B 1 219 ? -9.992 13.344 17.312 1 93.69 219 ASP B CA 1
ATOM 3522 C C . ASP B 1 219 ? -10.766 13.656 18.594 1 93.69 219 ASP B C 1
ATOM 3524 O O . ASP B 1 219 ? -11.594 14.57 18.609 1 93.69 219 ASP B O 1
ATOM 3528 N N . ALA B 1 220 ? -10.516 12.93 19.594 1 94.56 220 ALA B N 1
ATOM 3529 C CA . ALA B 1 220 ? -11.188 13.125 20.875 1 94.56 220 ALA B CA 1
ATOM 3530 C C . ALA B 1 220 ? -10.875 14.5 21.453 1 94.56 220 ALA B C 1
ATOM 3532 O O . ALA B 1 220 ? -11.758 15.195 21.969 1 94.56 220 ALA B O 1
ATOM 3533 N N . GLU B 1 221 ? -9.641 14.812 21.375 1 91.5 221 GLU B N 1
ATOM 3534 C CA . GLU B 1 221 ? -9.219 16.125 21.859 1 91.5 221 GLU B CA 1
ATOM 3535 C C . GLU B 1 221 ? -9.922 17.25 21.125 1 91.5 221 GLU B C 1
ATOM 3537 O O . GLU B 1 221 ? -10.352 18.234 21.734 1 91.5 221 GLU B O 1
ATOM 3542 N N . GLN B 1 222 ? -10.047 17.125 19.828 1 90.5 222 GLN B N 1
ATOM 3543 C CA . GLN B 1 222 ? -10.695 18.156 19.016 1 90.5 222 GLN B CA 1
ATOM 3544 C C . GLN B 1 222 ? -12.188 18.25 19.328 1 90.5 222 GLN B C 1
ATOM 3546 O O . GLN B 1 222 ? -12.766 19.328 19.297 1 90.5 222 GLN B O 1
ATOM 3551 N N . LYS B 1 223 ? -12.797 17.125 19.625 1 91.69 223 LYS B N 1
ATOM 3552 C CA . LYS B 1 223 ? -14.219 17.094 19.938 1 91.69 223 LYS B CA 1
ATOM 3553 C C . LYS B 1 223 ? -14.5 17.719 21.297 1 91.69 223 LYS B C 1
ATOM 3555 O O . LYS B 1 223 ? -15.562 18.312 21.5 1 91.69 223 LYS B O 1
ATOM 3560 N N . ASN B 1 224 ? -13.562 17.641 22.156 1 92.12 224 ASN B N 1
ATOM 3561 C CA . ASN B 1 224 ? -13.727 18.188 23.5 1 92.12 224 ASN B CA 1
ATOM 3562 C C . ASN B 1 224 ? -13.414 19.672 23.547 1 92.12 224 ASN B C 1
ATOM 3564 O O . ASN B 1 224 ? -13.656 20.328 24.547 1 92.12 224 ASN B O 1
ATOM 3568 N N . LYS B 1 225 ? -12.883 20.328 22.594 1 86.62 225 LYS B N 1
ATOM 3569 C CA . LYS B 1 225 ? -12.664 21.766 22.5 1 86.62 225 LYS B CA 1
ATOM 3570 C C . LYS B 1 225 ? -13.906 22.484 22 1 86.62 225 LYS B C 1
ATOM 3572 O O . LYS B 1 225 ? -14.25 23.562 22.484 1 86.62 225 LYS B O 1
#

Foldseek 3Di:
DPPDDDDPVNLCPQPLNVLLVQLLVLLVVLLCCLQVPVVPNVSSLVSLVSSVVSLVVSVVSCVVVVSDDPVSVVSSVVSLLVSLLSLLVSLCNLPVVDVVSVVVSVVVSVLSCLLVVLLCVQCVPPVVPPPDDVVCVVVVVVVVVCVVCVVLVVLLSVLQSVLSVLSSVLSSCVVPPVCVVSNVVSVVSNVVSVVSPVVVSVVSVVSSVVSVVSVVVVVVVVVVD/DPPDDDDPVNLCPQPLNVLLVQLLVLLVVLLCCLQVPVVPNVSSLVSLVSSVVSLVVSVVSCVVVVSDDPVSVVSSVVSLLVSLLSLLVSLCNLPVVDVVSVVVSVVVSVLVCLLVVLLCVQCVPPVVPPPDDVVCVVVVVVVVVCVVCVVLVVLLSVLQVVLSVLSSVLSSCVVPPVCVVSNVVSVVSNVVSVVSPVVVSVVSVVSSVVSVVSVVVVVVVVVVD

Solvent-accessible surface area (backbone atoms only — not comparable to full-atom values): 22537 Å² total; per-residue (Å²): 130,85,82,75,73,58,40,33,69,53,51,63,60,31,67,29,35,48,42,48,53,49,24,50,52,29,34,52,53,15,49,47,24,48,51,67,36,55,88,44,41,66,61,16,49,52,30,36,51,48,23,58,54,35,54,58,49,23,55,52,40,13,61,75,69,69,58,74,45,64,40,50,51,49,52,51,54,46,48,53,54,41,46,52,42,47,50,37,50,44,44,28,62,74,37,59,91,38,36,68,56,30,49,47,37,50,50,50,41,41,46,53,50,47,16,52,51,37,39,49,51,41,50,44,51,40,57,75,66,36,82,46,80,66,55,48,49,57,49,37,46,50,48,46,51,42,67,74,33,43,67,58,50,49,45,21,55,54,21,32,56,49,35,55,51,37,53,49,51,40,71,68,33,72,87,35,77,91,35,50,67,59,43,52,50,38,55,56,49,39,66,63,18,45,60,28,28,53,50,43,51,53,50,37,54,52,43,27,52,50,27,51,50,50,38,19,37,50,44,16,55,62,72,63,107,128,84,82,76,73,58,41,34,69,55,51,64,61,31,68,30,37,49,42,48,52,50,23,50,51,28,34,53,52,15,50,48,24,48,50,68,36,56,89,44,41,68,61,17,48,52,31,37,50,49,24,58,53,35,55,60,50,22,54,50,40,13,62,74,68,70,58,73,44,64,40,49,51,50,54,48,55,45,48,54,53,41,46,52,41,48,52,36,50,44,44,28,63,74,36,59,92,38,34,68,56,31,49,48,38,50,50,50,42,42,46,52,48,47,17,52,50,36,38,49,53,41,50,44,52,38,58,77,66,38,82,47,80,68,59,46,49,59,50,38,48,52,48,46,50,41,67,76,34,45,66,57,49,48,45,22,54,54,21,32,56,49,35,55,51,37,54,48,52,40,71,66,32,72,87,35,75,92,35,51,67,59,43,52,50,38,53,56,49,41,67,64,18,46,59,26,30,52,50,43,51,53,50,37,52,51,43,28,52,50,26,51,49,51,38,18,36,50,45,17,54,62,72,61,106

pLDDT: mean 88.42, std 15.55, range [37.97, 98.69]

Radius of gyration: 22.91 Å; Cα contacts (8 Å, |Δi|>4): 501; chains: 2; bounding box: 52×66×55 Å

Sequence (450 aa):
MANKSTTAGDVLLYIPNLIGYLRVICTVLSLILMICFPQRWIIAIILYVSSFVGDLFDGIAARKFDQCSLFGGLLDMVTDRCSTTGLLCALSHEHTERPILVLLFTMLIILDISSHWSQMYFTSSFKQHHKSAEGNQNSFALVRWYYSYYYFFGYCCVGTEFTYVAIYILAKVTALDQYETVRMGCEYFLMISIPACITKQIVNVSQLCSACHAVAAYDAEQKNKMANKSTTAGDVLLYIPNLIGYLRVICTVLSLILMICFPQRWIIAIILYVSSFVGDLFDGIAARKFDQCSLFGGLLDMVTDRCSTTGLLCALSHEHTERPILVLLFTMLIILDISSHWSQMYFTSSFKQHHKSAEGNQNSFALVRWYYSYYYFFGYCCVGTEFTYVAIYILAKVTALDQYETVRMGCEYFLMISIPACITKQIVNVSQLCSACHAVAAYDAEQKNK

Secondary structure (DSSP, 8-state):
---PPP-HHHHHT-HHHHHHHHHHHHHHHHHHHHHH-GGGHHHHHHHHHHHHHHHHHHHHHHHHTT---HHHHHHHHHHHHHHHHHHHHHHHHHTTT-HHHHHHHHHHHHHHHHHHHHHHHHHHHHTTT--STTHHHHHHHHHHHHHHTHHHHHHHHHHHHHHHHHHHHHHHHTT-GGGHHHHHHHHHHHHHHHHHHHHHHHHHHHHHHHHHHHHHHHHHHHHH-/---PPP-HHHHHT-HHHHHHHHHHHHHHHHHHHHHH-GGGHHHHHHHHHHHHHHHHHHHHHHHHTT---HHHHHHHHHHHHHHHHHHHHHHHHHTTT-HHHHHHHHHHHHHHHHHHHHHHHHHHHHTTT--STTHHHHHHHHHHHHHHTHHHHHHHHHHHHHHHHHHHHHHHHTT-GGGHHHHHHHHHHHHHHHHHHHHHHHHHHHHHHHHHHHHHHHHHHHHH-

Organism: NCBI:txid267567